Protein AF-A0A9N8H232-F1 (afdb_monomer)

Organism: NCBI:txid568900

Foldseek 3Di:
DDDDDDPPPVPPPPPPVVVVVVVVVPDPDPPVVVCVVPPDDDDDDDQPWDADPPPRDTDNDDVVNVVVVVVVVLVVVVCVVVVVVDPDDPDPQDFFDDDFPRSVPRLPDALLRVCSVCVVLLLCQLQDPDPPPPVSSVLLVVVCVQPHCVQFLVVQFQAFFDLVLLRVLRRLLRCLLVDVPRDAQEEEEEFDWPLAPDPDPPDDPLPPGPCLTLQNSLQRSVQSVSDDDDPCVPRRNHDYHYFYQNPFGEALQVVLLCLQFPPDPDQHQEYEYEHLQRLLLPDFPPDDPVVLVVSLQVLLQSVLSSLVSQQCSPLDPVDHRHAYEYELAAHAADPPPDVPDDPPSVSVSVSNLVSCSVSCNQQSHTYGYLRRSVCCQCVVDPDNCRVSLVVVLVVDDPVPVVGSTCPNSNRRSSSSSVSVVSNSSNSSSVSSNVVSVCVVVVVDDPDDPVVVLLVSFGQARPDPPDDPVCRVVRSVVRSVVSVVVVVVVVVVVVPDPPDSRLFLDKDFFAQPDAQCNLCVRQVVFWPDWAQWGAHHRGKIKRQAAFTKIKTKGFDDPVQFDFWWKKKKWWWKADQPDPPFKWWKKKKKKKFFFAQPDVDDDPDRPGDIDMDMDIDIRDNRGPRIHTDIDMDTPVVCVRTRGRMMMMMIGTNDTRMIMTRMMTIGIDGPPD

Radius of gyration: 30.36 Å; Cα contacts (8 Å, |Δi|>4): 968; chains: 1; bounding box: 106×72×85 Å

Sequence (670 aa):
MGKSDSKLDRYLNGLVLASTFVVVLLVPDHLAAMLLPYLAISEQRVTTIAVDKNTGHLLNVDVAGLSQNCTNAWKSHQQTTAEKATATTTKTTTTYPGDGVCSLVPADKSSSHLWNEHLTEILHAASSLEEEDIASHLVTSKLLQFLTPSRYLEIGHRAQPSRQAWGNLLEKVHARMTSKDAPVVRVVVFGAVPHSCSNNHHEPNEEQGQDCLWPVRLEHLINSMLRSGDADKKRKIVKITPKFHPLVPVTTEFDTAIVKNGLWKQQPDVIISSFTAEDMYLPKRGWDTATDINYYHHRRQVIQEFIRACLDLQPCPRQQSPLLINIDDYVVGNAHNNQLVQLGPVLAETTQARVLQLLSDYYGTALVSYAEVVRKLVYASKNLHSPLVQNLAKTLSSSDRQHGTVDSEYLGPIAMTLTLAYSFLKYTVTYCSDQAIHKSDEENPIIALSIRQLAETVPPQLNTDLCLTNVTKFWEEEHQHRNEHCSGAELVARATAATTSSCAFAFWGSTQATEQDLEGYLTKFVSDKRGWEARPGGQLVATQNGAAVSFTFPVPSASQQQKRWSIQLFSTVKDAAASSVASKLKWEVSARGKRRSRRLEQQQNATSTSTSGIVEGTHDSPHTVALPSTIWLDNLQGMVPSHVDLKLELVEGDEFEIVAMMFCSSDSKN

pLDDT: mean 71.85, std 20.17, range [27.61, 97.44]

Structure (mmCIF, N/CA/C/O backbone):
data_AF-A0A9N8H232-F1
#
_entry.id   AF-A0A9N8H232-F1
#
loop_
_atom_site.group_PDB
_atom_site.id
_atom_site.type_symbol
_atom_site.label_atom_id
_atom_site.label_alt_id
_atom_site.label_comp_id
_atom_site.label_asym_id
_atom_site.label_entity_id
_atom_site.label_seq_id
_atom_site.pdbx_PDB_ins_code
_atom_site.Cartn_x
_atom_site.Cartn_y
_atom_site.Cartn_z
_atom_site.occupancy
_atom_site.B_iso_or_equiv
_atom_site.auth_seq_id
_atom_site.auth_comp_id
_atom_site.auth_asym_id
_atom_site.auth_atom_id
_atom_site.pdbx_PDB_model_num
ATOM 1 N N . MET A 1 1 ? -56.393 23.645 52.538 1.00 33.62 1 MET A N 1
ATOM 2 C CA . MET A 1 1 ? -56.749 22.215 52.665 1.00 33.62 1 MET A CA 1
ATOM 3 C C . MET A 1 1 ? -57.656 21.837 51.507 1.00 33.62 1 MET A C 1
ATOM 5 O O . MET A 1 1 ? -58.671 22.492 51.342 1.00 33.62 1 MET A O 1
ATOM 9 N N . GLY A 1 2 ? -57.254 20.825 50.733 1.00 39.19 2 GLY A N 1
ATOM 10 C CA . GLY A 1 2 ? -58.104 20.039 49.832 1.00 39.19 2 GLY A CA 1
ATOM 11 C C . GLY A 1 2 ? -58.711 20.742 48.614 1.00 39.19 2 GLY A C 1
ATOM 12 O O . GLY A 1 2 ? -59.715 21.429 48.742 1.00 39.19 2 GLY A O 1
ATOM 13 N N . LYS A 1 3 ? -58.195 20.425 47.421 1.00 27.86 3 LYS A N 1
ATOM 14 C CA . LYS A 1 3 ? -59.038 19.988 46.297 1.00 27.86 3 LYS A CA 1
ATOM 15 C C . LYS A 1 3 ? -58.212 19.211 45.271 1.00 27.86 3 LYS A C 1
ATOM 17 O O . LYS A 1 3 ? -57.247 19.711 44.704 1.00 27.8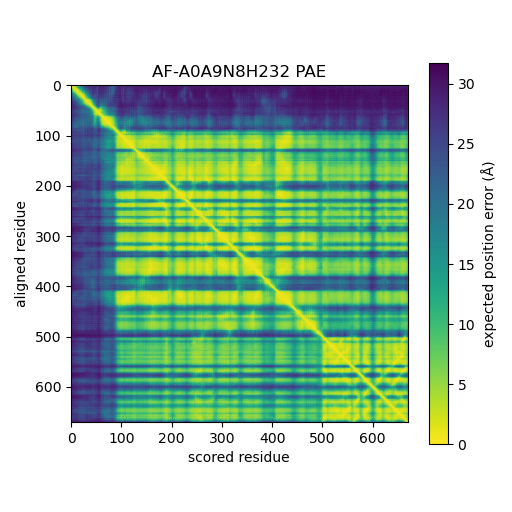6 3 LYS A O 1
ATOM 22 N N . SER A 1 4 ? -58.603 17.949 45.138 1.00 38.03 4 SER A N 1
ATOM 23 C CA . SER A 1 4 ? -58.348 17.064 44.010 1.00 38.03 4 SER A CA 1
ATOM 24 C C . SER A 1 4 ? -58.953 17.694 42.760 1.00 38.03 4 SER A C 1
ATOM 26 O O . SER A 1 4 ? -60.120 18.065 42.823 1.00 38.03 4 SER A O 1
ATOM 28 N N . ASP A 1 5 ? -58.207 17.735 41.657 1.00 27.61 5 ASP A N 1
ATOM 29 C CA . ASP A 1 5 ? -58.801 17.656 40.325 1.00 27.61 5 ASP A CA 1
ATOM 30 C C . ASP A 1 5 ? -57.894 16.874 39.370 1.00 27.61 5 ASP A C 1
ATOM 32 O O . ASP A 1 5 ? -56.666 17.004 39.333 1.00 27.61 5 ASP A O 1
ATOM 36 N N . SER A 1 6 ? -58.564 15.981 38.657 1.00 34.72 6 SER A N 1
ATOM 37 C CA . SER A 1 6 ? -58.080 14.891 37.831 1.00 34.72 6 SER A CA 1
ATOM 38 C C . SER A 1 6 ? -57.319 15.359 36.592 1.00 34.72 6 SER A C 1
ATOM 40 O O . SER A 1 6 ? -57.873 15.999 35.702 1.00 34.72 6 SER A O 1
ATOM 42 N N . LYS A 1 7 ? -56.070 14.908 36.438 1.00 29.62 7 LYS A N 1
ATOM 43 C CA . LYS A 1 7 ? -55.333 14.947 35.160 1.00 29.62 7 LYS A CA 1
ATOM 44 C C . LYS A 1 7 ? -55.678 13.743 34.269 1.00 29.62 7 LYS A C 1
ATOM 46 O O . LYS A 1 7 ? -54.789 13.108 33.712 1.00 29.62 7 LYS A O 1
ATOM 51 N N . LEU A 1 8 ? -56.972 13.449 34.138 1.00 31.02 8 LEU A N 1
ATOM 52 C CA . LEU A 1 8 ? -57.507 12.520 33.134 1.00 31.02 8 LEU A CA 1
ATOM 53 C C . LEU A 1 8 ? -58.118 13.261 31.925 1.00 31.02 8 LEU A C 1
ATOM 55 O O . LEU A 1 8 ? -58.484 12.620 30.954 1.00 31.02 8 LEU A O 1
ATOM 59 N N . ASP A 1 9 ? -58.100 14.603 31.917 1.00 30.78 9 ASP A N 1
ATOM 60 C CA . ASP A 1 9 ? -58.648 15.432 30.823 1.00 30.78 9 ASP A CA 1
ATOM 61 C C . ASP A 1 9 ? -57.594 16.113 29.929 1.00 30.78 9 ASP A C 1
ATOM 63 O O . ASP A 1 9 ? -57.892 17.029 29.166 1.00 30.78 9 ASP A O 1
ATOM 67 N N . ARG A 1 10 ? -56.336 15.653 29.952 1.00 35.19 10 ARG A N 1
ATOM 68 C CA . ARG A 1 10 ? -55.339 16.034 28.921 1.00 35.19 10 ARG A CA 1
ATOM 69 C C . ARG A 1 10 ? -55.034 14.932 27.911 1.00 35.19 10 ARG A C 1
ATOM 71 O O . ARG A 1 10 ? -54.268 15.165 26.983 1.00 35.19 10 ARG A O 1
ATOM 78 N N . TYR A 1 11 ? -55.665 13.768 28.048 1.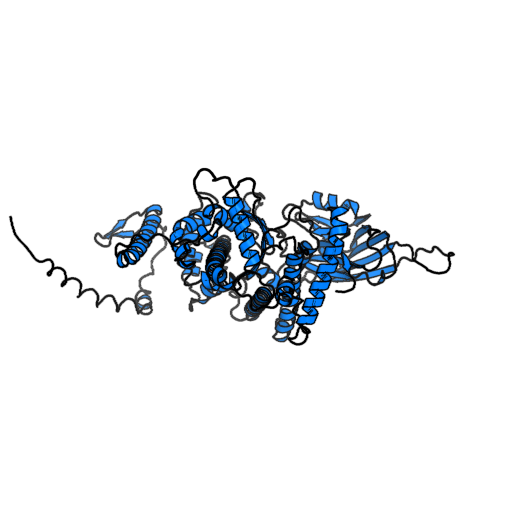00 33.78 11 TYR A N 1
ATOM 79 C CA . TYR A 1 11 ? -55.412 12.609 27.190 1.00 33.78 11 TYR A CA 1
ATOM 80 C C . TYR A 1 11 ? -56.284 12.531 25.926 1.00 33.78 11 TYR A C 1
ATOM 82 O O . TYR A 1 11 ? -56.121 11.600 25.146 1.00 33.78 11 TYR A O 1
ATOM 90 N N . LEU A 1 12 ? -57.150 13.516 25.658 1.00 32.12 12 LEU A N 1
ATOM 91 C CA . LEU A 1 12 ? -58.122 13.426 24.556 1.00 32.12 12 LEU A CA 1
ATOM 92 C C . LEU A 1 12 ? -58.047 14.518 23.477 1.00 32.12 12 LEU A C 1
ATOM 94 O O . LEU A 1 12 ? -58.801 14.447 22.517 1.00 32.12 12 LEU A O 1
ATOM 98 N N . ASN A 1 13 ? -57.069 15.431 23.534 1.00 32.66 13 ASN A N 1
ATOM 99 C CA . ASN A 1 13 ? -56.799 16.382 22.436 1.00 32.66 13 ASN A CA 1
ATOM 100 C C . ASN A 1 13 ? -55.497 16.107 21.657 1.00 32.66 13 ASN A C 1
ATOM 102 O O . ASN A 1 13 ? -55.146 16.860 20.755 1.00 32.66 13 ASN A O 1
ATOM 106 N N . GLY A 1 14 ? -54.792 15.010 21.956 1.00 34.91 14 GLY A N 1
ATOM 107 C CA . GLY A 1 14 ? -53.575 14.601 21.235 1.00 34.91 14 GLY A CA 1
ATOM 108 C C . GLY A 1 14 ? -53.779 13.502 20.186 1.00 34.91 14 GLY A C 1
ATOM 109 O O . GLY A 1 14 ? -52.866 13.223 19.416 1.00 34.91 14 GLY A O 1
ATOM 110 N N . LEU A 1 15 ? -54.958 12.874 20.132 1.00 31.38 15 LEU A N 1
ATOM 111 C CA . LEU A 1 15 ? -55.167 11.640 19.360 1.00 31.38 15 LEU A CA 1
ATOM 112 C C . LEU A 1 15 ? -55.885 11.830 18.010 1.00 31.38 15 LEU A C 1
ATOM 114 O O . LEU A 1 15 ? -56.121 10.854 17.308 1.00 31.38 15 LEU A O 1
ATOM 118 N N . VAL A 1 16 ? -56.196 13.071 17.618 1.00 31.69 16 VAL A N 1
ATOM 119 C CA . VAL A 1 16 ? -56.847 13.391 16.324 1.00 31.69 16 VAL A CA 1
ATOM 120 C C . VAL A 1 16 ? -55.896 14.100 15.339 1.00 31.69 16 VAL A C 1
ATOM 122 O O . VAL A 1 16 ? -56.226 14.278 14.174 1.00 31.69 16 VAL A O 1
ATOM 125 N N . LEU A 1 17 ? -54.659 14.414 15.746 1.00 31.50 17 LEU A N 1
ATOM 126 C CA . LEU A 1 17 ? -53.616 14.962 14.855 1.00 31.50 17 LEU A CA 1
ATOM 127 C C . LEU A 1 17 ? -52.534 13.945 14.451 1.00 31.50 17 LEU A C 1
ATOM 129 O O . LEU A 1 17 ? -51.717 14.231 13.579 1.00 31.50 17 LEU A O 1
ATOM 133 N N . ALA A 1 18 ? -52.548 12.739 15.024 1.00 29.64 18 ALA A N 1
ATOM 134 C CA . ALA A 1 18 ? -51.566 11.694 14.720 1.00 29.64 18 ALA A CA 1
ATOM 135 C C . ALA A 1 18 ? -51.967 10.770 13.551 1.00 29.64 18 ALA A C 1
ATOM 137 O O . ALA A 1 18 ? -51.137 10.001 13.074 1.00 29.64 18 ALA A O 1
ATOM 138 N N . SER A 1 19 ? -53.198 10.856 13.041 1.00 29.92 19 SER A N 1
ATOM 139 C CA . SER A 1 19 ? -53.681 10.009 11.936 1.00 29.92 19 SER A CA 1
ATOM 140 C C . SER A 1 19 ? -53.654 10.683 10.559 1.00 29.92 19 SER A C 1
ATOM 142 O O . SER A 1 19 ? -53.784 9.992 9.553 1.00 29.92 19 SER A O 1
ATOM 144 N N . THR A 1 20 ? -53.378 11.990 10.476 1.00 29.98 20 THR A N 1
ATOM 145 C CA . THR A 1 20 ? -53.225 12.706 9.190 1.00 29.98 20 THR A CA 1
ATOM 146 C C . THR A 1 20 ? -51.757 12.893 8.780 1.00 29.98 20 THR A C 1
ATOM 148 O O . THR A 1 20 ? -51.466 13.165 7.620 1.00 29.98 20 THR A O 1
ATOM 151 N N . PHE A 1 21 ? -50.802 12.682 9.695 1.00 30.11 21 PHE A N 1
ATOM 152 C CA . PHE A 1 21 ? -49.367 12.855 9.416 1.00 30.11 21 PHE A CA 1
ATOM 153 C C . PHE A 1 21 ? -48.658 11.582 8.921 1.00 30.11 21 PHE A C 1
ATOM 155 O O . PHE A 1 21 ? -47.560 11.656 8.374 1.00 30.11 21 PHE A O 1
ATOM 162 N N . VAL A 1 22 ? -49.293 10.412 9.048 1.00 29.30 22 VAL A N 1
ATOM 163 C CA . VAL A 1 22 ? -48.703 9.121 8.640 1.00 29.30 22 VAL A CA 1
ATOM 164 C C . VAL A 1 22 ? -48.959 8.798 7.157 1.00 29.30 22 VAL A C 1
ATOM 166 O O . VAL A 1 22 ? -48.273 7.960 6.585 1.00 29.30 22 VAL A O 1
ATOM 169 N N . VAL A 1 23 ? -49.850 9.531 6.480 1.00 29.81 23 VAL A N 1
ATOM 170 C CA . VAL A 1 23 ? -50.102 9.359 5.033 1.00 29.81 23 VAL A CA 1
ATOM 171 C C . VAL A 1 23 ? -49.272 10.325 4.163 1.00 29.81 23 VAL A C 1
ATOM 173 O O . VAL A 1 23 ? -49.108 10.089 2.972 1.00 29.81 23 VAL A O 1
ATOM 176 N N . VAL A 1 24 ? -48.644 11.359 4.741 1.00 32.62 24 VAL A N 1
ATOM 177 C CA . VAL A 1 24 ? -47.818 12.333 3.986 1.00 32.62 24 VAL A CA 1
ATOM 178 C C . VAL A 1 24 ? -46.329 11.947 3.928 1.00 32.62 24 VAL A C 1
ATOM 180 O O . VAL A 1 24 ? -45.596 12.441 3.078 1.00 32.62 24 VAL A O 1
ATOM 183 N N . LEU A 1 25 ? -45.869 11.000 4.752 1.00 32.56 25 LEU A N 1
ATOM 184 C CA . LEU A 1 25 ? -44.469 10.544 4.755 1.00 32.56 25 LEU A CA 1
ATOM 185 C C . LEU A 1 25 ? -44.201 9.293 3.896 1.00 32.56 25 LEU A C 1
ATOM 187 O O . LEU A 1 25 ? -43.102 8.748 3.950 1.00 32.56 25 LEU A O 1
ATOM 191 N N . LEU A 1 26 ? -45.164 8.859 3.072 1.00 33.59 26 LEU A N 1
ATOM 192 C CA . LEU A 1 26 ? -45.013 7.695 2.182 1.00 33.59 26 LEU A CA 1
ATOM 193 C C . LEU A 1 26 ? -45.322 7.961 0.699 1.00 33.59 26 LEU A C 1
ATOM 195 O O . LEU A 1 26 ? -45.520 7.012 -0.053 1.00 33.59 26 LEU A O 1
ATOM 199 N N . VAL A 1 27 ? -45.300 9.216 0.233 1.00 35.94 27 VAL A N 1
ATOM 200 C CA . VAL A 1 27 ? -45.355 9.506 -1.216 1.00 35.94 27 VAL A CA 1
ATOM 201 C C . VAL A 1 27 ? -44.404 10.654 -1.587 1.00 35.94 27 VAL A C 1
ATOM 203 O O . VAL A 1 27 ? -44.822 11.811 -1.596 1.00 35.94 27 VAL A O 1
ATOM 206 N N . PRO A 1 28 ? -43.124 10.383 -1.916 1.00 38.53 28 PRO A N 1
ATOM 207 C CA . PRO A 1 28 ? -42.206 11.428 -2.375 1.00 38.53 28 PRO A CA 1
ATOM 208 C C . PRO A 1 28 ? -42.416 11.818 -3.851 1.00 38.53 28 PRO A C 1
ATOM 210 O O . PRO A 1 28 ? -42.044 12.919 -4.251 1.00 38.53 28 PRO A O 1
ATOM 213 N N . ASP A 1 29 ? -43.049 10.967 -4.664 1.00 36.72 29 ASP A N 1
ATOM 214 C CA . ASP A 1 29 ? -42.900 11.048 -6.128 1.00 36.72 29 ASP A CA 1
ATOM 215 C C . ASP A 1 29 ? -43.974 11.871 -6.871 1.00 36.72 29 ASP A C 1
ATOM 217 O O . ASP A 1 29 ? -43.888 12.044 -8.087 1.00 36.72 29 ASP A O 1
ATOM 221 N N . HIS A 1 30 ? -44.974 12.440 -6.187 1.00 37.16 30 HIS A N 1
ATOM 222 C CA . HIS A 1 30 ? -46.030 13.231 -6.853 1.00 37.16 30 HIS A CA 1
ATOM 223 C C . HIS A 1 30 ? -46.082 14.717 -6.490 1.00 37.16 30 HIS A C 1
ATOM 225 O O . HIS A 1 30 ? -46.625 15.505 -7.263 1.00 37.16 30 HIS A O 1
ATOM 231 N N . LEU A 1 31 ? -45.443 15.145 -5.397 1.00 34.19 31 LEU A N 1
ATOM 232 C CA . LEU A 1 31 ? -45.421 16.566 -5.031 1.00 34.19 31 LEU A CA 1
ATOM 233 C C . LEU A 1 31 ? -44.346 17.356 -5.801 1.00 34.19 31 LEU A C 1
ATOM 235 O O . LEU A 1 31 ? -44.554 18.519 -6.140 1.00 34.19 31 LEU A O 1
ATOM 239 N N . ALA A 1 32 ? -43.221 16.713 -6.139 1.00 39.59 32 ALA A N 1
ATOM 240 C CA . ALA A 1 32 ? -42.136 17.335 -6.902 1.00 39.59 32 ALA A CA 1
ATOM 241 C C . ALA A 1 32 ? -42.513 17.598 -8.375 1.00 39.59 32 ALA A C 1
ATOM 243 O O . ALA A 1 32 ? -42.072 18.586 -8.957 1.00 39.59 32 ALA A O 1
ATOM 244 N N . ALA A 1 33 ? -43.382 16.767 -8.961 1.00 37.91 33 ALA A N 1
ATOM 245 C CA . ALA A 1 33 ? -43.853 16.937 -10.336 1.00 37.91 33 ALA A CA 1
ATOM 246 C C . ALA A 1 33 ? -44.875 18.082 -10.493 1.00 37.91 33 ALA A C 1
ATOM 248 O O . ALA A 1 33 ? -44.966 18.672 -11.567 1.00 37.91 33 ALA A O 1
ATOM 249 N N . MET A 1 34 ? -45.613 18.444 -9.433 1.00 33.88 34 MET A N 1
ATOM 250 C CA . MET A 1 34 ? -46.608 19.528 -9.491 1.00 33.88 34 MET A CA 1
ATOM 251 C C . MET A 1 34 ? -46.017 20.933 -9.317 1.00 33.88 34 MET A C 1
ATOM 253 O O . MET A 1 34 ? -46.643 21.905 -9.728 1.00 33.88 34 MET A O 1
ATOM 257 N N . LEU A 1 35 ? -44.825 21.065 -8.726 1.00 37.47 35 LEU A N 1
ATOM 258 C CA . LEU A 1 35 ? -44.241 22.372 -8.385 1.00 37.47 35 LEU A CA 1
ATOM 259 C C . LEU A 1 35 ? -43.158 22.853 -9.364 1.00 37.47 35 LEU A C 1
ATOM 261 O O . LEU A 1 35 ? -42.712 23.996 -9.273 1.00 37.47 35 LEU A O 1
ATOM 265 N N . LEU A 1 36 ? -42.778 22.025 -10.341 1.00 35.44 36 LEU A N 1
ATOM 266 C CA . LEU A 1 36 ? -41.788 22.373 -11.364 1.00 35.44 36 LEU A CA 1
ATOM 267 C C . LEU A 1 36 ? -42.151 23.570 -12.279 1.00 35.44 36 LEU A C 1
ATOM 269 O O . LEU A 1 36 ? -41.219 24.238 -12.723 1.00 35.44 36 LEU A O 1
ATOM 273 N N . PRO A 1 37 ? -43.429 23.923 -12.550 1.00 33.81 37 PRO A N 1
ATOM 274 C CA . PRO A 1 37 ? -43.731 25.073 -13.410 1.00 33.81 37 PRO A CA 1
ATOM 275 C C . PRO A 1 37 ? -43.509 26.446 -12.754 1.00 33.81 37 PRO A C 1
ATOM 277 O O . PRO A 1 37 ? -43.587 27.456 -13.446 1.00 33.81 37 PRO A O 1
ATOM 280 N N . TYR A 1 38 ? -43.251 26.514 -11.441 1.00 33.81 38 TYR A N 1
ATOM 281 C CA . TYR A 1 38 ? -43.247 27.780 -10.688 1.00 33.81 38 TYR A CA 1
ATOM 282 C C . TYR A 1 38 ? -41.853 28.329 -10.334 1.00 33.81 38 TYR A C 1
ATOM 284 O O . TYR A 1 38 ? -41.760 29.341 -9.646 1.00 33.81 38 TYR A O 1
ATOM 292 N N . LEU A 1 39 ? -40.766 27.709 -10.808 1.00 34.72 39 LEU A N 1
ATOM 293 C CA . LEU A 1 39 ? -39.386 28.107 -10.472 1.00 34.72 39 LEU A CA 1
ATOM 294 C C . LEU A 1 39 ? -38.554 28.566 -11.679 1.00 34.72 39 LEU A C 1
ATOM 296 O O . LEU A 1 39 ? -37.355 28.312 -11.756 1.00 34.72 39 LEU A O 1
ATOM 300 N N . ALA A 1 40 ? -39.172 29.295 -12.603 1.00 40.38 40 ALA A N 1
ATOM 301 C CA . ALA A 1 40 ? -38.437 30.157 -13.518 1.00 40.38 40 ALA A CA 1
ATOM 302 C C . ALA A 1 40 ? -38.663 31.608 -13.084 1.00 40.38 40 ALA A C 1
ATOM 304 O O . ALA A 1 40 ? -39.779 32.084 -13.242 1.00 40.38 40 ALA A O 1
ATOM 305 N N . ILE A 1 41 ? -37.644 32.267 -12.512 1.00 34.84 41 ILE A N 1
ATOM 306 C CA . ILE A 1 41 ? -37.310 33.698 -12.690 1.00 34.84 41 ILE A CA 1
ATOM 307 C C . ILE A 1 41 ? -36.001 34.047 -11.935 1.00 34.84 41 ILE A C 1
ATOM 309 O O . ILE A 1 41 ? -35.880 33.866 -10.729 1.00 34.84 41 ILE A O 1
ATOM 313 N N . SER A 1 42 ? -35.064 34.547 -12.747 1.00 33.41 42 SER A N 1
ATOM 314 C CA . SER A 1 42 ? -33.913 35.455 -12.576 1.00 33.41 42 SER A CA 1
ATOM 315 C C . SER A 1 42 ? -32.866 35.317 -11.458 1.00 33.41 42 SER A C 1
ATOM 317 O O . SER A 1 42 ? -33.133 35.388 -10.263 1.00 33.41 42 SER A O 1
ATOM 319 N N . GLU A 1 43 ? -31.624 35.326 -11.943 1.00 41.72 43 GLU A N 1
ATOM 320 C CA . GLU A 1 43 ? -30.344 35.596 -11.293 1.00 41.72 43 GLU A CA 1
ATOM 321 C C . GLU A 1 43 ? -30.327 36.875 -10.432 1.00 41.72 43 GLU A C 1
ATOM 323 O O . GLU A 1 43 ? -30.567 37.964 -10.944 1.00 41.72 43 GLU A O 1
ATOM 328 N N . GLN A 1 44 ? -29.939 36.758 -9.154 1.00 34.16 44 GLN A N 1
ATOM 329 C CA . GLN A 1 44 ? -29.069 37.711 -8.441 1.00 34.16 44 GLN A CA 1
ATOM 330 C C . GLN A 1 44 ? -28.720 37.192 -7.030 1.00 34.16 44 GLN A C 1
ATOM 332 O O . GLN A 1 44 ? -29.583 36.690 -6.322 1.00 34.16 44 GLN A O 1
ATOM 337 N N . ARG A 1 45 ? -27.429 37.311 -6.669 1.00 32.38 45 ARG A N 1
ATOM 338 C CA . ARG A 1 45 ? -26.776 37.164 -5.343 1.00 32.38 45 ARG A CA 1
ATOM 339 C C . ARG A 1 45 ? -27.478 36.266 -4.308 1.00 32.38 45 ARG A C 1
ATOM 341 O O . ARG A 1 45 ? -28.433 36.669 -3.657 1.00 32.38 45 ARG A O 1
ATOM 348 N N . VAL A 1 46 ? -26.894 35.092 -4.060 1.00 31.34 46 VAL A N 1
ATOM 349 C CA . VAL A 1 46 ? -27.313 34.185 -2.981 1.00 31.34 46 VAL A CA 1
ATOM 350 C C . VAL A 1 46 ? -26.887 34.751 -1.620 1.00 31.34 46 VAL A C 1
ATOM 352 O O . VAL A 1 46 ? -25.802 34.467 -1.124 1.00 31.34 46 VAL A O 1
ATOM 355 N N . THR A 1 47 ? -27.758 35.544 -1.002 1.00 35.41 47 THR A N 1
ATOM 356 C CA . THR A 1 47 ? -27.953 35.530 0.452 1.00 35.41 47 THR A CA 1
ATOM 357 C C . THR A 1 47 ? -29.102 34.566 0.734 1.00 35.41 47 THR A C 1
ATOM 359 O O . THR A 1 47 ? -30.172 34.671 0.138 1.00 35.41 47 THR A O 1
ATOM 362 N N . THR A 1 48 ? -28.891 33.568 1.592 1.00 37.97 48 THR A N 1
ATOM 363 C CA . THR A 1 48 ? -29.946 32.604 1.930 1.00 37.97 48 THR A CA 1
ATOM 364 C C . THR A 1 48 ? -30.967 33.295 2.826 1.00 37.97 48 THR A C 1
ATOM 366 O O . THR A 1 48 ? -30.743 33.462 4.022 1.00 37.97 48 THR A O 1
ATOM 369 N N . ILE A 1 49 ? -32.078 33.741 2.246 1.00 37.12 49 ILE A N 1
ATOM 370 C CA . ILE A 1 49 ? -33.144 34.407 2.989 1.00 37.12 49 ILE A CA 1
ATOM 371 C C . ILE A 1 49 ? -34.094 33.345 3.552 1.00 37.12 49 ILE A C 1
ATOM 373 O O . ILE A 1 49 ? -34.738 32.618 2.794 1.00 37.12 49 ILE A O 1
ATOM 377 N N . ALA A 1 50 ? -34.202 33.254 4.878 1.00 45.22 50 ALA A N 1
ATOM 378 C CA . ALA A 1 50 ? -35.264 32.484 5.521 1.00 45.22 50 ALA A CA 1
ATOM 379 C C . ALA A 1 50 ? -36.472 33.399 5.756 1.00 45.22 50 ALA A C 1
ATOM 381 O O . ALA A 1 50 ? -36.318 34.507 6.261 1.00 45.22 50 ALA A O 1
ATOM 382 N N . VAL A 1 51 ? -37.675 32.948 5.400 1.00 38.50 51 VAL A N 1
ATOM 383 C CA . VAL A 1 51 ? -38.921 33.686 5.660 1.00 38.50 51 VAL A CA 1
ATOM 384 C C . VAL A 1 51 ? -39.577 33.103 6.905 1.00 38.50 51 VAL A C 1
ATOM 386 O O . VAL A 1 51 ? -39.850 31.900 6.960 1.00 38.50 51 VAL A O 1
ATOM 389 N N . ASP A 1 52 ? -39.837 33.946 7.901 1.00 45.94 52 ASP A N 1
ATOM 390 C CA . ASP A 1 52 ? -40.640 33.564 9.060 1.00 45.94 52 ASP A CA 1
ATOM 391 C C . ASP A 1 52 ? -42.063 33.196 8.600 1.00 45.94 52 ASP A C 1
ATOM 393 O O . ASP A 1 52 ? -42.766 34.003 7.988 1.00 45.94 52 ASP A O 1
ATOM 397 N N . LYS A 1 53 ? -42.496 31.960 8.876 1.00 39.66 53 LYS A N 1
ATOM 398 C CA . LYS A 1 53 ? -43.766 31.419 8.358 1.00 39.66 53 LYS A CA 1
ATOM 399 C C . LYS A 1 53 ? -45.020 32.076 8.942 1.00 39.66 53 LYS A C 1
ATOM 401 O O . LYS A 1 53 ? -46.086 31.920 8.356 1.00 39.66 53 LYS A O 1
ATOM 406 N N . ASN A 1 54 ? -44.911 32.788 10.061 1.00 49.03 54 ASN A N 1
ATOM 407 C CA . ASN A 1 54 ? -46.052 33.423 10.718 1.00 49.03 54 ASN A CA 1
ATOM 408 C C . ASN A 1 54 ? -46.167 34.911 10.371 1.00 49.03 54 ASN A C 1
ATOM 410 O O . ASN A 1 54 ? -47.258 35.469 10.444 1.00 49.03 54 ASN A O 1
ATOM 414 N N . THR A 1 55 ? -45.058 35.555 10.002 1.00 66.25 55 THR A N 1
ATOM 415 C CA . THR A 1 55 ? -45.003 37.012 9.799 1.00 66.25 55 THR A CA 1
ATOM 416 C C . THR A 1 55 ? -44.587 37.434 8.392 1.00 66.25 55 THR A C 1
ATOM 418 O O . THR A 1 55 ? -44.775 38.593 8.031 1.00 66.25 55 THR A O 1
ATOM 421 N N . GLY A 1 56 ? -44.037 36.528 7.578 1.00 50.50 56 GLY A N 1
ATOM 422 C CA . GLY A 1 56 ? -43.600 36.822 6.210 1.00 50.50 56 GLY A CA 1
ATOM 423 C C . GLY A 1 56 ? -42.339 37.689 6.114 1.00 50.50 56 GLY A C 1
ATOM 424 O O . GLY A 1 56 ? -41.937 38.055 5.011 1.00 50.50 56 GLY A O 1
ATOM 425 N N . HIS A 1 57 ? -41.697 38.021 7.239 1.00 44.03 57 HIS A N 1
ATOM 426 C CA . HIS A 1 57 ? -40.479 38.826 7.246 1.00 44.03 57 HIS A CA 1
ATOM 427 C C . HIS A 1 57 ? -39.239 38.005 6.868 1.00 44.03 57 HIS A C 1
ATOM 429 O O . HIS A 1 57 ? -39.076 36.850 7.271 1.00 44.03 57 HIS A O 1
ATOM 435 N N . LEU A 1 58 ? -38.354 38.641 6.096 1.00 35.81 58 LEU A N 1
ATOM 436 C CA . LEU A 1 58 ? -37.065 38.101 5.669 1.00 35.81 58 LEU A CA 1
ATOM 437 C C . LEU A 1 58 ? -36.077 38.148 6.845 1.00 35.81 58 LEU A C 1
ATOM 439 O O . LEU A 1 58 ? -35.688 39.227 7.291 1.00 35.81 58 LEU A O 1
ATOM 443 N N . LEU A 1 59 ? -35.676 36.983 7.348 1.00 41.09 59 LEU A N 1
ATOM 444 C CA . LEU A 1 59 ? -34.634 36.837 8.357 1.00 41.09 59 LEU A CA 1
ATOM 445 C C . LEU A 1 59 ? -33.274 36.723 7.669 1.00 41.09 59 LEU A C 1
ATOM 447 O O . LEU A 1 59 ? -33.042 35.833 6.846 1.00 41.09 59 LEU A O 1
ATOM 451 N N . ASN A 1 60 ? -32.366 37.619 8.049 1.00 37.50 60 ASN A N 1
ATOM 452 C CA . ASN A 1 60 ? -30.955 37.525 7.706 1.00 37.50 60 ASN A CA 1
ATOM 453 C C . ASN A 1 60 ? -30.321 36.550 8.706 1.00 37.50 60 ASN A C 1
ATOM 455 O O . ASN A 1 60 ? -30.055 36.915 9.851 1.00 37.50 60 ASN A O 1
ATOM 459 N N . VAL A 1 61 ? -30.204 35.279 8.325 1.00 44.91 61 VAL A N 1
ATOM 460 C CA . VAL A 1 61 ? -29.694 34.240 9.225 1.00 44.91 61 VAL A CA 1
ATOM 461 C C . VAL A 1 61 ? -28.192 34.115 9.019 1.00 44.91 61 VAL A C 1
ATOM 463 O O . VAL A 1 61 ? -27.737 33.730 7.945 1.00 44.91 61 VAL A O 1
ATOM 466 N N . ASP A 1 62 ? -27.432 34.437 10.063 1.00 43.38 62 ASP A N 1
ATOM 467 C CA . ASP A 1 62 ? -26.003 34.145 10.141 1.00 43.38 62 ASP A CA 1
ATOM 468 C C . ASP A 1 62 ? -25.777 32.629 9.977 1.00 43.38 62 ASP A C 1
ATOM 470 O O . ASP A 1 62 ? -26.479 31.807 10.574 1.00 43.38 62 ASP A O 1
ATOM 474 N N . VAL A 1 63 ? -24.804 32.250 9.149 1.00 42.16 63 VAL A N 1
ATOM 475 C CA . VAL A 1 63 ? -24.445 30.857 8.842 1.00 42.16 63 VAL A CA 1
ATOM 476 C C . VAL A 1 63 ? -24.064 30.092 10.117 1.00 42.16 63 VAL A C 1
ATOM 478 O O . VAL A 1 63 ? -24.380 28.903 10.237 1.00 42.16 63 VAL A O 1
ATOM 481 N N . ALA A 1 64 ? -23.508 30.780 11.121 1.00 41.72 64 ALA A N 1
ATOM 482 C CA . ALA A 1 64 ? -23.287 30.219 12.454 1.00 41.72 64 ALA A CA 1
ATOM 483 C C . ALA A 1 64 ? -24.601 29.740 13.111 1.00 41.72 64 ALA A C 1
ATOM 485 O O . ALA A 1 64 ? -24.652 28.668 13.717 1.00 41.72 64 ALA A O 1
ATOM 486 N N . GLY A 1 65 ? -25.701 30.472 12.911 1.00 43.91 65 GLY A N 1
ATOM 487 C CA . GLY A 1 65 ? -27.035 30.108 13.393 1.00 43.91 65 GLY A CA 1
ATOM 488 C C . GLY A 1 65 ? -27.624 28.875 12.700 1.00 43.91 65 GLY A C 1
ATOM 489 O O . GLY A 1 65 ? -28.313 28.082 13.338 1.00 43.91 65 GLY A O 1
ATOM 490 N N . LEU A 1 66 ? -27.320 28.656 11.416 1.00 43.47 66 LEU A N 1
ATOM 491 C CA . LEU A 1 66 ? -27.750 27.463 10.670 1.00 43.47 66 LEU A CA 1
ATOM 492 C C . LEU A 1 66 ? -27.031 26.189 11.138 1.00 43.47 66 LEU A C 1
ATOM 494 O O . LEU A 1 66 ? -27.682 25.157 11.323 1.00 43.47 66 LEU A O 1
ATOM 498 N N . SER A 1 67 ? -25.721 26.274 11.388 1.00 40.94 67 SER A N 1
ATOM 499 C CA . SER A 1 67 ? -24.937 25.183 11.989 1.00 40.94 67 SER A CA 1
ATOM 500 C C . SER A 1 67 ? -25.453 24.835 13.392 1.00 40.94 67 SER A C 1
ATOM 502 O O . SER A 1 67 ? -25.727 23.668 13.703 1.00 40.94 67 SER A O 1
ATOM 504 N N . GLN A 1 68 ? -25.707 25.861 14.211 1.00 49.28 68 GLN A N 1
ATOM 505 C CA . GLN A 1 68 ? -26.265 25.696 15.551 1.00 49.28 68 GLN A CA 1
ATOM 506 C C . GLN A 1 68 ? -27.665 25.064 15.508 1.00 49.28 68 GLN A C 1
ATOM 508 O O . GLN A 1 68 ? -27.960 24.160 16.286 1.00 49.28 68 GLN A O 1
ATOM 513 N N . ASN A 1 69 ? -28.517 25.471 14.563 1.00 49.38 69 ASN A N 1
ATOM 514 C CA . ASN A 1 69 ? -29.866 24.924 14.411 1.00 49.38 69 ASN A CA 1
ATOM 515 C C . ASN A 1 69 ? -29.871 23.464 13.946 1.00 49.38 69 ASN A C 1
ATOM 517 O O . ASN A 1 69 ? -30.661 22.678 14.467 1.00 49.38 69 ASN A O 1
ATOM 521 N N . CYS A 1 70 ? -28.980 23.068 13.031 1.00 43.75 70 CYS A N 1
ATOM 522 C CA . CYS A 1 70 ? -28.839 21.660 12.639 1.00 43.75 70 CYS A CA 1
ATOM 523 C C . CYS A 1 70 ? -28.360 20.802 13.818 1.00 43.75 70 CYS A C 1
ATOM 525 O O . CYS A 1 70 ? -28.917 19.736 14.079 1.00 43.75 70 CYS A O 1
ATOM 527 N N . THR A 1 71 ? -27.389 21.311 14.580 1.00 47.31 71 THR A N 1
ATOM 528 C CA . THR A 1 71 ? -26.887 20.664 15.799 1.00 47.31 71 THR A CA 1
ATOM 529 C C . THR A 1 71 ? -27.992 20.521 16.849 1.00 47.31 71 THR A C 1
ATOM 531 O O . THR A 1 71 ? -28.147 19.460 17.451 1.00 47.31 71 THR A O 1
ATOM 534 N N . ASN A 1 72 ? -28.815 21.556 17.037 1.00 56.94 72 ASN A N 1
ATOM 535 C CA . ASN A 1 72 ? -29.932 21.547 17.981 1.00 56.94 72 ASN A CA 1
ATOM 536 C C . ASN A 1 72 ? -31.063 20.603 17.543 1.00 56.94 72 ASN A C 1
ATOM 538 O O . ASN A 1 72 ? -31.608 19.883 18.377 1.00 56.94 72 ASN A O 1
ATOM 542 N N . ALA A 1 73 ? -31.394 20.559 16.249 1.00 52.53 73 ALA A N 1
ATOM 543 C CA . ALA A 1 73 ? -32.398 19.644 15.706 1.00 52.53 73 ALA A CA 1
ATOM 544 C C . ALA A 1 73 ? -31.963 18.177 15.853 1.00 52.53 73 ALA A C 1
ATOM 546 O O . ALA A 1 73 ? -32.758 17.332 16.265 1.00 52.53 73 ALA A O 1
ATOM 547 N N . TRP A 1 74 ? -30.684 17.882 15.601 1.00 47.19 74 TRP A N 1
ATOM 548 C CA . TRP A 1 74 ? -30.113 16.556 15.832 1.00 47.19 74 TRP A CA 1
ATOM 549 C C . TRP A 1 74 ? -30.120 16.176 17.319 1.00 47.19 74 TRP A C 1
ATOM 551 O O . TRP A 1 74 ? -30.594 15.095 17.675 1.00 47.19 74 TRP A O 1
ATOM 561 N N . LYS A 1 75 ? -29.691 17.087 18.207 1.00 55.16 75 LYS A N 1
ATOM 562 C CA . LYS A 1 75 ? -29.753 16.897 19.668 1.00 55.16 75 LYS A CA 1
ATOM 563 C C . LYS A 1 75 ? -31.181 16.642 20.155 1.00 55.16 75 LYS A C 1
ATOM 565 O O . LYS A 1 75 ? -31.387 15.745 20.966 1.00 55.16 75 LYS A O 1
ATOM 570 N N . SER A 1 76 ? -32.169 17.363 19.625 1.00 58.19 76 SER A N 1
ATOM 571 C CA . SER A 1 76 ? -33.587 17.164 19.953 1.00 58.19 76 SER A CA 1
ATOM 572 C C . SER A 1 76 ? -34.110 15.797 19.483 1.00 58.19 76 SER A C 1
ATOM 574 O O . SER A 1 76 ? -34.856 15.133 20.208 1.00 58.19 76 SER A O 1
ATOM 576 N N . HIS A 1 77 ? -33.671 15.314 18.316 1.00 54.62 77 HIS A N 1
ATOM 577 C CA . HIS A 1 77 ? -34.009 13.971 17.834 1.00 54.62 77 HIS A CA 1
ATOM 578 C C . HIS A 1 77 ? -33.369 12.859 18.690 1.00 54.62 77 HIS A C 1
ATOM 580 O O . HIS A 1 77 ? -34.019 11.866 19.022 1.00 54.62 77 HIS A O 1
ATOM 586 N N . GLN A 1 78 ? -32.120 13.044 19.129 1.00 47.75 78 GLN A N 1
ATOM 587 C CA . GLN A 1 78 ? -31.475 12.116 20.063 1.00 47.75 78 GLN A CA 1
ATOM 588 C C . GLN A 1 78 ? -32.148 12.128 21.444 1.00 47.75 78 GLN A C 1
ATOM 590 O O . GLN A 1 78 ? -32.420 11.062 21.995 1.00 47.75 78 GLN A O 1
ATOM 595 N N . GLN A 1 79 ? -32.496 13.308 21.970 1.00 52.09 79 GLN A N 1
ATOM 596 C CA . GLN A 1 79 ? -33.201 13.451 23.250 1.00 52.09 79 GLN A CA 1
ATOM 597 C C . GLN A 1 79 ? -34.581 12.796 23.224 1.00 52.09 79 GLN A C 1
ATOM 599 O O . GLN A 1 79 ? -34.899 12.038 24.129 1.00 52.09 79 GLN A O 1
ATOM 604 N N . THR A 1 80 ? -35.370 12.977 22.164 1.00 53.34 80 THR A N 1
ATOM 605 C CA . THR A 1 80 ? -36.692 12.327 22.046 1.00 53.34 80 THR A CA 1
ATOM 606 C C . THR A 1 80 ? -36.613 10.800 21.936 1.00 53.34 80 THR A C 1
ATOM 608 O O . THR A 1 80 ? -37.549 10.101 22.331 1.00 53.34 80 THR A O 1
ATOM 611 N N . THR A 1 81 ? -35.488 10.263 21.459 1.00 49.41 81 THR A N 1
ATOM 612 C CA . THR A 1 81 ? -35.230 8.815 21.427 1.00 49.41 81 THR A CA 1
ATOM 613 C C . THR A 1 81 ? -34.732 8.299 22.786 1.00 49.41 81 THR A C 1
ATOM 615 O O . THR A 1 81 ? -35.108 7.204 23.203 1.00 49.41 81 THR A O 1
ATOM 618 N N . ALA A 1 82 ? -33.953 9.104 23.517 1.00 45.31 82 ALA A N 1
ATOM 619 C CA . ALA A 1 82 ? -33.446 8.788 24.854 1.00 45.31 82 ALA A CA 1
ATOM 620 C C . ALA A 1 82 ? -34.505 8.946 25.965 1.00 45.31 82 ALA A C 1
ATOM 622 O O . ALA A 1 82 ? -34.560 8.127 26.880 1.00 45.31 82 ALA A O 1
ATOM 623 N N . GLU A 1 83 ? -35.395 9.938 25.869 1.00 48.16 83 GLU A N 1
ATOM 624 C CA . GLU A 1 83 ? -36.455 10.217 26.852 1.00 48.16 83 GLU A CA 1
ATOM 625 C C . GLU A 1 83 ? -37.579 9.172 26.839 1.00 48.16 83 GLU A C 1
ATOM 627 O O . GLU A 1 83 ? -38.284 8.999 27.833 1.00 48.16 83 GLU A O 1
ATOM 632 N N . LYS A 1 84 ? -37.717 8.398 25.755 1.00 46.81 84 LYS A N 1
ATOM 633 C CA . LYS A 1 84 ? -38.578 7.203 25.738 1.00 46.81 84 LYS A CA 1
ATOM 634 C C . LYS A 1 84 ? -37.972 6.000 26.474 1.00 46.81 84 LYS A C 1
ATOM 636 O O . LYS A 1 84 ? -38.677 5.013 26.665 1.00 46.81 84 LYS A O 1
ATOM 641 N N . ALA A 1 85 ? -36.709 6.073 26.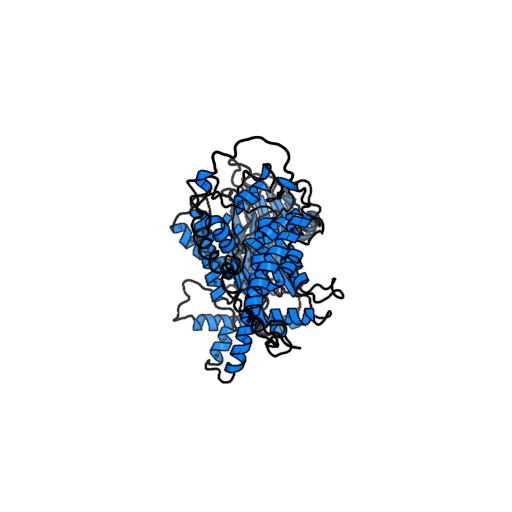899 1.00 46.22 85 ALA A N 1
ATOM 642 C CA . ALA A 1 85 ? -35.995 4.991 27.579 1.00 46.22 85 ALA A CA 1
ATOM 643 C C . ALA A 1 85 ? -35.702 5.266 29.069 1.00 46.22 85 ALA A C 1
ATOM 645 O O . ALA A 1 85 ? -35.123 4.413 29.745 1.00 46.22 85 ALA A O 1
ATOM 646 N N . THR A 1 86 ? -36.103 6.414 29.620 1.00 42.53 86 THR A N 1
ATOM 647 C CA . THR A 1 86 ? -35.843 6.787 31.020 1.00 42.53 86 THR A CA 1
ATOM 648 C C . THR A 1 86 ? -36.863 6.176 31.985 1.00 42.53 86 THR A C 1
ATOM 650 O O . THR A 1 86 ? -37.710 6.854 32.562 1.00 42.53 86 THR A O 1
ATOM 653 N N . ALA A 1 87 ? -36.732 4.870 32.220 1.00 45.91 87 ALA A N 1
ATOM 654 C CA . ALA A 1 87 ? -36.955 4.319 33.552 1.00 45.91 87 ALA A CA 1
ATOM 655 C C . ALA A 1 87 ? -35.636 4.444 34.327 1.00 45.91 87 ALA A C 1
ATOM 657 O O . ALA A 1 87 ? -34.593 3.973 33.869 1.00 45.91 87 ALA A O 1
ATOM 658 N N . THR A 1 88 ? -35.687 5.122 35.472 1.00 44.72 88 THR A N 1
ATOM 659 C CA . THR A 1 88 ? -34.573 5.436 36.374 1.00 44.72 88 THR A CA 1
ATOM 660 C C . THR A 1 88 ? -33.831 4.171 36.803 1.00 44.72 88 THR A C 1
ATOM 662 O O . THR A 1 88 ? -34.126 3.568 37.829 1.00 44.72 88 THR A O 1
ATOM 665 N N . THR A 1 89 ? -32.858 3.762 35.998 1.00 44.47 89 THR A N 1
ATOM 666 C CA . THR A 1 89 ? -31.881 2.733 36.338 1.00 44.47 89 THR A CA 1
ATOM 667 C C . THR A 1 89 ? -30.548 3.453 36.352 1.00 44.47 89 THR A C 1
ATOM 669 O O . THR A 1 89 ? -30.137 4.003 35.330 1.00 44.47 89 THR A O 1
ATOM 672 N N . THR A 1 90 ? -29.893 3.510 37.507 1.00 44.44 90 THR A N 1
ATOM 673 C CA . THR A 1 90 ? -28.478 3.865 37.638 1.00 44.44 90 THR A CA 1
ATOM 674 C C . THR A 1 90 ? -27.682 2.872 36.791 1.00 44.44 90 THR A C 1
ATOM 676 O O . THR A 1 90 ? -27.282 1.813 37.263 1.00 44.44 90 THR A O 1
ATOM 679 N N . LYS A 1 91 ? -27.537 3.160 35.493 1.00 52.50 91 LYS A N 1
ATOM 680 C CA . LYS A 1 91 ? -26.744 2.353 34.569 1.00 52.50 91 LYS A CA 1
ATOM 681 C C . LYS A 1 91 ? -25.281 2.564 34.929 1.00 52.50 91 LYS A C 1
ATOM 683 O O . LYS A 1 91 ? -24.650 3.509 34.471 1.00 52.50 91 LYS A O 1
ATOM 688 N N . THR A 1 92 ? -24.746 1.695 35.777 1.00 59.47 92 THR A N 1
ATOM 689 C CA . THR A 1 92 ? -23.319 1.382 35.751 1.00 59.47 92 THR A CA 1
ATOM 690 C C . THR A 1 92 ? -22.981 0.964 34.327 1.00 59.47 92 THR A C 1
ATOM 692 O O . THR A 1 92 ? -23.429 -0.094 33.888 1.00 59.47 92 THR A O 1
ATOM 695 N N . THR A 1 93 ? -22.264 1.815 33.592 1.00 65.19 93 THR A N 1
ATOM 696 C CA . THR A 1 93 ? -21.726 1.469 32.275 1.00 65.19 93 THR A CA 1
ATOM 697 C C . THR A 1 93 ? -20.846 0.243 32.460 1.00 65.19 93 THR A C 1
ATOM 699 O O . THR A 1 93 ? -19.815 0.307 33.128 1.00 65.19 93 THR A O 1
ATOM 702 N N . THR A 1 94 ? -21.288 -0.896 31.943 1.00 81.69 94 THR A N 1
ATOM 703 C CA . THR A 1 94 ? -20.517 -2.133 32.003 1.00 81.69 94 THR A CA 1
ATOM 704 C C . THR A 1 94 ? -19.345 -2.000 31.042 1.00 81.69 94 THR A C 1
ATOM 706 O O . THR A 1 94 ? -19.549 -1.940 29.833 1.00 81.69 94 THR A O 1
ATOM 709 N N . THR A 1 95 ? -18.124 -1.913 31.559 1.00 85.12 95 THR A N 1
ATOM 710 C CA . THR A 1 95 ? -16.893 -1.994 30.762 1.00 85.12 95 THR A CA 1
ATOM 711 C C . THR A 1 95 ? -16.355 -3.420 30.775 1.00 85.12 95 THR A C 1
ATOM 713 O O . THR A 1 95 ? -16.700 -4.221 31.650 1.00 85.12 95 THR A O 1
ATOM 716 N N . TYR A 1 96 ? -15.513 -3.762 29.799 1.00 84.12 96 TYR A N 1
ATOM 717 C CA . TYR A 1 96 ? -14.824 -5.048 29.830 1.00 84.12 96 TYR A CA 1
ATOM 718 C C . TYR A 1 96 ? -13.810 -5.080 30.992 1.00 84.12 96 TYR A C 1
ATOM 720 O O . TYR A 1 96 ? -13.076 -4.108 31.187 1.00 84.12 96 TYR A O 1
ATOM 728 N N . PRO A 1 97 ? -13.725 -6.178 31.765 1.00 78.56 97 PRO A N 1
ATOM 729 C CA . PRO A 1 97 ? -12.789 -6.277 32.882 1.00 78.56 97 PRO A CA 1
ATOM 730 C C . PRO A 1 97 ? -11.323 -6.362 32.405 1.00 78.56 97 PRO A C 1
ATOM 732 O O . PRO A 1 97 ? -10.989 -7.202 31.562 1.00 78.56 97 PRO A O 1
ATOM 735 N N . GLY A 1 98 ? -10.436 -5.540 32.986 1.00 80.06 98 GLY A N 1
ATOM 736 C CA . GLY A 1 98 ? -8.975 -5.584 32.795 1.00 80.06 98 GLY A CA 1
ATOM 737 C C . GLY A 1 98 ? -8.297 -4.210 32.647 1.00 80.06 98 GLY A C 1
ATOM 738 O O . GLY A 1 98 ? -8.967 -3.185 32.592 1.00 80.06 98 GLY A O 1
ATOM 739 N N . ASP A 1 99 ? -6.964 -4.204 32.526 1.00 76.44 99 ASP A N 1
ATOM 740 C CA . ASP A 1 99 ? -6.120 -2.991 32.461 1.00 76.44 99 ASP A CA 1
ATOM 741 C C . ASP A 1 99 ? -5.651 -2.642 31.025 1.00 76.44 99 ASP A C 1
ATOM 743 O O . ASP A 1 99 ? -4.521 -2.214 30.815 1.00 76.44 99 ASP A O 1
ATOM 747 N N . GLY A 1 100 ? -6.489 -2.861 30.003 1.00 83.88 100 GLY A N 1
ATOM 748 C CA . GLY A 1 100 ? -6.128 -2.637 28.588 1.00 83.88 100 GLY A CA 1
ATOM 749 C C . GLY A 1 100 ? -7.130 -1.776 27.812 1.00 83.88 100 GLY A C 1
ATOM 750 O O . GLY A 1 100 ? -8.098 -1.290 28.382 1.00 83.88 100 GLY A O 1
ATOM 751 N N . VAL A 1 101 ? -6.962 -1.628 26.486 1.00 85.31 101 VAL A N 1
ATOM 752 C CA . VAL A 1 101 ? -7.888 -0.820 25.646 1.00 85.31 101 VAL A CA 1
ATOM 753 C C . VAL A 1 101 ? -9.347 -1.220 25.834 1.00 85.31 101 VAL A C 1
ATOM 755 O O . VAL A 1 101 ? -10.219 -0.359 25.845 1.00 85.31 101 VAL A O 1
ATOM 758 N N . CYS A 1 102 ? -9.630 -2.509 26.018 1.00 90.44 102 CYS A N 1
ATOM 759 C CA . CYS A 1 102 ? -11.005 -2.970 26.157 1.00 90.44 102 CYS A CA 1
ATOM 760 C C . CYS A 1 102 ? -11.716 -2.425 27.399 1.00 90.44 102 CYS A C 1
ATOM 762 O O . CYS A 1 102 ? -12.931 -2.292 27.358 1.00 90.44 102 CYS A O 1
ATOM 764 N N . SER A 1 103 ? -11.015 -2.018 28.461 1.00 89.06 103 SER A N 1
ATOM 765 C CA . SER A 1 103 ? -11.682 -1.364 29.597 1.00 89.06 103 SER A CA 1
ATOM 766 C C . SER A 1 103 ? -12.140 0.063 29.289 1.00 89.06 103 SER A C 1
ATOM 768 O O . SER A 1 103 ? -13.014 0.586 29.979 1.00 89.06 103 SER A O 1
ATOM 770 N N . LEU A 1 104 ? -11.612 0.668 28.218 1.00 88.38 104 LEU A N 1
ATOM 771 C CA . LEU A 1 104 ? -12.060 1.956 27.683 1.00 88.38 104 LEU A CA 1
ATOM 772 C C . LEU A 1 104 ? -13.286 1.812 26.768 1.00 88.38 104 LEU A C 1
ATOM 774 O O . LEU A 1 104 ? -13.944 2.806 26.471 1.00 88.38 104 LEU A O 1
ATOM 778 N N . VAL A 1 105 ? -13.591 0.594 26.308 1.00 90.50 105 VAL A N 1
ATOM 779 C CA . VAL A 1 105 ? -14.715 0.316 25.410 1.00 90.50 105 VAL A CA 1
ATOM 780 C C . VAL A 1 105 ? -15.917 -0.148 26.240 1.00 90.50 105 VAL A C 1
ATOM 782 O O . VAL A 1 105 ? -15.824 -1.159 26.940 1.00 90.50 105 VAL A O 1
ATOM 785 N N . PRO A 1 106 ? -17.066 0.546 26.174 1.00 91.88 106 PRO A N 1
ATOM 786 C CA . PRO A 1 106 ? -18.283 0.089 26.838 1.00 91.88 106 PRO A CA 1
ATOM 787 C C . PRO A 1 106 ? -18.752 -1.246 26.247 1.00 91.88 106 PRO A C 1
ATOM 789 O O . PRO A 1 106 ? -18.921 -1.367 25.033 1.00 91.88 106 PRO A O 1
ATOM 792 N N . ALA A 1 107 ? -18.968 -2.248 27.097 1.00 90.12 107 ALA A N 1
ATOM 793 C CA . ALA A 1 107 ? -19.325 -3.601 26.674 1.00 90.12 107 ALA A CA 1
ATOM 794 C C . ALA A 1 107 ? -20.767 -3.710 26.155 1.00 90.12 107 ALA A C 1
ATOM 796 O O . ALA A 1 107 ? -21.096 -4.641 25.427 1.00 90.12 107 ALA A O 1
ATOM 797 N N . ASP A 1 108 ? -21.626 -2.752 26.504 1.00 90.44 108 ASP A N 1
ATOM 798 C CA . ASP A 1 108 ? -23.035 -2.698 26.112 1.00 90.44 108 ASP A CA 1
ATOM 799 C C . ASP A 1 108 ? -23.294 -1.866 24.844 1.00 90.44 108 ASP A C 1
ATOM 801 O O . ASP A 1 108 ? -24.445 -1.729 24.420 1.00 90.44 108 ASP A O 1
ATOM 805 N N . LYS A 1 109 ? -22.249 -1.303 24.222 1.00 92.69 109 LYS A N 1
ATOM 806 C CA . LYS A 1 109 ? -22.381 -0.401 23.070 1.00 92.69 109 LYS A CA 1
ATOM 807 C C . LYS A 1 109 ? -21.748 -0.991 21.812 1.00 92.69 109 LYS A C 1
ATOM 809 O O . LYS A 1 109 ? -20.615 -1.459 21.813 1.00 92.69 109 LYS A O 1
ATOM 814 N N . SER A 1 110 ? -22.482 -0.915 20.703 1.00 94.81 110 SER A N 1
ATOM 815 C CA . SER A 1 110 ? -21.963 -1.269 19.379 1.00 94.81 110 SER A CA 1
ATOM 816 C C . SER A 1 110 ? -21.064 -0.165 18.811 1.00 94.81 110 SER A C 1
ATOM 818 O O . SER A 1 110 ? -21.157 0.997 19.213 1.00 94.81 110 SER A O 1
ATOM 820 N N . SER A 1 111 ? -20.246 -0.494 17.806 1.00 94.56 111 SER A N 1
ATOM 821 C CA . SER A 1 111 ? -19.443 0.494 17.065 1.00 94.56 111 SER A CA 1
ATOM 822 C C . SER A 1 111 ? -20.305 1.616 16.481 1.00 94.56 111 SER A C 1
ATOM 824 O O . SER A 1 111 ? -19.948 2.786 16.567 1.00 94.56 111 SER A O 1
ATOM 826 N N . SER A 1 112 ? -21.478 1.275 15.946 1.00 94.44 112 SER A N 1
ATOM 827 C CA . SER A 1 112 ? -22.443 2.231 15.395 1.00 94.44 112 SER A CA 1
ATOM 828 C C . SER A 1 112 ? -23.031 3.152 16.468 1.00 94.44 112 SER A C 1
ATOM 830 O O . SER A 1 112 ? -23.276 4.325 16.193 1.00 94.44 112 SER A O 1
ATOM 832 N N . HIS A 1 113 ? -23.228 2.660 17.695 1.00 94.50 113 HIS A N 1
ATOM 833 C CA . HIS A 1 113 ? -23.647 3.499 18.817 1.00 94.50 113 HIS A CA 1
ATOM 834 C C . HIS A 1 113 ? -22.540 4.478 19.222 1.00 94.50 113 HIS A C 1
ATOM 836 O O . HIS A 1 113 ? -22.791 5.679 19.257 1.00 94.50 113 HIS A O 1
ATOM 842 N N . LEU A 1 114 ? -21.321 3.977 19.453 1.00 93.38 114 LEU A N 1
ATOM 843 C CA . LEU A 1 114 ? -20.168 4.798 19.844 1.00 93.38 114 LEU A CA 1
ATOM 844 C C . LEU A 1 114 ? -19.850 5.872 18.797 1.00 93.38 114 LEU A C 1
ATOM 846 O O . LEU A 1 114 ? -19.588 7.020 19.141 1.00 93.38 114 LEU A O 1
ATOM 850 N N . TRP A 1 115 ? -19.943 5.529 17.511 1.00 93.62 115 TRP A N 1
ATOM 851 C CA . TRP A 1 115 ? -19.772 6.488 16.420 1.00 93.62 115 TRP A CA 1
ATOM 852 C C . TRP A 1 115 ? -20.779 7.643 16.492 1.00 93.62 115 TRP A C 1
ATOM 854 O O . TRP A 1 115 ? -20.409 8.805 16.364 1.00 93.62 115 TRP A O 1
ATOM 864 N N . ASN A 1 116 ? -22.060 7.332 16.708 1.00 91.81 116 ASN A N 1
ATOM 865 C CA . ASN A 1 116 ? -23.117 8.344 16.766 1.00 91.81 116 ASN A CA 1
ATOM 866 C C . ASN A 1 116 ? -23.072 9.185 18.049 1.00 91.81 116 ASN A C 1
ATOM 868 O O . ASN A 1 116 ? -23.494 10.342 18.029 1.00 91.81 116 ASN A O 1
ATOM 872 N N . GLU A 1 117 ? -22.591 8.607 19.150 1.00 91.94 117 GLU A N 1
ATOM 873 C CA . GLU A 1 117 ? -22.363 9.305 20.417 1.00 91.94 117 GLU A CA 1
ATOM 874 C C . GLU A 1 117 ? -21.253 10.353 20.282 1.00 91.94 117 GLU A C 1
ATOM 876 O O . GLU A 1 117 ? -21.418 11.470 20.763 1.00 91.94 117 GLU A O 1
ATOM 881 N N . HIS A 1 118 ? -20.185 10.028 19.548 1.00 90.50 118 HIS A N 1
ATOM 882 C CA . HIS A 1 118 ? -19.023 10.899 19.348 1.00 90.50 118 HIS A CA 1
ATOM 883 C C . HIS A 1 118 ? -19.011 11.645 18.006 1.00 90.50 118 HIS A C 1
ATOM 885 O O . HIS A 1 118 ? -17.965 12.076 17.516 1.00 90.50 118 HIS A O 1
ATOM 891 N N . LEU A 1 119 ? -20.173 11.793 17.363 1.00 88.19 119 LEU A N 1
ATOM 892 C CA . LEU A 1 119 ? -20.258 12.376 16.022 1.00 88.19 119 LEU A CA 1
ATOM 893 C C . LEU A 1 119 ? -19.743 13.825 15.975 1.00 88.19 119 LEU A C 1
ATOM 895 O O . LEU A 1 119 ? -19.204 14.253 14.956 1.00 88.19 119 LEU A O 1
ATOM 899 N N . THR A 1 120 ? -19.898 14.574 17.070 1.00 87.25 120 THR A N 1
ATOM 900 C CA . THR A 1 120 ? -19.453 15.975 17.153 1.00 87.25 120 THR A CA 1
ATOM 901 C C . THR A 1 120 ? -17.930 16.057 17.191 1.00 87.25 120 THR A C 1
ATOM 903 O O . THR A 1 120 ? -17.336 16.847 16.462 1.00 87.25 120 THR A O 1
ATOM 906 N N . GLU A 1 121 ? -17.292 15.211 17.997 1.00 87.50 121 GLU A N 1
ATOM 907 C CA . GLU A 1 121 ? -15.841 15.102 18.100 1.00 87.50 121 GLU A CA 1
ATOM 908 C C . GLU A 1 121 ? -15.235 14.609 16.786 1.00 87.50 121 GLU A C 1
ATOM 910 O O . GLU A 1 121 ? -14.238 15.165 16.331 1.00 87.50 121 GLU A O 1
ATOM 915 N N . ILE A 1 122 ? -15.874 13.630 16.135 1.00 88.62 122 ILE A N 1
ATOM 916 C CA . ILE A 1 122 ? -15.466 13.131 14.816 1.00 88.62 122 ILE A CA 1
ATOM 917 C C . ILE A 1 122 ? -15.555 14.242 13.769 1.00 88.62 122 ILE A C 1
ATOM 919 O O . ILE A 1 122 ? -14.603 14.435 13.017 1.00 88.62 122 ILE A O 1
ATOM 923 N N . LEU A 1 123 ? -16.662 14.992 13.721 1.00 86.12 123 LEU A N 1
ATOM 924 C CA . LEU A 1 123 ? -16.821 16.114 12.792 1.00 86.12 123 LEU A CA 1
ATOM 925 C C . LEU A 1 123 ? -15.736 17.171 13.019 1.00 86.12 123 LEU A C 1
ATOM 927 O O . LEU A 1 123 ? -15.092 17.598 12.062 1.00 86.12 123 LEU A O 1
ATOM 931 N N . HIS A 1 124 ? -15.504 17.561 14.272 1.00 83.56 124 HIS A N 1
ATOM 932 C CA . HIS A 1 124 ? -14.482 18.543 14.621 1.00 83.56 124 HIS A CA 1
ATOM 933 C C . HIS A 1 124 ? -13.082 18.057 14.223 1.00 83.56 124 HIS A C 1
ATOM 935 O O . HIS A 1 124 ? -12.339 18.769 13.557 1.00 83.56 124 HIS A O 1
ATOM 941 N N . ALA A 1 125 ? -12.730 16.818 14.565 1.00 84.25 125 ALA A N 1
ATOM 942 C CA . ALA A 1 125 ? -11.416 16.257 14.275 1.00 84.25 125 ALA A CA 1
ATOM 943 C C . ALA A 1 125 ? -11.183 15.996 12.776 1.00 84.25 125 ALA A C 1
ATOM 945 O O . ALA A 1 125 ? -10.068 16.167 12.300 1.00 84.25 125 ALA A O 1
ATOM 946 N N . ALA A 1 126 ? -12.212 15.618 12.014 1.00 81.56 126 ALA A N 1
ATOM 947 C CA . ALA A 1 126 ? -12.094 15.388 10.571 1.00 81.56 126 ALA A CA 1
ATOM 948 C C . ALA A 1 126 ? -12.045 16.691 9.746 1.00 81.56 126 ALA A C 1
ATOM 950 O O . ALA A 1 126 ? -11.504 16.692 8.637 1.00 81.56 126 ALA A O 1
ATOM 951 N N . SER A 1 127 ? -12.594 17.790 10.278 1.00 73.50 127 SER A N 1
ATOM 952 C CA . SER A 1 127 ? -12.611 19.108 9.621 1.00 73.50 127 SER A CA 1
ATOM 953 C C . SER A 1 127 ? -11.418 20.003 9.980 1.00 73.50 127 SER A C 1
ATOM 955 O O . SER A 1 127 ? -11.056 20.863 9.181 1.00 73.50 127 SER A O 1
ATOM 957 N N . SER A 1 128 ? -10.800 19.784 11.144 1.00 60.53 128 SER A N 1
ATOM 958 C CA . SER A 1 128 ? -9.721 20.589 11.730 1.00 60.53 128 SER A CA 1
ATOM 959 C C . SER A 1 128 ? -8.345 20.239 11.154 1.00 60.53 128 SER A C 1
ATOM 961 O O . SER A 1 128 ? -7.663 19.369 11.677 1.00 60.53 128 SER A O 1
ATOM 963 N N . LEU A 1 129 ? -7.891 20.947 10.122 1.00 60.97 129 LEU A N 1
ATOM 964 C CA . LEU A 1 129 ? -6.447 21.065 9.844 1.00 60.97 129 LEU A CA 1
ATOM 965 C C . LEU A 1 129 ? -5.996 22.525 9.913 1.00 60.97 129 LEU A C 1
ATOM 967 O O . LEU A 1 129 ? -4.950 22.804 10.485 1.00 60.97 129 LEU A O 1
ATOM 971 N N . GLU A 1 130 ? -6.872 23.454 9.526 1.00 59.28 130 GLU A N 1
ATOM 972 C CA . GLU A 1 130 ? -6.773 24.878 9.845 1.00 59.28 130 GLU A CA 1
ATOM 973 C C . GLU A 1 130 ? -8.156 25.384 10.298 1.00 59.28 130 GLU A C 1
ATOM 975 O O . GLU A 1 130 ? -9.181 24.953 9.767 1.00 59.28 130 GLU A O 1
ATOM 980 N N . GLU A 1 131 ? -8.209 26.259 11.311 1.00 47.91 131 GLU A N 1
ATOM 981 C CA . GLU A 1 131 ? -9.457 26.748 11.939 1.00 47.91 131 GLU A CA 1
ATOM 982 C C . GLU A 1 131 ? -10.368 27.559 10.986 1.00 47.91 131 GLU A C 1
ATOM 984 O O . GLU A 1 131 ? -11.504 27.869 11.345 1.00 47.91 131 GLU A O 1
ATOM 989 N N . GLU A 1 132 ? -9.917 27.870 9.766 1.00 53.19 132 GLU A N 1
ATOM 990 C CA . GLU A 1 132 ? -10.609 28.776 8.837 1.00 53.19 132 GLU A CA 1
ATOM 991 C C . GLU A 1 132 ? -11.317 28.090 7.652 1.00 53.19 132 GLU A C 1
ATOM 993 O O . GLU A 1 132 ? -12.064 28.751 6.925 1.00 53.19 132 GLU A O 1
ATOM 998 N N . ASP A 1 133 ? -11.185 26.770 7.460 1.00 64.81 133 ASP A N 1
ATOM 999 C CA . ASP A 1 133 ? -11.810 26.097 6.310 1.00 64.81 133 ASP A CA 1
ATOM 1000 C C . ASP A 1 133 ? -13.284 25.708 6.567 1.00 64.81 133 ASP A C 1
ATOM 1002 O O . ASP A 1 133 ? -13.663 24.546 6.771 1.00 64.81 133 ASP A O 1
ATOM 1006 N N . ILE A 1 134 ? -14.156 26.722 6.523 1.00 65.94 134 ILE A N 1
ATOM 1007 C CA . ILE A 1 134 ? -15.622 26.584 6.587 1.00 65.94 134 ILE A CA 1
ATOM 1008 C C . ILE A 1 134 ? -16.137 25.582 5.536 1.00 65.94 134 ILE A C 1
ATOM 1010 O O . ILE A 1 134 ? -17.129 24.883 5.781 1.00 65.94 134 ILE A O 1
ATOM 1014 N N . ALA A 1 135 ? -15.480 25.484 4.373 1.00 66.94 135 ALA A N 1
ATOM 1015 C CA . ALA A 1 135 ? -15.886 24.574 3.309 1.00 66.94 135 ALA A CA 1
ATOM 1016 C C . ALA A 1 135 ? -15.622 23.114 3.700 1.00 66.94 135 ALA A C 1
ATOM 1018 O O . ALA A 1 135 ? -16.543 22.301 3.599 1.00 66.94 135 ALA A O 1
ATOM 1019 N N . SER A 1 136 ? -14.438 22.792 4.233 1.00 66.94 136 SER A N 1
ATOM 1020 C CA . SER A 1 136 ? -14.117 21.465 4.788 1.00 66.94 136 SER A CA 1
ATOM 1021 C C . SER A 1 136 ? -15.110 21.049 5.878 1.00 66.94 136 SER A C 1
ATOM 1023 O O . SER A 1 136 ? -15.641 19.933 5.844 1.00 66.94 136 SER A O 1
ATOM 1025 N N . HIS A 1 137 ? -15.461 21.952 6.801 1.00 72.19 137 HIS A N 1
ATOM 1026 C CA . HIS A 1 137 ? -16.451 21.659 7.843 1.00 72.19 137 HIS A CA 1
ATOM 1027 C C . HIS A 1 137 ? -17.854 21.395 7.266 1.00 72.19 137 HIS A C 1
ATOM 1029 O O . HIS A 1 137 ? -18.516 20.424 7.645 1.00 72.19 137 HIS A O 1
ATOM 1035 N N . LEU A 1 138 ? -18.321 22.218 6.320 1.00 71.81 138 LEU A N 1
ATOM 1036 C CA . LEU A 1 138 ? -19.622 22.029 5.667 1.00 71.81 138 LEU A CA 1
ATOM 1037 C C . LEU A 1 138 ? -19.669 20.727 4.856 1.00 71.81 138 LEU A C 1
ATOM 1039 O O . LEU A 1 138 ? -20.668 20.005 4.904 1.00 71.81 138 LEU A O 1
ATOM 1043 N N . VAL A 1 139 ? -18.599 20.424 4.120 1.00 71.44 139 VAL A N 1
ATOM 1044 C CA . VAL A 1 139 ? -18.450 19.195 3.336 1.00 71.44 139 VAL A CA 1
ATOM 1045 C C . VAL A 1 139 ? -18.456 17.977 4.252 1.00 71.44 139 VAL A C 1
ATOM 1047 O O . VAL A 1 139 ? -19.241 17.060 4.021 1.00 71.44 139 VAL A O 1
ATOM 1050 N N . THR A 1 140 ? -17.664 17.992 5.324 1.00 76.12 140 THR A N 1
ATOM 1051 C CA . THR A 1 140 ? -17.610 16.903 6.309 1.00 76.12 140 THR A CA 1
ATOM 1052 C C . THR A 1 140 ? -18.967 16.700 6.976 1.00 76.12 140 THR A C 1
ATOM 1054 O O . THR A 1 140 ? -19.449 15.573 7.069 1.00 76.12 140 THR A O 1
ATOM 1057 N N . SER A 1 141 ? -19.634 17.784 7.384 1.00 76.06 141 SER A N 1
ATOM 1058 C CA . SER A 1 141 ? -20.969 17.728 7.986 1.00 76.06 141 SER A CA 1
ATOM 1059 C C . SER A 1 141 ? -21.994 17.113 7.033 1.00 76.06 141 SER A C 1
ATOM 1061 O O . SER A 1 141 ? -22.735 16.211 7.425 1.00 76.06 141 SER A O 1
ATOM 1063 N N . LYS A 1 142 ? -22.001 17.536 5.762 1.00 77.12 142 LYS A N 1
ATOM 1064 C CA . LYS A 1 142 ? -22.851 16.926 4.732 1.00 77.12 142 LYS A CA 1
ATOM 1065 C C . LYS A 1 142 ? -22.503 15.454 4.547 1.00 77.12 142 LYS A C 1
ATOM 1067 O O . LYS A 1 142 ? -23.406 14.631 4.598 1.00 77.12 142 LYS A O 1
ATOM 1072 N N . LEU A 1 143 ? -21.226 15.106 4.379 1.00 74.81 143 LEU A N 1
ATOM 1073 C CA . LEU A 1 143 ? -20.788 13.719 4.221 1.00 74.81 143 LEU A CA 1
ATOM 1074 C C . LEU A 1 143 ? -21.253 12.844 5.384 1.00 74.81 143 LEU A C 1
ATOM 1076 O O . LEU A 1 143 ? -21.824 11.794 5.126 1.00 74.81 143 LEU A O 1
ATOM 1080 N N . LEU A 1 144 ? -21.107 13.284 6.634 1.00 80.50 144 LEU A N 1
ATOM 1081 C CA . LEU A 1 144 ? -21.542 12.532 7.817 1.00 80.50 144 LEU A CA 1
ATOM 1082 C C . LEU A 1 144 ? -23.063 12.320 7.892 1.00 80.50 144 LEU A C 1
ATOM 1084 O O . LEU A 1 144 ? -23.505 11.318 8.451 1.00 80.50 144 LEU A O 1
ATOM 1088 N N . GLN A 1 145 ? -23.877 13.199 7.295 1.00 77.81 145 GLN A N 1
ATOM 1089 C CA . GLN A 1 145 ? -25.324 12.955 7.168 1.00 77.81 145 GLN A CA 1
ATOM 1090 C C . GLN A 1 145 ? -25.629 11.762 6.254 1.00 77.81 145 GLN A C 1
ATOM 1092 O O . GLN A 1 145 ? -26.638 1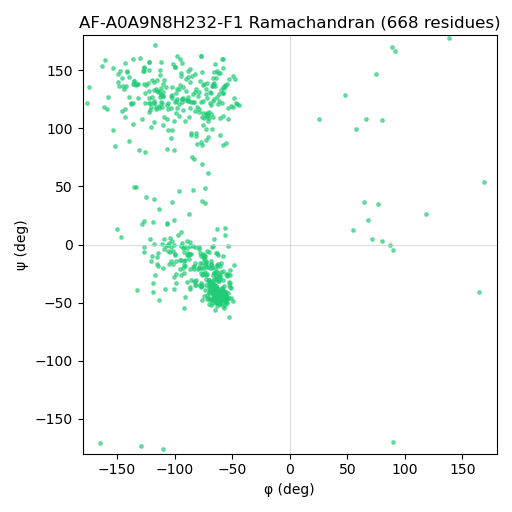1.077 6.439 1.00 77.81 145 GLN A O 1
ATOM 1097 N N . PHE A 1 146 ? -24.769 11.506 5.265 1.00 75.25 146 PHE A N 1
ATOM 1098 C CA . PHE A 1 146 ? -24.925 10.385 4.346 1.00 75.25 146 PHE A CA 1
ATOM 1099 C C . PHE A 1 146 ? -24.182 9.153 4.846 1.00 75.25 146 PHE A C 1
ATOM 1101 O O . PHE A 1 146 ? -24.822 8.120 5.028 1.00 75.25 146 PHE A O 1
ATOM 1108 N N . LEU A 1 147 ? -22.884 9.277 5.128 1.00 81.50 147 LEU A N 1
ATOM 1109 C CA . LEU A 1 147 ? -21.956 8.260 5.628 1.00 81.50 147 LEU A CA 1
ATOM 1110 C C . LEU A 1 147 ? -22.241 7.895 7.089 1.00 81.50 147 LEU A C 1
ATOM 1112 O O . LEU A 1 147 ? -21.420 8.063 7.985 1.00 81.50 147 LEU A O 1
ATOM 1116 N N . THR A 1 148 ? -23.435 7.374 7.330 1.00 84.62 148 THR A N 1
ATOM 1117 C CA . THR A 1 148 ? -23.826 6.820 8.623 1.00 84.62 148 THR A CA 1
ATOM 1118 C C . THR A 1 148 ? -23.450 5.338 8.694 1.00 84.62 148 THR A C 1
ATOM 1120 O O . THR A 1 148 ? -23.493 4.646 7.663 1.00 84.62 148 THR A O 1
ATOM 1123 N N . PRO A 1 149 ? -23.135 4.814 9.896 1.00 87.62 149 PRO A N 1
ATOM 1124 C CA . PRO A 1 149 ? -22.873 3.390 10.098 1.00 87.62 149 PRO A CA 1
ATOM 1125 C C . PRO A 1 149 ? -23.944 2.482 9.494 1.00 87.62 149 PRO A C 1
ATOM 1127 O O . PRO A 1 149 ? -23.632 1.604 8.696 1.00 87.62 149 PRO A O 1
ATOM 1130 N N . SER A 1 150 ? -25.216 2.780 9.770 1.00 80.75 150 SER A N 1
ATOM 1131 C CA . SER A 1 150 ? -26.364 1.964 9.361 1.00 80.75 150 SER A CA 1
ATOM 1132 C C . SER A 1 150 ? -26.641 1.945 7.857 1.00 80.75 150 SER A C 1
ATOM 1134 O O . SER A 1 150 ? -27.425 1.117 7.395 1.00 80.75 150 SER A O 1
ATOM 1136 N N . ARG A 1 151 ? -26.049 2.857 7.076 1.00 77.88 151 ARG A N 1
ATOM 1137 C CA . ARG A 1 151 ? -26.295 2.938 5.631 1.00 77.88 151 ARG A CA 1
ATOM 1138 C C . ARG A 1 151 ? -25.076 2.595 4.792 1.00 77.88 151 ARG A C 1
ATOM 1140 O O . ARG A 1 151 ? -25.224 1.822 3.841 1.00 77.88 151 ARG A O 1
ATOM 1147 N N . TYR A 1 152 ? -23.913 3.161 5.114 1.00 84.62 152 TYR A N 1
ATOM 1148 C CA . TYR A 1 152 ? -22.753 3.100 4.222 1.00 84.62 152 TYR A CA 1
ATOM 1149 C C . TYR A 1 152 ? -21.455 2.697 4.919 1.00 84.62 152 TYR A C 1
ATOM 1151 O O . TYR A 1 152 ? -20.720 1.913 4.345 1.00 84.62 152 TYR A O 1
ATOM 1159 N N . LEU A 1 153 ? -21.153 3.137 6.144 1.00 89.94 153 LEU A N 1
ATOM 1160 C CA . LEU A 1 153 ? -19.833 2.807 6.712 1.00 89.94 153 LEU A CA 1
ATOM 1161 C C . LEU A 1 153 ? -19.691 1.315 7.062 1.00 89.94 153 LEU A C 1
ATOM 1163 O O . LEU A 1 153 ? -18.605 0.757 6.929 1.00 89.94 153 LEU A O 1
ATOM 1167 N N . GLU A 1 154 ? -20.777 0.628 7.439 1.00 91.12 154 GLU A N 1
ATOM 1168 C CA . GLU A 1 154 ? -20.713 -0.808 7.745 1.00 91.12 154 GLU A CA 1
ATOM 1169 C C . GLU A 1 154 ? -20.367 -1.692 6.543 1.00 91.12 154 GLU A C 1
ATOM 1171 O O . GLU A 1 154 ? -19.745 -2.733 6.748 1.00 91.12 154 GLU A O 1
ATOM 1176 N N . ILE A 1 155 ? -20.732 -1.286 5.319 1.00 89.88 155 ILE A N 1
ATOM 1177 C CA . ILE A 1 155 ? -20.450 -2.071 4.104 1.00 89.88 155 ILE A CA 1
ATOM 1178 C C . ILE A 1 155 ? -18.993 -1.956 3.646 1.00 89.88 155 ILE A C 1
ATOM 1180 O O . ILE A 1 155 ? -18.524 -2.819 2.908 1.00 89.88 155 ILE A O 1
ATOM 1184 N N . GLY A 1 156 ? -18.286 -0.912 4.092 1.00 90.50 156 GLY A N 1
ATOM 1185 C CA . GLY A 1 156 ? -16.867 -0.743 3.804 1.00 90.50 156 GLY A CA 1
ATOM 1186 C C . GLY A 1 156 ? -15.989 -1.701 4.603 1.00 90.50 156 GLY A C 1
ATOM 1187 O O . GLY A 1 156 ? -14.859 -1.967 4.222 1.00 90.50 156 GLY A O 1
ATOM 1188 N N . HIS A 1 157 ? -16.497 -2.290 5.682 1.00 91.25 157 HIS A N 1
ATOM 1189 C CA . HIS A 1 157 ? -15.783 -3.343 6.390 1.00 91.25 157 HIS A CA 1
ATOM 1190 C C . HIS A 1 157 ? -15.966 -4.689 5.672 1.00 91.25 157 HIS A C 1
ATOM 1192 O O . HIS A 1 157 ? -17.089 -5.186 5.568 1.00 91.25 157 HIS A O 1
ATOM 1198 N N . ARG A 1 158 ? -14.863 -5.281 5.200 1.00 94.38 158 ARG A N 1
ATOM 1199 C CA . ARG A 1 158 ? -14.882 -6.466 4.331 1.00 94.38 158 ARG A CA 1
ATOM 1200 C C . ARG A 1 158 ? -14.178 -7.686 4.924 1.00 94.38 158 ARG A C 1
ATOM 1202 O O . ARG A 1 158 ? -14.718 -8.781 4.830 1.00 94.38 158 ARG A O 1
ATOM 1209 N N . ALA A 1 159 ? -13.030 -7.501 5.576 1.00 95.88 159 ALA A N 1
ATOM 1210 C CA . ALA A 1 159 ? -12.318 -8.570 6.283 1.00 95.88 159 ALA A CA 1
ATOM 1211 C C . ALA A 1 159 ? -11.757 -8.057 7.612 1.00 95.88 159 ALA A C 1
ATOM 1213 O O . ALA A 1 159 ? -11.347 -6.897 7.713 1.00 95.88 159 ALA A O 1
ATOM 1214 N N . GLN A 1 160 ? -11.766 -8.903 8.642 1.00 94.62 160 GLN A N 1
ATOM 1215 C CA . GLN A 1 160 ? -11.219 -8.565 9.956 1.00 94.62 160 GLN A CA 1
ATOM 1216 C C . GLN A 1 160 ? -9.742 -8.950 10.045 1.00 94.62 160 GLN A C 1
ATOM 1218 O O . GLN A 1 160 ? -9.356 -10.002 9.537 1.00 94.62 160 GLN A O 1
ATOM 1223 N N . PRO A 1 161 ? -8.913 -8.136 10.717 1.00 94.44 161 PRO A N 1
ATOM 1224 C CA . PRO A 1 161 ? -7.554 -8.546 11.026 1.00 94.44 161 PRO A CA 1
ATOM 1225 C C . PRO A 1 161 ? -7.554 -9.742 11.975 1.00 94.44 161 PRO A C 1
ATOM 1227 O O . PRO A 1 161 ? -8.475 -9.913 12.777 1.00 94.44 161 PRO A O 1
ATOM 1230 N N . SER A 1 162 ? -6.475 -10.524 11.956 1.00 91.06 162 SER A N 1
ATOM 1231 C CA . SER A 1 162 ? -6.280 -11.554 12.971 1.00 91.06 162 SER A CA 1
ATOM 1232 C C . SER A 1 162 ? -6.357 -10.947 14.378 1.00 91.06 162 SER A C 1
ATOM 1234 O O . SER A 1 162 ? -5.809 -9.873 14.662 1.00 91.06 162 SER A O 1
ATOM 1236 N N . ARG A 1 163 ? -7.036 -11.659 15.284 1.00 90.31 163 ARG A N 1
ATOM 1237 C CA . ARG A 1 163 ? -7.234 -11.223 16.674 1.00 90.31 163 ARG A CA 1
ATOM 1238 C C . ARG A 1 163 ? -5.907 -10.883 17.351 1.00 90.31 163 ARG A C 1
ATOM 1240 O O . ARG A 1 163 ? -5.817 -9.881 18.050 1.00 90.31 163 ARG A O 1
ATOM 1247 N N . GLN A 1 164 ? -4.876 -11.691 17.116 1.00 88.62 164 GLN A N 1
ATOM 1248 C CA . GLN A 1 164 ? -3.547 -11.471 17.680 1.00 88.62 164 GLN A CA 1
ATOM 1249 C C . GLN A 1 164 ? -2.910 -10.175 17.161 1.00 88.62 164 GLN A C 1
ATOM 1251 O O . GLN A 1 164 ? -2.451 -9.370 17.968 1.00 88.62 164 GLN A O 1
ATOM 1256 N N . ALA A 1 165 ? -2.902 -9.936 15.844 1.00 91.06 165 ALA A N 1
ATOM 1257 C CA . ALA A 1 165 ? -2.295 -8.730 15.278 1.00 91.06 165 ALA A CA 1
ATOM 1258 C C . ALA A 1 165 ? -3.011 -7.456 15.749 1.00 91.06 165 ALA A C 1
ATOM 1260 O O . ALA A 1 165 ? -2.356 -6.492 16.149 1.00 91.06 165 ALA A O 1
ATOM 1261 N N . TRP A 1 166 ? -4.349 -7.464 15.764 1.00 94.50 166 TRP A N 1
ATOM 1262 C CA . TRP A 1 166 ? -5.129 -6.325 16.252 1.00 94.50 166 TRP A CA 1
ATOM 1263 C C . TRP A 1 166 ? -4.950 -6.101 17.757 1.00 94.50 166 TRP A C 1
ATOM 1265 O O . TRP A 1 166 ? -4.730 -4.972 18.186 1.00 94.50 166 TRP A O 1
ATOM 1275 N N . GLY A 1 167 ? -4.962 -7.168 18.562 1.00 92.81 167 GLY A N 1
ATOM 1276 C CA . GLY A 1 167 ? -4.721 -7.095 20.004 1.00 92.81 167 GLY A CA 1
ATOM 1277 C C . GLY A 1 167 ? -3.362 -6.491 20.353 1.00 92.81 167 GLY A C 1
ATOM 1278 O O . GLY A 1 167 ? -3.296 -5.544 21.134 1.00 92.81 167 GLY A O 1
ATOM 1279 N N . ASN A 1 168 ? -2.297 -6.958 19.694 1.00 92.06 168 ASN A N 1
ATOM 1280 C CA . ASN A 1 168 ? -0.946 -6.417 19.857 1.00 92.06 168 ASN A CA 1
ATOM 1281 C C . ASN A 1 168 ? -0.878 -4.920 19.512 1.00 92.06 168 ASN A C 1
ATOM 1283 O O . ASN A 1 168 ? -0.215 -4.139 20.199 1.00 92.06 168 ASN A O 1
ATOM 1287 N N . LEU A 1 169 ? -1.567 -4.502 18.443 1.00 94.94 169 LEU A N 1
ATOM 1288 C CA . LEU A 1 169 ? -1.656 -3.092 18.073 1.00 94.94 169 LEU A CA 1
ATOM 1289 C C . LEU A 1 169 ? -2.360 -2.278 19.165 1.00 94.94 169 LEU A C 1
ATOM 1291 O O . LEU A 1 169 ? -1.851 -1.232 19.565 1.00 94.94 169 LEU A O 1
ATOM 1295 N N . LEU A 1 170 ? -3.500 -2.758 19.668 1.00 95.06 170 LEU A N 1
ATOM 1296 C CA . LEU A 1 170 ? -4.242 -2.093 20.738 1.00 95.06 170 LEU A CA 1
ATOM 1297 C C . LEU A 1 170 ? -3.406 -1.967 22.018 1.00 95.06 170 LEU A C 1
ATOM 1299 O O . LEU A 1 170 ? -3.417 -0.912 22.645 1.00 95.06 170 LEU A O 1
ATOM 1303 N N . GLU A 1 171 ? -2.629 -2.984 22.386 1.00 93.31 171 GLU A N 1
ATOM 1304 C CA . GLU A 1 171 ? -1.710 -2.916 23.529 1.00 93.31 171 GLU A CA 1
ATOM 1305 C C . GLU A 1 171 ? -0.635 -1.837 23.347 1.00 93.31 171 GLU A C 1
ATOM 1307 O O . GLU A 1 171 ? -0.400 -1.044 24.262 1.00 93.31 171 GLU A O 1
ATOM 1312 N N . LYS A 1 172 ? -0.031 -1.736 22.154 1.00 93.62 172 LYS A N 1
ATOM 1313 C CA . LYS A 1 172 ? 0.927 -0.662 21.832 1.00 93.62 172 LYS A CA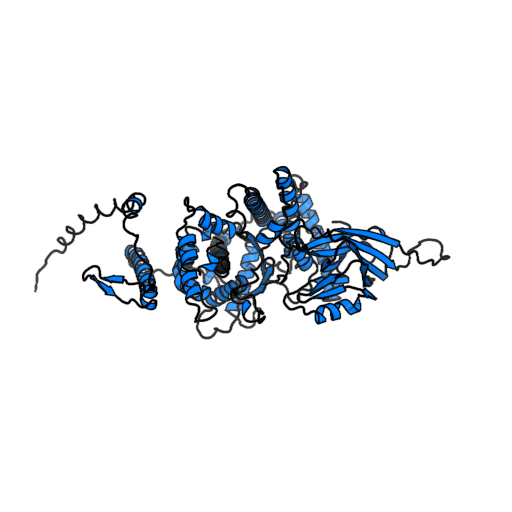 1
ATOM 1314 C C . LYS A 1 172 ? 0.274 0.717 21.899 1.00 93.62 172 LYS A C 1
ATOM 1316 O O . LYS A 1 172 ? 0.858 1.639 22.469 1.00 93.62 172 LYS A O 1
ATOM 1321 N N . VAL A 1 173 ? -0.940 0.856 21.360 1.00 93.75 173 VAL A N 1
ATOM 1322 C CA . VAL A 1 173 ? -1.730 2.093 21.450 1.00 93.75 173 VAL A CA 1
ATOM 1323 C C . VAL A 1 173 ? -1.989 2.447 22.914 1.00 93.75 173 VAL A C 1
ATOM 1325 O O . VAL A 1 173 ? -1.714 3.574 23.316 1.00 93.75 173 VAL A O 1
ATOM 1328 N N . HIS A 1 174 ? -2.434 1.492 23.734 1.00 92.94 174 HIS A N 1
ATOM 1329 C CA . HIS A 1 174 ? -2.694 1.709 25.156 1.00 92.94 174 HIS A CA 1
ATOM 1330 C C . HIS A 1 174 ? -1.439 2.130 25.914 1.00 92.94 174 HIS A C 1
ATOM 1332 O O . HIS A 1 174 ? -1.452 3.151 26.597 1.00 92.94 174 HIS A O 1
ATOM 1338 N N . ALA A 1 175 ? -0.335 1.397 25.746 1.00 92.94 175 ALA A N 1
ATOM 1339 C CA . ALA A 1 175 ? 0.948 1.728 26.355 1.00 92.94 175 ALA A CA 1
ATOM 1340 C C . ALA A 1 175 ? 1.400 3.138 25.956 1.00 92.94 175 ALA A C 1
ATOM 1342 O O . ALA A 1 175 ? 1.873 3.911 26.790 1.00 92.94 175 ALA A O 1
ATOM 1343 N N . ARG A 1 176 ? 1.194 3.513 24.686 1.00 92.62 176 ARG A N 1
ATOM 1344 C CA . ARG A 1 176 ? 1.495 4.854 24.187 1.00 92.62 176 ARG A CA 1
ATOM 1345 C C . ARG A 1 176 ? 0.516 5.922 24.655 1.00 92.62 176 ARG A C 1
ATOM 1347 O O . ARG A 1 176 ? 0.923 7.080 24.684 1.00 92.62 176 ARG A O 1
ATOM 1354 N N . MET A 1 177 ? -0.716 5.588 25.033 1.00 89.94 177 MET A N 1
ATOM 1355 C CA . MET A 1 177 ? -1.672 6.500 25.679 1.00 89.94 177 MET A CA 1
ATOM 1356 C C . MET A 1 177 ? -1.350 6.703 27.164 1.00 89.94 177 MET A C 1
ATOM 1358 O O . MET A 1 177 ? -1.470 7.816 27.672 1.00 89.94 177 MET A O 1
ATOM 1362 N N . THR A 1 178 ? -0.855 5.676 27.857 1.00 89.75 178 THR A N 1
ATOM 1363 C CA . THR A 1 178 ? -0.559 5.733 29.298 1.00 89.75 178 THR A CA 1
ATOM 1364 C C . THR A 1 178 ? 0.844 6.262 29.601 1.00 89.75 178 THR A C 1
ATOM 1366 O O . THR A 1 178 ? 0.991 7.101 30.483 1.00 89.75 178 THR A O 1
ATOM 1369 N N . SER A 1 179 ? 1.864 5.916 28.803 1.00 90.94 179 SER A N 1
ATOM 1370 C CA . SER A 1 179 ? 3.258 6.368 28.982 1.00 90.94 179 SER A CA 1
ATOM 1371 C C . SER A 1 179 ? 3.857 7.119 27.779 1.00 90.94 179 SER A C 1
ATOM 1373 O O . SER A 1 179 ? 3.737 6.694 26.625 1.00 90.94 179 SER A O 1
ATOM 1375 N N . LYS A 1 180 ? 4.499 8.271 28.036 1.00 89.06 180 LYS A N 1
ATOM 1376 C CA . LYS A 1 180 ? 5.211 9.067 27.011 1.00 89.06 180 LYS A CA 1
ATOM 1377 C C . LYS A 1 180 ? 6.523 8.415 26.569 1.00 89.06 180 LYS A C 1
ATOM 1379 O O . LYS A 1 180 ? 7.038 8.790 25.516 1.00 89.06 180 LYS A O 1
ATOM 1384 N N . ASP A 1 181 ? 7.011 7.441 27.330 1.00 92.75 181 ASP A N 1
ATOM 1385 C CA . ASP A 1 181 ? 8.233 6.695 27.028 1.00 92.75 181 ASP A CA 1
ATOM 1386 C C . ASP A 1 181 ? 7.957 5.492 26.117 1.00 92.75 181 ASP A C 1
ATOM 1388 O O . ASP A 1 181 ? 8.855 5.015 25.424 1.00 92.75 181 ASP A O 1
ATOM 1392 N N . ALA A 1 182 ? 6.706 5.018 26.064 1.00 93.12 182 ALA A N 1
ATOM 1393 C CA . ALA A 1 182 ? 6.303 3.992 25.110 1.00 93.12 182 ALA A CA 1
ATOM 1394 C C . ALA A 1 182 ? 6.435 4.522 23.667 1.00 93.12 182 ALA A C 1
ATOM 1396 O O . ALA A 1 182 ? 6.166 5.702 23.425 1.00 93.12 182 ALA A O 1
ATOM 1397 N N . PRO A 1 183 ? 6.840 3.693 22.690 1.00 92.62 183 PRO A N 1
ATOM 1398 C CA . PRO A 1 183 ? 7.053 4.138 21.315 1.00 92.62 183 PRO A CA 1
ATOM 1399 C C . PRO A 1 183 ? 5.748 4.575 20.639 1.00 92.62 183 PRO A C 1
ATOM 1401 O O . PRO A 1 183 ? 4.673 4.049 20.917 1.00 92.62 183 PRO A O 1
ATOM 1404 N N . VAL A 1 184 ? 5.848 5.549 19.731 1.00 94.88 184 VAL A N 1
ATOM 1405 C CA . VAL A 1 184 ? 4.735 5.948 18.853 1.00 94.88 184 VAL A CA 1
ATOM 1406 C C . VAL A 1 184 ? 4.402 4.786 17.922 1.00 94.88 184 VAL A C 1
ATOM 1408 O O . VA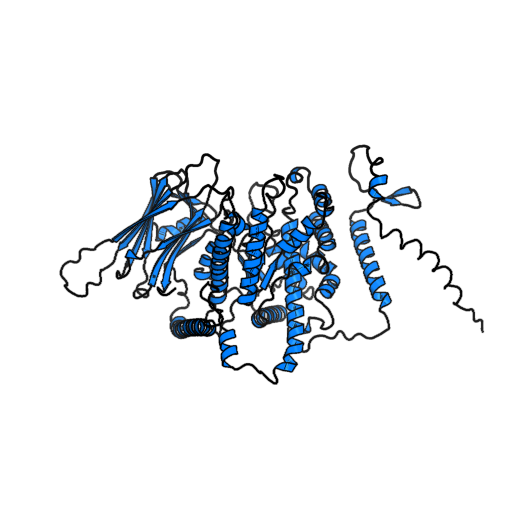L A 1 184 ? 5.317 4.197 17.349 1.00 94.88 184 VAL A O 1
ATOM 1411 N N . VAL A 1 185 ? 3.114 4.498 17.735 1.00 95.62 185 VAL A N 1
ATOM 1412 C CA . VAL A 1 185 ? 2.656 3.493 16.770 1.00 95.62 185 VAL A CA 1
ATOM 1413 C C . VAL A 1 185 ? 2.939 3.993 15.358 1.00 95.62 185 VAL A C 1
ATOM 1415 O O . VAL A 1 185 ? 2.459 5.057 14.958 1.00 95.62 185 VAL A O 1
ATOM 1418 N N . ARG A 1 186 ? 3.736 3.238 14.604 1.00 95.25 186 ARG A N 1
ATOM 1419 C CA . ARG A 1 186 ? 4.183 3.605 13.258 1.00 95.25 186 ARG A CA 1
ATOM 1420 C C . ARG A 1 186 ? 3.314 2.932 12.209 1.00 95.25 186 ARG A C 1
ATOM 1422 O O . ARG A 1 186 ? 3.313 1.709 12.089 1.00 95.25 186 ARG A O 1
ATOM 1429 N N . VAL A 1 187 ? 2.632 3.747 11.418 1.00 95.00 187 VAL A N 1
ATOM 1430 C CA . VAL A 1 187 ? 1.824 3.308 10.282 1.00 95.00 187 VAL A CA 1
ATOM 1431 C C . VAL A 1 187 ? 2.521 3.752 9.007 1.00 95.00 187 VAL A C 1
ATOM 1433 O O . VAL A 1 187 ? 2.868 4.925 8.859 1.00 95.00 187 VAL A O 1
ATOM 1436 N N . VAL A 1 188 ? 2.729 2.822 8.087 1.00 92.62 188 VAL A N 1
ATOM 1437 C CA . VAL A 1 188 ? 3.239 3.107 6.746 1.00 92.62 188 VAL A CA 1
ATOM 1438 C C . VAL A 1 188 ? 2.114 2.880 5.753 1.00 92.62 188 VAL A C 1
ATOM 1440 O O . VAL A 1 188 ? 1.450 1.852 5.823 1.00 92.62 188 VAL A O 1
ATOM 1443 N N . VAL A 1 189 ? 1.884 3.836 4.858 1.00 91.31 189 VAL A N 1
ATOM 1444 C CA . VAL A 1 189 ? 0.844 3.738 3.824 1.00 91.31 189 VAL A CA 1
ATOM 1445 C C . VAL A 1 189 ? 1.514 3.640 2.468 1.00 91.31 189 VAL A C 1
ATOM 1447 O O . VAL A 1 189 ? 2.328 4.498 2.152 1.00 91.31 189 VAL A O 1
ATOM 1450 N N . PHE A 1 190 ? 1.162 2.630 1.689 1.00 89.56 190 PHE A N 1
ATOM 1451 C CA . PHE A 1 190 ? 1.586 2.445 0.309 1.00 89.56 190 PHE A CA 1
ATOM 1452 C C . PHE A 1 190 ? 0.409 2.612 -0.660 1.00 89.56 190 PHE A C 1
ATOM 1454 O O . PHE A 1 190 ? -0.742 2.407 -0.261 1.00 89.56 190 PHE A O 1
ATOM 1461 N N . GLY A 1 191 ? 0.704 2.928 -1.921 1.00 82.56 191 GLY A N 1
ATOM 1462 C CA . GLY A 1 191 ? -0.291 3.233 -2.956 1.00 82.56 191 GLY A CA 1
ATOM 1463 C C . GLY A 1 191 ? -0.673 4.711 -3.031 1.00 82.56 191 GLY A C 1
ATOM 1464 O O . GLY A 1 191 ? -0.023 5.573 -2.428 1.00 82.56 191 GLY A O 1
ATOM 1465 N N . ALA A 1 192 ? -1.712 5.008 -3.804 1.00 70.19 192 ALA A N 1
ATOM 1466 C CA . ALA A 1 192 ? -2.007 6.358 -4.235 1.00 70.19 192 ALA A CA 1
ATOM 1467 C C . ALA A 1 192 ? -2.609 7.136 -3.093 1.00 70.19 192 ALA A C 1
ATOM 1469 O O . ALA A 1 192 ? -3.511 6.719 -2.362 1.00 70.19 192 ALA A O 1
ATOM 1470 N N . VAL A 1 193 ? -2.117 8.354 -3.005 1.00 65.69 193 VAL A N 1
ATOM 1471 C CA . VAL A 1 193 ? -2.776 9.413 -2.283 1.00 65.69 193 VAL A CA 1
ATOM 1472 C C . VAL A 1 193 ? -2.899 10.528 -3.311 1.00 65.69 193 VAL A C 1
ATOM 1474 O O . VAL A 1 193 ? -1.864 10.900 -3.870 1.00 65.69 193 VAL A O 1
ATOM 1477 N N . PRO A 1 194 ? -4.115 11.013 -3.626 1.00 61.53 194 PRO A N 1
ATOM 1478 C CA . PRO A 1 194 ? -4.298 12.073 -4.613 1.00 61.53 194 PRO A CA 1
ATOM 1479 C C . PRO A 1 194 ? -3.289 13.204 -4.375 1.00 61.53 194 PRO A C 1
ATOM 1481 O O . PRO A 1 194 ? -3.206 13.735 -3.269 1.00 61.53 194 PRO A O 1
ATOM 1484 N N . HIS A 1 195 ? -2.456 13.493 -5.380 1.00 51.44 195 HIS A N 1
ATOM 1485 C CA . HIS A 1 195 ? -1.243 14.306 -5.219 1.00 51.44 195 HIS A CA 1
ATOM 1486 C C . HIS A 1 195 ? -1.496 15.809 -5.059 1.00 51.44 195 HIS A C 1
ATOM 1488 O O . HIS A 1 195 ? -0.566 16.531 -4.701 1.00 51.44 195 HIS A O 1
ATOM 1494 N N . SER A 1 196 ? -2.710 16.301 -5.309 1.00 52.94 196 SER A N 1
ATOM 1495 C CA . SER A 1 196 ? -3.028 17.714 -5.134 1.00 52.94 196 SER A CA 1
ATOM 1496 C C . SER A 1 196 ? -4.225 17.906 -4.225 1.00 52.94 196 SER A C 1
ATOM 1498 O O . SER A 1 196 ? -5.294 17.331 -4.401 1.00 52.94 196 SER A O 1
ATOM 1500 N N . CYS A 1 197 ? -4.020 18.790 -3.265 1.00 57.34 197 CYS A N 1
ATOM 1501 C CA . CYS A 1 197 ? -5.093 19.517 -2.606 1.00 57.34 197 CYS A CA 1
ATOM 1502 C C . CYS A 1 197 ? -4.993 21.000 -2.933 1.00 57.34 197 CYS A C 1
ATOM 1504 O O . CYS A 1 197 ? -5.258 21.863 -2.098 1.00 57.34 197 CYS A O 1
ATOM 1506 N N . SER A 1 198 ? -4.469 21.271 -4.124 1.00 50.41 198 SER A N 1
ATOM 1507 C CA . SER A 1 198 ? -4.232 22.602 -4.624 1.00 50.41 198 SER A CA 1
ATOM 1508 C C . SER A 1 198 ? -4.875 22.694 -5.992 1.00 50.41 198 SER A C 1
ATOM 1510 O O . SER A 1 198 ? -4.317 22.231 -6.985 1.00 50.41 198 SER A O 1
ATOM 1512 N N . ASN A 1 199 ? -5.971 23.444 -6.038 1.00 44.34 199 ASN A N 1
ATOM 1513 C CA . ASN A 1 199 ? -6.541 23.998 -7.263 1.00 44.34 199 ASN A CA 1
ATOM 1514 C C . ASN A 1 199 ? -5.551 24.898 -8.039 1.00 44.34 199 ASN A C 1
ATOM 1516 O O . ASN A 1 199 ? -5.835 25.303 -9.164 1.00 44.34 199 ASN A O 1
ATOM 1520 N N . ASN A 1 200 ? -4.397 25.241 -7.451 1.00 42.69 200 ASN A N 1
ATOM 1521 C CA . ASN A 1 200 ? -3.369 26.064 -8.071 1.00 42.69 200 ASN A CA 1
ATOM 1522 C C . ASN A 1 200 ? -2.138 25.209 -8.393 1.00 42.69 200 ASN A C 1
ATOM 1524 O O . ASN A 1 200 ? -1.304 24.933 -7.533 1.00 42.69 200 ASN A O 1
ATOM 1528 N N . HIS A 1 201 ? -1.989 24.850 -9.667 1.00 43.88 201 HIS A N 1
ATOM 1529 C CA . HIS A 1 201 ? -0.817 24.174 -10.242 1.00 43.88 201 HIS A CA 1
ATOM 1530 C C . HIS A 1 201 ? 0.495 24.992 -10.189 1.00 43.88 201 HIS A C 1
ATOM 1532 O O . HIS A 1 201 ? 1.463 24.653 -10.868 1.00 43.88 201 HIS A O 1
ATOM 1538 N N . HIS A 1 202 ? 0.550 26.080 -9.419 1.00 42.91 202 HIS A N 1
ATOM 1539 C CA . HIS A 1 202 ? 1.725 26.935 -9.319 1.00 42.91 202 HIS A CA 1
ATOM 1540 C C . HIS A 1 202 ? 2.435 26.703 -7.988 1.00 42.91 202 HIS A C 1
ATOM 1542 O O . HIS A 1 202 ? 2.034 27.233 -6.961 1.00 42.91 202 HIS A O 1
ATOM 1548 N N . GLU A 1 203 ? 3.483 25.883 -8.088 1.00 44.69 203 GLU A N 1
ATOM 1549 C CA . GLU A 1 203 ? 4.547 25.628 -7.114 1.00 44.69 203 GLU A CA 1
ATOM 1550 C C . GLU A 1 203 ? 4.078 25.131 -5.734 1.00 44.69 203 GLU A C 1
ATOM 1552 O O . GLU A 1 203 ? 3.689 25.917 -4.870 1.00 44.69 203 GLU A O 1
ATOM 1557 N N . PRO A 1 204 ? 4.141 23.809 -5.482 1.00 43.56 204 PRO A N 1
ATOM 1558 C CA . PRO A 1 204 ? 3.914 23.288 -4.147 1.00 43.56 204 PRO A CA 1
ATOM 1559 C C . PRO A 1 204 ? 5.049 23.768 -3.238 1.00 43.56 204 PRO A C 1
ATOM 1561 O O . PRO A 1 204 ? 6.175 23.286 -3.331 1.00 43.56 204 PRO A O 1
ATOM 1564 N N . ASN A 1 205 ? 4.759 24.678 -2.310 1.00 48.66 205 ASN A N 1
ATOM 1565 C CA . ASN A 1 205 ? 5.543 24.721 -1.081 1.00 48.66 205 ASN A CA 1
ATOM 1566 C C . ASN A 1 205 ? 5.351 23.356 -0.396 1.00 48.66 205 ASN A C 1
ATOM 1568 O O . ASN A 1 205 ? 4.255 23.052 0.080 1.00 48.66 205 ASN A O 1
ATOM 1572 N N . GLU A 1 206 ? 6.400 22.525 -0.400 1.00 54.50 206 GLU A N 1
ATOM 1573 C CA . GLU A 1 206 ? 6.388 21.087 -0.056 1.00 54.50 206 GLU A CA 1
ATOM 1574 C C . GLU A 1 206 ? 5.738 20.737 1.296 1.00 54.50 206 GLU A C 1
ATOM 1576 O O . GLU A 1 206 ? 5.293 19.601 1.486 1.00 54.50 206 GLU A O 1
ATOM 1581 N N . GLU A 1 207 ? 5.656 21.690 2.229 1.00 55.81 207 GLU A N 1
ATOM 1582 C CA . GLU A 1 207 ? 5.122 21.466 3.576 1.00 55.81 207 GLU A CA 1
ATOM 1583 C C . GLU A 1 207 ? 3.629 21.805 3.735 1.00 55.81 207 GLU A C 1
ATOM 1585 O O . GLU A 1 207 ? 2.975 21.196 4.575 1.00 55.81 207 GLU A O 1
ATOM 1590 N N . GLN A 1 208 ? 3.052 22.711 2.935 1.00 53.56 208 GLN A N 1
ATOM 1591 C CA . GLN A 1 208 ? 1.669 23.191 3.147 1.00 53.56 208 GLN A CA 1
ATOM 1592 C C . GLN A 1 208 ? 0.602 22.372 2.398 1.00 53.56 208 GLN A C 1
ATOM 1594 O O . GLN A 1 208 ? -0.570 22.401 2.755 1.00 53.56 208 GLN A O 1
ATOM 1599 N N . GLY A 1 209 ? 0.989 21.598 1.380 1.00 58.94 209 GLY A N 1
ATOM 1600 C CA . GLY A 1 209 ? 0.049 20.819 0.561 1.00 58.94 209 GLY A CA 1
ATOM 1601 C C . GLY A 1 209 ? -0.312 19.428 1.097 1.00 58.94 209 GLY A C 1
ATOM 1602 O O . GLY A 1 209 ? -1.075 18.725 0.443 1.00 58.94 209 GLY A O 1
ATOM 1603 N N . GLN A 1 210 ? 0.246 18.985 2.231 1.00 69.69 210 GLN A N 1
ATOM 1604 C CA . GLN A 1 210 ? 0.096 17.595 2.698 1.00 69.69 210 GLN A CA 1
ATOM 1605 C C . GLN A 1 210 ? -1.083 17.374 3.653 1.00 69.69 210 GLN A C 1
ATOM 1607 O O . GLN A 1 210 ? -1.533 16.239 3.814 1.00 69.69 210 GLN A O 1
ATOM 1612 N N . ASP A 1 211 ? -1.596 18.425 4.289 1.00 76.12 211 ASP A N 1
ATOM 1613 C CA . ASP A 1 211 ? -2.552 18.279 5.393 1.00 76.12 211 ASP A CA 1
ATOM 1614 C C . ASP A 1 211 ? -3.875 17.652 4.951 1.00 76.12 211 ASP A C 1
ATOM 1616 O O . ASP A 1 211 ? -4.442 16.775 5.596 1.00 76.12 211 ASP A O 1
ATOM 1620 N N . CYS A 1 212 ? -4.336 18.039 3.779 1.00 76.06 212 CYS A N 1
ATOM 1621 C CA . CYS A 1 212 ? -5.532 17.533 3.128 1.00 76.06 212 CYS A CA 1
ATOM 1622 C C . CYS A 1 212 ? -5.519 16.033 2.761 1.00 76.06 212 CYS A C 1
ATOM 1624 O O . CYS A 1 212 ? -6.592 15.480 2.496 1.00 76.06 212 CYS A O 1
ATOM 1626 N N . LEU A 1 213 ? -4.349 15.385 2.724 1.00 83.19 213 LEU A N 1
ATOM 1627 C CA . LEU A 1 213 ? -4.200 13.996 2.310 1.00 83.19 213 LEU A CA 1
ATOM 1628 C C . LEU A 1 213 ? -4.903 13.085 3.322 1.00 83.19 213 LEU A C 1
ATOM 1630 O O . LEU A 1 213 ? -4.776 13.266 4.536 1.00 83.19 213 LEU A O 1
ATOM 1634 N N . TRP A 1 214 ? -5.610 12.054 2.850 1.00 87.94 214 TRP A N 1
ATOM 1635 C CA . TRP A 1 214 ? -6.355 11.164 3.750 1.00 87.94 214 TRP A CA 1
ATOM 1636 C C . TRP A 1 214 ? -5.485 10.504 4.839 1.00 87.94 214 TRP A C 1
ATOM 1638 O O . TRP A 1 214 ? -5.973 10.395 5.965 1.00 87.94 214 TRP A O 1
ATOM 1648 N N . PRO A 1 215 ? -4.203 10.124 4.613 1.00 90.50 215 PRO A N 1
ATOM 1649 C CA . PRO A 1 215 ? -3.369 9.572 5.679 1.00 90.50 215 PRO A CA 1
ATOM 1650 C C . PRO A 1 215 ? -3.076 10.595 6.779 1.00 90.50 215 PRO A C 1
ATOM 1652 O O . PRO A 1 215 ? -2.999 10.234 7.952 1.00 90.50 215 PRO A O 1
ATOM 1655 N N . VAL A 1 216 ? -2.930 11.873 6.416 1.00 89.25 216 VAL A N 1
ATOM 1656 C CA . VAL A 1 216 ? -2.669 12.958 7.371 1.00 89.25 216 VAL A CA 1
ATOM 1657 C C . VAL A 1 216 ? -3.938 13.288 8.154 1.00 89.25 216 VAL A C 1
ATOM 1659 O O . VAL A 1 216 ? -3.901 13.327 9.386 1.00 89.25 216 VAL A O 1
ATOM 1662 N N . ARG A 1 217 ? -5.088 13.385 7.473 1.00 88.38 217 ARG A N 1
ATOM 1663 C CA . ARG A 1 217 ? -6.409 13.511 8.113 1.00 88.38 217 ARG A CA 1
ATOM 1664 C C . ARG A 1 217 ? -6.695 12.361 9.075 1.00 88.38 217 ARG A C 1
ATOM 1666 O O . ARG A 1 217 ? -7.178 12.592 10.181 1.00 88.38 217 ARG A O 1
ATOM 1673 N N . LEU A 1 218 ? -6.361 11.130 8.691 1.00 92.88 218 LEU A N 1
ATOM 1674 C CA . LEU A 1 218 ? -6.511 9.954 9.541 1.00 92.88 218 LEU A CA 1
ATOM 1675 C C . LEU A 1 218 ? -5.566 9.994 10.752 1.00 92.88 218 LEU A C 1
ATOM 1677 O O . LEU A 1 218 ? -6.008 9.688 11.860 1.00 92.88 218 LEU A O 1
ATOM 1681 N N . GLU A 1 219 ? -4.300 10.408 10.581 1.00 93.06 219 GLU A N 1
ATOM 1682 C CA . GLU A 1 219 ? -3.362 10.624 11.699 1.00 93.06 219 GLU A CA 1
ATOM 1683 C C . GLU A 1 219 ? -3.954 11.619 12.699 1.00 93.06 219 GLU A C 1
ATOM 1685 O O . GLU A 1 219 ? -3.952 11.357 13.906 1.00 93.06 219 GLU A O 1
ATOM 1690 N N . HIS A 1 220 ? -4.460 12.752 12.209 1.00 90.56 220 HIS A N 1
ATOM 1691 C CA . HIS A 1 220 ? -5.031 13.796 13.050 1.00 90.56 220 HIS A CA 1
ATOM 1692 C C . HIS A 1 220 ? -6.298 13.329 13.761 1.00 90.56 220 HIS A C 1
ATOM 1694 O O . HIS A 1 220 ? -6.376 13.438 14.984 1.00 90.56 220 HIS A O 1
ATOM 1700 N N . LEU A 1 221 ? -7.235 12.717 13.031 1.00 90.81 221 LEU A N 1
ATOM 1701 C CA . LEU A 1 221 ? -8.473 12.176 13.586 1.00 90.81 221 LEU A CA 1
ATOM 1702 C C . LEU A 1 221 ? -8.186 11.166 14.703 1.00 90.81 221 LEU A C 1
ATOM 1704 O O . LEU A 1 221 ? -8.690 11.325 15.813 1.00 90.81 221 LEU A O 1
ATOM 1708 N N . ILE A 1 222 ? -7.332 10.167 14.458 1.00 92.81 222 ILE A N 1
ATOM 1709 C CA . ILE A 1 222 ? -7.001 9.145 15.462 1.00 92.81 222 ILE A CA 1
ATOM 1710 C C . ILE A 1 222 ? -6.337 9.783 16.684 1.00 92.81 222 ILE A C 1
ATOM 1712 O O . ILE A 1 222 ? -6.738 9.517 17.817 1.00 92.81 222 ILE A O 1
ATOM 1716 N N . ASN A 1 223 ? -5.338 10.645 16.479 1.00 91.88 223 ASN A N 1
ATOM 1717 C CA . ASN A 1 223 ? -4.662 11.303 17.594 1.00 91.88 223 ASN A CA 1
ATOM 1718 C C . ASN A 1 223 ? -5.605 12.227 18.376 1.00 91.88 223 ASN A C 1
ATOM 1720 O O . ASN A 1 223 ? -5.479 12.302 19.593 1.00 91.88 223 ASN A O 1
ATOM 1724 N N . SER A 1 224 ? -6.544 12.906 17.719 1.00 88.94 224 SER A N 1
ATOM 1725 C CA . SER A 1 224 ? -7.545 13.744 18.381 1.00 88.94 224 SER A CA 1
ATOM 1726 C C . SER A 1 224 ? -8.496 12.905 19.231 1.00 88.94 224 SER A C 1
ATOM 1728 O O . SER A 1 224 ? -8.738 13.244 20.385 1.00 88.94 224 SER A O 1
ATOM 1730 N N . MET A 1 225 ? -8.987 11.786 18.692 1.00 88.00 225 MET A N 1
ATOM 1731 C CA . MET A 1 225 ? -9.946 10.915 19.380 1.00 88.00 225 MET A CA 1
ATOM 1732 C C . MET A 1 225 ? -9.324 10.163 20.564 1.00 88.00 225 MET A C 1
ATOM 1734 O O . MET A 1 225 ? -10.003 9.903 21.552 1.00 88.00 225 MET A O 1
ATOM 1738 N N . LEU A 1 226 ? -8.035 9.815 20.489 1.00 88.38 226 LEU A N 1
ATOM 1739 C CA . LEU A 1 226 ? -7.342 9.072 21.550 1.00 88.38 226 LEU A CA 1
ATOM 1740 C C . LEU A 1 226 ? -6.757 9.964 22.659 1.00 88.38 226 LEU A C 1
ATOM 1742 O O . LEU A 1 226 ? -6.275 9.452 23.669 1.00 88.38 226 LEU A O 1
ATOM 1746 N N . ARG A 1 227 ? -6.760 11.292 22.504 1.00 84.00 227 ARG A N 1
ATOM 1747 C CA . ARG A 1 227 ? -6.272 12.215 23.539 1.00 84.00 227 ARG A CA 1
ATOM 1748 C C . ARG A 1 227 ? -7.362 12.464 24.577 1.00 84.00 227 ARG A C 1
ATOM 1750 O O . ARG A 1 227 ? -8.362 13.110 24.291 1.00 84.00 227 ARG A O 1
ATOM 1757 N N . SER A 1 228 ? -7.135 12.034 25.817 1.00 65.56 228 SER A N 1
ATOM 1758 C CA . SER A 1 228 ? -7.976 12.439 26.946 1.00 65.56 228 SER A CA 1
ATOM 1759 C C . SER A 1 228 ? -7.410 13.701 27.616 1.00 65.56 228 SER A C 1
ATOM 1761 O O . SER A 1 228 ? -6.417 13.628 28.341 1.00 65.56 228 SER A O 1
ATOM 1763 N N . GLY A 1 229 ? -8.052 14.853 27.412 1.00 64.38 229 GLY A N 1
ATOM 1764 C CA . GLY A 1 229 ? -7.800 16.083 28.181 1.00 64.38 229 GLY A CA 1
ATOM 1765 C C . GLY A 1 229 ? -6.750 17.057 27.617 1.00 64.38 229 GLY A C 1
ATOM 1766 O O . GLY A 1 229 ? -5.970 16.746 26.719 1.00 64.38 229 GLY A O 1
ATOM 1767 N N . ASP A 1 230 ? -6.738 18.277 28.169 1.00 60.12 230 ASP A N 1
ATOM 1768 C CA . ASP A 1 230 ? -5.969 19.425 27.655 1.00 60.12 230 ASP A CA 1
ATOM 1769 C C . ASP A 1 230 ? -4.445 19.336 27.864 1.00 60.12 230 ASP A C 1
ATOM 1771 O O . ASP A 1 230 ? -3.681 19.944 27.111 1.00 60.12 230 ASP A O 1
ATOM 1775 N N . ALA A 1 231 ? -3.979 18.584 28.865 1.00 57.59 231 ALA A N 1
ATOM 1776 C CA . ALA A 1 231 ? -2.566 18.562 29.263 1.00 57.59 231 ALA A CA 1
ATOM 1777 C C . ALA A 1 231 ? -1.639 17.829 28.268 1.00 57.59 231 ALA A C 1
ATOM 1779 O O . ALA A 1 231 ? -0.421 18.002 28.315 1.00 57.59 231 ALA A O 1
ATOM 1780 N N . ASP A 1 232 ? -2.202 17.050 27.338 1.00 64.88 232 ASP A N 1
ATOM 1781 C CA . ASP A 1 232 ? -1.460 16.157 26.439 1.00 64.88 232 ASP A CA 1
ATOM 1782 C C . ASP A 1 232 ? -1.632 16.495 24.943 1.00 64.88 232 ASP A C 1
ATOM 1784 O O . ASP A 1 232 ? -1.289 15.690 24.074 1.00 64.88 232 ASP A O 1
ATOM 1788 N N . LYS A 1 233 ? -2.063 17.725 24.610 1.00 67.81 233 LYS A N 1
ATOM 1789 C CA . LYS A 1 233 ? -2.314 18.186 23.222 1.00 67.81 233 LYS A CA 1
ATOM 1790 C C . LYS A 1 233 ? -1.159 17.958 22.236 1.00 67.81 233 LYS A C 1
ATOM 1792 O O . LYS A 1 233 ? -1.401 17.814 21.042 1.00 67.81 233 LYS A O 1
ATOM 1797 N N . LYS A 1 234 ? 0.093 17.894 22.705 1.00 76.62 234 LYS A N 1
ATOM 1798 C CA . LYS A 1 234 ? 1.278 17.674 21.848 1.00 76.62 234 LYS A CA 1
ATOM 1799 C C . LYS A 1 234 ? 1.685 16.204 21.694 1.00 76.62 234 LYS A C 1
ATOM 1801 O O . LYS A 1 234 ? 2.587 15.900 20.915 1.00 76.62 234 LYS A O 1
ATOM 1806 N N . ARG A 1 235 ? 1.064 15.270 22.419 1.00 86.25 235 ARG A N 1
ATOM 1807 C CA . ARG A 1 235 ? 1.448 13.855 22.376 1.00 86.25 235 ARG A CA 1
ATOM 1808 C C . ARG A 1 235 ? 0.922 13.201 21.099 1.00 86.25 235 ARG A C 1
ATOM 1810 O O . ARG A 1 235 ? -0.281 13.206 20.836 1.00 86.25 235 ARG A O 1
ATOM 1817 N N . LYS A 1 236 ? 1.826 12.630 20.302 1.00 91.19 236 LYS A N 1
ATOM 1818 C CA . LYS A 1 236 ? 1.476 11.751 19.176 1.00 91.19 236 LYS A CA 1
ATOM 1819 C C . LYS A 1 236 ? 1.393 10.307 19.663 1.00 91.19 236 LYS A C 1
ATOM 1821 O O . LYS A 1 236 ? 2.355 9.813 20.260 1.00 91.19 236 LYS A O 1
ATOM 1826 N N . ILE A 1 237 ? 0.249 9.672 19.435 1.00 92.75 237 ILE A N 1
ATOM 1827 C CA . ILE A 1 237 ? -0.008 8.251 19.695 1.00 92.75 237 ILE A CA 1
ATOM 1828 C C . ILE A 1 237 ? 0.329 7.432 18.454 1.00 92.75 237 ILE A C 1
ATOM 1830 O O . ILE A 1 237 ? 1.048 6.440 18.546 1.00 92.75 237 ILE A O 1
ATOM 1834 N N . VAL A 1 238 ? -0.120 7.915 17.297 1.00 95.12 238 VAL A N 1
ATOM 1835 C CA . VAL A 1 238 ? 0.110 7.305 15.988 1.00 95.12 238 VAL A CA 1
ATOM 1836 C C . VAL A 1 238 ? 0.864 8.286 15.094 1.00 95.12 238 VAL A C 1
ATOM 1838 O O . VAL A 1 238 ? 0.594 9.490 15.125 1.00 95.12 238 VAL A O 1
ATOM 1841 N N . LYS A 1 239 ? 1.802 7.773 14.295 1.00 95.00 239 LYS A N 1
ATOM 1842 C CA . LYS A 1 239 ? 2.427 8.489 13.181 1.00 95.00 239 LYS A CA 1
ATOM 1843 C C . LYS A 1 239 ? 2.160 7.717 11.897 1.00 95.00 239 LYS A C 1
ATOM 1845 O O . LYS A 1 239 ? 2.623 6.586 11.761 1.00 95.00 239 LYS A O 1
ATOM 1850 N N . ILE A 1 240 ? 1.462 8.349 10.963 1.00 92.81 240 ILE A N 1
ATOM 1851 C CA . ILE A 1 240 ? 1.208 7.822 9.629 1.00 92.81 240 ILE A CA 1
ATOM 1852 C C . ILE A 1 240 ? 2.226 8.442 8.673 1.00 92.81 240 ILE A C 1
ATOM 1854 O O . ILE A 1 240 ? 2.425 9.657 8.637 1.00 92.81 240 ILE A O 1
ATOM 1858 N N . THR A 1 241 ? 2.946 7.582 7.961 1.00 89.12 241 THR A N 1
ATOM 1859 C CA . THR A 1 241 ? 3.978 7.965 6.997 1.00 89.12 241 THR A CA 1
ATOM 1860 C C . THR A 1 241 ? 3.588 7.405 5.639 1.00 89.12 241 THR A C 1
ATOM 1862 O O . THR A 1 241 ? 3.779 6.206 5.408 1.00 89.12 241 THR A O 1
ATOM 1865 N N . PRO A 1 242 ? 3.033 8.231 4.745 1.00 85.44 242 PRO A N 1
ATOM 1866 C CA . PRO A 1 242 ? 2.795 7.784 3.392 1.00 85.44 242 PRO A CA 1
ATOM 1867 C C . PRO A 1 242 ? 4.119 7.536 2.655 1.00 85.44 242 PRO A C 1
ATOM 1869 O O . PRO A 1 242 ? 5.122 8.224 2.862 1.00 85.44 242 PRO A O 1
ATOM 1872 N N . LYS A 1 243 ? 4.117 6.505 1.819 1.00 81.25 243 LYS A N 1
ATOM 1873 C CA . LYS A 1 243 ? 5.186 6.058 0.934 1.00 81.25 243 LYS A CA 1
ATOM 1874 C C . LYS A 1 243 ? 4.589 5.989 -0.465 1.00 81.25 243 LYS A C 1
ATOM 1876 O O . LYS A 1 243 ? 4.193 4.928 -0.918 1.00 81.25 243 LYS A O 1
ATOM 1881 N N . PHE A 1 244 ? 4.487 7.144 -1.110 1.00 72.06 244 PHE A N 1
ATOM 1882 C CA . PHE A 1 244 ? 4.084 7.246 -2.508 1.00 72.06 244 PHE A CA 1
ATOM 1883 C C . PHE A 1 244 ? 5.169 7.956 -3.313 1.00 72.06 244 PHE A C 1
ATOM 1885 O O . PHE A 1 244 ? 5.975 8.717 -2.766 1.00 72.06 244 PHE A O 1
ATOM 1892 N N . HIS A 1 245 ? 5.182 7.707 -4.618 1.00 64.88 245 HIS A N 1
ATOM 1893 C CA . HIS A 1 245 ? 6.047 8.409 -5.553 1.00 64.88 245 HIS A CA 1
ATOM 1894 C C . HIS A 1 245 ? 5.331 9.685 -6.041 1.00 64.88 245 HIS A C 1
ATOM 1896 O O . HIS A 1 245 ? 4.195 9.590 -6.491 1.00 64.88 245 HIS A O 1
ATOM 1902 N N . PRO A 1 246 ? 5.947 10.879 -5.956 1.00 56.06 246 PRO A N 1
ATOM 1903 C CA . PRO A 1 246 ? 5.282 12.177 -6.186 1.00 56.06 246 PRO A CA 1
ATOM 1904 C C . PRO A 1 246 ? 4.733 12.385 -7.602 1.00 56.06 246 PRO A C 1
ATOM 1906 O O . PRO A 1 246 ? 3.832 13.191 -7.799 1.00 56.06 246 PRO A O 1
ATOM 1909 N N . LEU A 1 247 ? 5.346 11.737 -8.593 1.00 58.09 247 LEU A N 1
ATOM 1910 C CA . LEU A 1 247 ? 5.169 12.078 -10.009 1.00 58.09 247 LEU A CA 1
ATOM 1911 C C . LEU A 1 247 ? 4.603 10.932 -10.846 1.00 58.09 247 LEU A C 1
ATOM 1913 O O . LEU A 1 247 ? 4.320 11.118 -12.027 1.00 58.09 247 LEU A O 1
ATOM 1917 N N . VAL A 1 248 ? 4.525 9.730 -10.272 1.00 62.28 248 VAL A N 1
ATOM 1918 C CA . VAL A 1 248 ? 4.290 8.506 -11.039 1.00 62.28 248 VAL A CA 1
ATOM 1919 C C . VAL A 1 248 ? 3.443 7.560 -10.201 1.00 62.28 248 VAL A C 1
ATOM 1921 O O . VAL A 1 248 ? 3.931 7.097 -9.171 1.00 62.28 248 VAL A O 1
ATOM 1924 N N . PRO A 1 249 ? 2.210 7.252 -10.628 1.00 67.00 249 PRO A N 1
ATOM 1925 C CA . PRO A 1 249 ? 1.460 6.107 -10.138 1.00 67.00 249 PRO A CA 1
ATOM 1926 C C . PRO A 1 249 ? 2.336 4.850 -10.057 1.00 67.00 249 PRO A C 1
ATOM 1928 O O . PRO A 1 249 ? 2.904 4.391 -11.056 1.00 67.00 249 PRO A O 1
ATOM 1931 N N . VAL A 1 250 ? 2.471 4.306 -8.850 1.00 74.31 250 VAL A N 1
ATOM 1932 C CA . VAL A 1 250 ? 3.226 3.077 -8.591 1.00 74.31 250 VAL A CA 1
ATOM 1933 C C . VAL A 1 250 ? 2.277 1.896 -8.472 1.00 74.31 250 VAL A C 1
ATOM 1935 O O . VAL A 1 250 ? 1.114 2.041 -8.115 1.00 74.31 250 VAL A O 1
ATOM 1938 N N . THR A 1 251 ? 2.787 0.718 -8.801 1.00 81.06 251 THR A N 1
ATOM 1939 C CA . THR A 1 251 ? 2.037 -0.537 -8.753 1.00 81.06 251 THR A CA 1
ATOM 1940 C C . THR A 1 251 ? 2.323 -1.289 -7.462 1.00 81.06 251 THR A C 1
ATOM 1942 O O . THR A 1 251 ? 3.360 -1.081 -6.821 1.00 81.06 251 THR A O 1
ATOM 1945 N N . THR A 1 252 ? 1.451 -2.237 -7.118 1.00 87.25 252 THR A N 1
ATOM 1946 C CA . THR A 1 252 ? 1.711 -3.165 -6.007 1.00 87.25 252 THR A CA 1
ATOM 1947 C C . THR A 1 252 ? 3.079 -3.861 -6.142 1.00 87.25 252 THR A C 1
ATOM 1949 O O . THR A 1 252 ? 3.764 -4.096 -5.146 1.00 87.25 252 THR A O 1
ATOM 1952 N N . GLU A 1 253 ? 3.529 -4.172 -7.360 1.00 85.94 253 GLU A N 1
ATOM 1953 C CA . GLU A 1 253 ? 4.823 -4.797 -7.655 1.00 85.94 253 GLU A CA 1
ATOM 1954 C C . GLU A 1 253 ? 6.014 -3.924 -7.230 1.00 85.94 253 GLU A C 1
ATOM 1956 O O . GLU A 1 253 ? 6.978 -4.427 -6.643 1.00 85.94 253 GLU A O 1
ATOM 1961 N N . PHE A 1 254 ? 5.943 -2.619 -7.507 1.00 83.62 254 PHE A N 1
ATOM 1962 C CA . PHE A 1 254 ? 6.974 -1.648 -7.138 1.00 83.62 254 PHE A CA 1
ATOM 1963 C C . PHE A 1 254 ? 7.169 -1.598 -5.628 1.00 83.62 254 PHE A C 1
ATOM 1965 O O . PHE A 1 254 ? 8.275 -1.799 -5.117 1.00 83.62 254 PHE A O 1
ATOM 1972 N N . ASP A 1 255 ? 6.076 -1.433 -4.896 1.00 85.25 255 ASP A N 1
ATOM 1973 C CA . ASP A 1 255 ? 6.140 -1.346 -3.447 1.00 85.25 255 ASP A CA 1
ATOM 1974 C C . ASP A 1 255 ? 6.381 -2.707 -2.791 1.00 85.25 255 ASP A C 1
ATOM 1976 O O . ASP A 1 255 ? 7.005 -2.763 -1.736 1.00 85.25 255 ASP A O 1
ATOM 1980 N N . THR A 1 256 ? 6.020 -3.826 -3.430 1.00 88.31 256 THR A N 1
ATOM 1981 C CA . THR A 1 256 ? 6.476 -5.162 -3.000 1.00 88.31 256 THR A CA 1
ATOM 1982 C C . THR A 1 256 ? 8.000 -5.227 -2.988 1.00 88.31 256 THR A C 1
ATOM 1984 O O . THR A 1 256 ? 8.597 -5.734 -2.034 1.00 88.31 256 THR A O 1
ATOM 1987 N N . ALA A 1 257 ? 8.649 -4.696 -4.026 1.00 82.25 257 ALA A N 1
ATOM 1988 C CA . ALA A 1 257 ? 10.102 -4.645 -4.093 1.00 82.25 257 ALA A CA 1
ATOM 1989 C C . ALA A 1 257 ? 10.681 -3.715 -3.013 1.00 82.25 257 ALA A C 1
ATOM 1991 O O . ALA A 1 257 ? 11.668 -4.077 -2.370 1.00 82.25 257 ALA A O 1
ATOM 1992 N N . ILE A 1 258 ? 10.036 -2.577 -2.730 1.00 82.31 258 ILE A N 1
ATOM 1993 C CA . ILE A 1 258 ? 10.418 -1.699 -1.611 1.00 82.31 258 ILE A CA 1
ATOM 1994 C C . ILE A 1 258 ? 10.225 -2.394 -0.263 1.00 82.31 258 ILE A C 1
ATOM 1996 O O . ILE A 1 258 ? 11.077 -2.264 0.607 1.00 82.31 258 ILE A O 1
ATOM 2000 N N . VAL A 1 259 ? 9.160 -3.166 -0.058 1.00 86.00 259 VAL A N 1
ATOM 2001 C CA . VAL A 1 259 ? 8.945 -3.880 1.205 1.00 86.00 259 VAL A CA 1
ATOM 2002 C C . VAL A 1 259 ? 10.025 -4.937 1.419 1.00 86.00 259 VAL A C 1
ATOM 2004 O O . VAL A 1 259 ? 10.640 -4.962 2.487 1.00 86.00 259 VAL A O 1
ATOM 2007 N N . LYS A 1 260 ? 10.303 -5.756 0.396 1.00 82.81 260 LYS A N 1
ATOM 2008 C CA . LYS A 1 260 ? 11.311 -6.830 0.450 1.00 82.81 260 LYS A CA 1
ATOM 2009 C C . LYS A 1 260 ? 12.733 -6.298 0.627 1.00 82.81 260 LYS A C 1
ATOM 2011 O O . LYS A 1 260 ? 13.537 -6.909 1.327 1.00 82.81 260 LYS A O 1
ATOM 2016 N N . ASN A 1 261 ? 13.055 -5.184 -0.029 1.00 74.50 261 ASN A N 1
ATOM 2017 C CA . ASN A 1 261 ? 14.437 -4.720 -0.177 1.00 74.50 261 ASN A CA 1
ATOM 2018 C C . ASN A 1 261 ? 14.729 -3.396 0.536 1.00 74.50 261 ASN A C 1
ATOM 2020 O O . ASN A 1 261 ? 15.881 -2.963 0.596 1.00 74.50 261 ASN A O 1
ATOM 2024 N N . GLY A 1 262 ? 13.700 -2.745 1.069 1.00 66.00 262 GLY A N 1
ATOM 2025 C CA . GLY A 1 262 ? 13.791 -1.447 1.707 1.00 66.00 262 GLY A CA 1
ATOM 2026 C C . GLY A 1 262 ? 14.593 -1.501 2.997 1.00 66.00 262 GLY A C 1
ATOM 2027 O O . GLY A 1 262 ? 14.411 -2.366 3.854 1.00 66.00 262 GLY A O 1
ATOM 2028 N N . LEU A 1 263 ? 15.467 -0.510 3.166 1.00 60.06 263 LEU A N 1
ATOM 2029 C CA . LEU A 1 263 ? 16.126 -0.252 4.438 1.00 60.06 263 LEU A CA 1
ATOM 2030 C C . LEU A 1 263 ? 15.140 0.457 5.369 1.00 60.06 263 LEU A C 1
ATOM 2032 O O . LEU A 1 263 ? 15.060 1.687 5.436 1.00 60.06 263 LEU A O 1
ATOM 2036 N N . TRP A 1 264 ? 14.366 -0.341 6.096 1.00 71.12 264 TRP A N 1
ATOM 2037 C CA . TRP A 1 264 ? 13.476 0.139 7.142 1.00 71.12 264 TRP A CA 1
ATOM 2038 C C . TRP A 1 264 ? 14.301 0.700 8.304 1.00 71.12 264 TRP A C 1
ATOM 2040 O O . TRP A 1 264 ? 14.780 -0.050 9.151 1.00 71.12 264 TRP A O 1
ATOM 2050 N N . LYS A 1 265 ? 14.455 2.034 8.376 1.00 69.75 265 LYS A N 1
ATOM 2051 C CA . LYS A 1 265 ? 15.109 2.702 9.526 1.00 69.75 265 LYS A CA 1
ATOM 2052 C C . LYS A 1 265 ? 14.500 2.250 10.856 1.00 69.75 265 LYS A C 1
ATOM 2054 O O . LYS A 1 265 ? 15.200 2.126 11.855 1.00 69.75 265 LYS A O 1
ATOM 2059 N N . GLN A 1 266 ? 13.184 2.047 10.857 1.00 77.00 266 GLN A N 1
ATOM 2060 C CA . GLN A 1 266 ? 12.418 1.479 11.953 1.00 77.00 266 GLN A CA 1
ATOM 2061 C C . GLN A 1 266 ? 11.274 0.642 11.381 1.00 77.00 266 GLN A C 1
ATOM 2063 O O . GLN A 1 266 ? 10.675 1.012 10.372 1.00 77.00 266 GLN A O 1
ATOM 2068 N N . GLN A 1 267 ? 10.961 -0.465 12.046 1.00 84.94 267 GLN A N 1
ATOM 2069 C CA . GLN A 1 267 ? 9.916 -1.393 11.623 1.00 84.94 267 GLN A CA 1
ATOM 2070 C C . GLN A 1 267 ? 8.515 -0.774 11.744 1.00 84.94 267 GLN A C 1
ATOM 2072 O O . GLN A 1 267 ? 8.197 -0.247 12.817 1.00 84.94 267 GLN A O 1
ATOM 2077 N N . PRO A 1 268 ? 7.655 -0.837 10.716 1.00 91.38 268 PRO A N 1
ATOM 2078 C CA . PRO A 1 268 ? 6.256 -0.452 10.878 1.00 91.38 268 PRO A CA 1
ATOM 2079 C C . PRO A 1 268 ? 5.542 -1.361 11.890 1.00 91.38 268 PRO A C 1
ATOM 2081 O O . PRO A 1 268 ? 5.855 -2.545 11.993 1.00 91.38 268 PRO A O 1
ATOM 2084 N N . ASP A 1 269 ? 4.580 -0.803 12.626 1.00 94.00 269 ASP A N 1
ATOM 2085 C CA . ASP A 1 269 ? 3.614 -1.573 13.421 1.00 94.00 269 ASP A CA 1
ATOM 2086 C C . ASP A 1 269 ? 2.380 -1.925 12.581 1.00 94.00 269 ASP A C 1
ATOM 2088 O O . ASP A 1 269 ? 1.772 -2.978 12.769 1.00 94.00 269 ASP A O 1
ATOM 2092 N N . VAL A 1 270 ? 2.032 -1.040 11.642 1.00 96.31 270 VAL A N 1
ATOM 2093 C CA . VAL A 1 270 ? 0.939 -1.208 10.686 1.00 96.31 270 VAL A CA 1
ATOM 2094 C C . VAL A 1 270 ? 1.433 -0.839 9.292 1.00 96.31 270 VAL A C 1
ATOM 2096 O O . VAL A 1 270 ? 2.118 0.171 9.112 1.00 96.31 270 VAL A O 1
ATOM 2099 N N . ILE A 1 271 ? 1.052 -1.637 8.304 1.00 95.44 271 ILE A N 1
ATOM 2100 C CA . ILE A 1 271 ? 1.171 -1.324 6.886 1.00 95.44 271 ILE A CA 1
ATOM 2101 C C . ILE A 1 271 ? -0.243 -1.200 6.328 1.00 95.44 271 ILE A C 1
ATOM 2103 O O . ILE A 1 271 ? -1.089 -2.059 6.569 1.00 95.44 271 ILE A O 1
ATOM 2107 N N . ILE A 1 272 ? -0.503 -0.124 5.599 1.00 95.50 272 ILE A N 1
ATOM 2108 C CA . ILE A 1 272 ? -1.740 0.086 4.858 1.00 95.50 272 ILE A CA 1
ATOM 2109 C C . ILE A 1 272 ? -1.403 0.041 3.370 1.00 95.50 272 ILE A C 1
ATOM 2111 O O . ILE A 1 272 ? -0.478 0.722 2.937 1.00 95.50 272 ILE A O 1
ATOM 2115 N N . SER A 1 273 ? -2.136 -0.757 2.602 1.00 94.06 273 SER A N 1
ATOM 2116 C CA . SER A 1 273 ? -1.972 -0.909 1.155 1.00 94.06 273 SER A CA 1
ATOM 2117 C C . SER A 1 273 ? -3.178 -0.326 0.432 1.00 94.06 273 SER A C 1
ATOM 2119 O O . SER A 1 273 ? -4.293 -0.753 0.704 1.00 94.06 273 SER A O 1
ATOM 2121 N N . SER A 1 274 ? -2.968 0.638 -0.463 1.00 90.88 274 SER A N 1
ATOM 2122 C CA . SER A 1 274 ? -4.028 1.372 -1.167 1.00 90.88 274 SER A CA 1
ATOM 2123 C C . SER A 1 274 ? -3.751 1.479 -2.672 1.00 90.88 274 SER A C 1
ATOM 2125 O O . SER A 1 274 ? -3.803 2.567 -3.224 1.00 90.88 274 SER A O 1
ATOM 2127 N N . PHE A 1 275 ? -3.425 0.362 -3.333 1.00 83.06 275 PHE A N 1
ATOM 2128 C CA . PHE A 1 275 ? -3.072 0.325 -4.771 1.00 83.06 275 PHE A CA 1
ATOM 2129 C C . PHE A 1 275 ? -4.244 0.128 -5.722 1.00 83.06 275 PHE A C 1
ATOM 2131 O O . PHE A 1 275 ? -4.057 0.025 -6.936 1.00 83.06 275 PHE A O 1
ATOM 2138 N N . THR A 1 276 ? -5.449 -0.044 -5.181 1.00 77.12 276 THR A N 1
ATOM 2139 C CA . THR A 1 276 ? -6.583 -0.485 -5.992 1.00 77.12 276 THR A CA 1
ATOM 2140 C C . THR A 1 276 ? -6.888 0.488 -7.116 1.00 77.12 276 THR A C 1
ATOM 2142 O O . THR A 1 276 ? -7.301 0.054 -8.185 1.00 77.12 276 THR A O 1
ATOM 2145 N N . ALA A 1 277 ? -6.605 1.777 -6.930 1.00 74.81 277 ALA A N 1
ATOM 2146 C CA . ALA A 1 277 ? -6.812 2.737 -7.990 1.00 74.81 277 ALA A CA 1
ATOM 2147 C C . ALA A 1 277 ? -5.763 2.645 -9.110 1.00 74.81 277 ALA A C 1
ATOM 2149 O O . ALA A 1 277 ? -6.100 2.757 -10.287 1.00 74.81 277 ALA A O 1
ATOM 2150 N N . GLU A 1 278 ? -4.499 2.405 -8.770 1.00 74.81 278 GLU A N 1
ATOM 2151 C CA . GLU A 1 278 ? -3.389 2.468 -9.722 1.00 74.81 278 GLU A CA 1
ATOM 2152 C C . GLU A 1 278 ? -3.155 1.169 -10.462 1.00 74.81 278 GLU A C 1
ATOM 2154 O O . GLU A 1 278 ? -2.878 1.180 -11.663 1.00 74.81 278 GLU A O 1
ATOM 2159 N N . ASP A 1 279 ? -3.341 0.043 -9.779 1.00 77.12 279 ASP A N 1
ATOM 2160 C CA . ASP A 1 279 ? -3.317 -1.266 -10.420 1.00 77.12 279 ASP A CA 1
ATOM 2161 C C . ASP A 1 279 ? -4.409 -1.373 -11.497 1.00 77.12 279 ASP A C 1
ATOM 2163 O O . ASP A 1 279 ? -4.248 -2.067 -12.501 1.00 77.12 279 ASP A O 1
ATOM 2167 N N . MET A 1 280 ? -5.501 -0.626 -11.327 1.00 70.38 280 MET A N 1
ATOM 2168 C CA . MET A 1 280 ? -6.605 -0.535 -12.275 1.00 70.38 280 MET A CA 1
ATOM 2169 C C . MET A 1 280 ? -6.300 0.315 -13.517 1.00 70.38 280 MET A C 1
ATOM 2171 O O . MET A 1 280 ? -7.071 0.253 -14.477 1.00 70.38 280 MET A O 1
ATOM 2175 N N . TYR A 1 281 ? -5.180 1.051 -13.559 1.00 64.38 281 TYR A N 1
ATOM 2176 C CA . TYR A 1 281 ? -4.687 1.730 -14.770 1.00 64.38 281 TYR A CA 1
ATOM 2177 C C . TYR A 1 281 ? -3.786 0.848 -15.654 1.00 64.38 281 TYR A C 1
ATOM 2179 O O . TYR A 1 281 ? -3.464 1.227 -16.782 1.00 64.38 281 TYR A O 1
ATOM 2187 N N . LEU A 1 282 ? -3.400 -0.340 -15.177 1.00 59.59 282 LEU A N 1
ATOM 2188 C CA . LEU A 1 282 ? -2.643 -1.355 -15.927 1.00 59.59 282 LEU A CA 1
ATOM 2189 C C . LEU A 1 282 ? -3.367 -2.070 -17.086 1.00 59.59 282 LEU A C 1
ATOM 2191 O O . LEU A 1 282 ? -2.698 -2.485 -18.040 1.00 59.59 282 LEU A O 1
ATOM 2195 N N . PRO A 1 283 ? -4.688 -2.303 -17.043 1.00 54.94 283 PRO A N 1
ATOM 2196 C CA . PRO A 1 283 ? -5.362 -3.062 -18.073 1.00 54.94 283 PRO A CA 1
ATOM 2197 C C . PRO A 1 283 ? -5.404 -2.294 -19.392 1.00 54.94 283 PRO A C 1
ATOM 2199 O O . PRO A 1 283 ? -5.928 -1.186 -19.497 1.00 54.94 283 PRO A O 1
ATOM 2202 N N . LYS A 1 284 ? -4.837 -2.926 -20.423 1.00 50.81 284 LYS A N 1
ATOM 2203 C CA . LYS A 1 284 ? -4.760 -2.398 -21.786 1.00 50.81 284 LYS A CA 1
ATOM 2204 C C . LYS A 1 284 ? -6.156 -2.101 -22.346 1.00 50.81 284 LYS A C 1
ATOM 2206 O O . LYS A 1 284 ? -7.127 -2.795 -22.038 1.00 50.81 284 LYS A O 1
ATOM 2211 N N . ARG A 1 285 ? -6.244 -1.125 -23.261 1.00 45.59 285 ARG A N 1
ATOM 2212 C CA . ARG A 1 285 ? -7.416 -0.953 -24.139 1.00 45.59 285 ARG A CA 1
ATOM 2213 C C . ARG A 1 285 ? -7.755 -2.310 -24.779 1.00 45.59 285 ARG A C 1
ATOM 2215 O O . ARG A 1 285 ? -6.926 -2.857 -25.498 1.00 45.59 285 ARG A O 1
ATOM 2222 N N . GLY A 1 286 ? -8.953 -2.843 -24.517 1.00 50.59 286 GLY A N 1
ATOM 2223 C CA . GLY A 1 286 ? -9.414 -4.116 -25.096 1.00 50.59 286 GLY A CA 1
ATOM 2224 C C . GLY A 1 286 ? -9.725 -5.254 -24.120 1.00 50.59 286 GLY A C 1
ATOM 2225 O O . GLY A 1 286 ? -9.639 -6.408 -24.524 1.00 50.59 286 GLY A O 1
ATOM 2226 N N . TRP A 1 287 ? -10.089 -4.965 -22.867 1.00 57.69 287 TRP A N 1
ATOM 2227 C CA . TRP A 1 287 ? -10.565 -5.992 -21.932 1.00 57.69 287 TRP A CA 1
ATOM 2228 C C . TRP A 1 287 ? -11.690 -6.867 -22.514 1.00 57.69 287 TRP A C 1
ATOM 2230 O O . TRP A 1 287 ? -12.780 -6.377 -22.814 1.00 57.69 287 TRP A O 1
ATOM 2240 N N . ASP A 1 288 ? -11.425 -8.170 -22.614 1.00 57.34 288 ASP A N 1
ATOM 2241 C CA . ASP A 1 288 ? -12.391 -9.231 -22.898 1.00 57.34 288 ASP A CA 1
ATOM 2242 C C . ASP A 1 288 ? -12.506 -10.219 -21.714 1.00 57.34 288 ASP A C 1
ATOM 2244 O O . ASP A 1 288 ? -11.739 -10.188 -20.750 1.00 57.34 288 ASP A O 1
ATOM 2248 N N . THR A 1 289 ? -13.466 -11.140 -21.759 1.00 50.44 289 THR A N 1
ATOM 2249 C CA . THR A 1 289 ? -13.675 -12.123 -20.680 1.00 50.44 289 THR A CA 1
ATOM 2250 C C . THR A 1 289 ? -12.490 -13.071 -20.449 1.00 50.44 289 THR A C 1
ATOM 2252 O O . THR A 1 289 ? -12.348 -13.599 -19.350 1.00 50.44 289 THR A O 1
ATOM 2255 N N . ALA A 1 290 ? -11.635 -13.312 -21.449 1.00 53.25 290 ALA A N 1
ATOM 2256 C CA . ALA A 1 290 ? -10.437 -14.138 -21.279 1.00 53.25 290 ALA A CA 1
ATOM 2257 C C . ALA A 1 290 ? -9.321 -13.361 -20.560 1.00 53.25 290 ALA A C 1
ATOM 2259 O O . ALA A 1 290 ? -8.581 -13.932 -19.755 1.00 53.25 290 ALA A O 1
ATOM 2260 N N . THR A 1 291 ? -9.239 -12.046 -20.783 1.00 61.59 291 THR A N 1
ATOM 2261 C CA . THR A 1 291 ? -8.350 -11.162 -20.027 1.00 61.59 291 THR A CA 1
ATOM 2262 C C . THR A 1 291 ? -8.737 -11.049 -18.551 1.00 61.59 291 THR A C 1
ATOM 2264 O O . THR A 1 291 ? -7.839 -10.846 -17.741 1.00 61.59 291 THR A O 1
ATOM 2267 N N . ASP A 1 292 ? -10.001 -11.282 -18.169 1.00 70.06 292 ASP A N 1
ATOM 2268 C CA . ASP A 1 292 ? -10.440 -11.260 -16.760 1.00 70.06 292 ASP A CA 1
ATOM 2269 C C . ASP A 1 292 ? -9.824 -12.405 -15.931 1.00 70.06 292 ASP A C 1
ATOM 2271 O O . ASP A 1 292 ? -9.321 -12.173 -14.836 1.00 70.06 292 ASP A O 1
ATOM 2275 N N . ILE A 1 293 ? -9.747 -13.634 -16.467 1.00 77.50 293 ILE A N 1
ATOM 2276 C CA . ILE A 1 293 ? -9.134 -14.774 -15.749 1.00 77.50 293 ILE A CA 1
ATOM 2277 C C . ILE A 1 293 ? -7.626 -14.564 -15.566 1.00 77.50 293 ILE A C 1
ATOM 2279 O O . ILE A 1 293 ? -7.092 -14.751 -14.471 1.00 77.50 293 ILE A O 1
ATOM 2283 N N . ASN A 1 294 ? -6.931 -14.153 -16.629 1.00 79.69 294 ASN A N 1
ATOM 2284 C CA . ASN A 1 294 ? -5.495 -13.889 -16.558 1.00 79.69 294 ASN A CA 1
ATOM 2285 C C . ASN A 1 294 ? -5.191 -12.708 -15.629 1.00 79.69 294 ASN A C 1
ATOM 2287 O O . ASN A 1 294 ? -4.267 -12.796 -14.822 1.00 79.69 294 ASN A O 1
ATOM 2291 N N . TYR A 1 295 ? -5.992 -11.640 -15.696 1.00 79.44 295 TYR A N 1
ATOM 2292 C CA . TYR A 1 295 ? -5.888 -10.499 -14.790 1.00 79.44 295 TYR A CA 1
ATOM 2293 C C . TYR A 1 295 ? -6.123 -10.924 -13.341 1.00 79.44 295 TYR A C 1
ATOM 2295 O O . TYR A 1 295 ? -5.295 -10.629 -12.486 1.00 79.44 295 TYR A O 1
ATOM 2303 N N . TYR A 1 296 ? -7.183 -11.688 -13.066 1.00 85.62 296 TYR A N 1
ATOM 2304 C CA . TYR A 1 296 ? -7.464 -12.232 -11.740 1.00 85.62 296 TYR A CA 1
ATOM 2305 C C . TYR A 1 296 ? -6.274 -13.023 -11.184 1.00 85.62 296 TYR A C 1
ATOM 2307 O O . TYR A 1 296 ? -5.833 -12.764 -10.064 1.00 85.62 296 TYR A O 1
ATOM 2315 N N . HIS A 1 297 ? -5.720 -13.964 -11.956 1.00 86.50 297 HIS A N 1
ATOM 2316 C CA . HIS A 1 297 ? -4.584 -14.771 -11.507 1.00 86.50 297 HIS A CA 1
ATOM 2317 C C . HIS A 1 297 ? -3.325 -13.938 -11.283 1.00 86.50 297 HIS A C 1
ATOM 2319 O O . HIS A 1 297 ? -2.655 -14.123 -10.265 1.00 86.50 297 HIS A O 1
ATOM 2325 N N . HIS A 1 298 ? -3.031 -13.012 -12.196 1.00 84.94 298 HIS A N 1
ATOM 2326 C CA . HIS A 1 298 ? -1.890 -12.118 -12.079 1.00 84.94 298 HIS A CA 1
ATOM 2327 C C . HIS A 1 298 ? -2.018 -11.202 -10.854 1.00 84.94 298 HIS A C 1
ATOM 2329 O O . HIS A 1 298 ? -1.118 -11.183 -10.017 1.00 84.94 298 HIS A O 1
ATOM 2335 N N . ARG A 1 299 ? -3.162 -10.525 -10.670 1.00 87.88 299 ARG A N 1
ATOM 2336 C CA . ARG A 1 299 ? -3.400 -9.674 -9.493 1.00 87.88 299 ARG A CA 1
ATOM 2337 C C . ARG A 1 299 ? -3.389 -10.474 -8.199 1.00 87.88 299 ARG A C 1
ATOM 2339 O O . ARG A 1 299 ? -2.812 -10.015 -7.219 1.00 87.88 299 ARG A O 1
ATOM 2346 N N . ARG A 1 300 ? -3.958 -11.685 -8.187 1.00 91.94 300 ARG A N 1
ATOM 2347 C CA . ARG A 1 300 ? -3.868 -12.585 -7.029 1.00 91.94 300 ARG A CA 1
ATOM 2348 C C . ARG A 1 300 ? -2.418 -12.873 -6.673 1.00 91.94 300 ARG A C 1
ATOM 2350 O O . ARG A 1 300 ? -2.072 -12.775 -5.503 1.00 91.94 300 ARG A O 1
ATOM 2357 N N . GLN A 1 301 ? -1.583 -13.214 -7.652 1.00 91.06 301 GLN A N 1
ATOM 2358 C CA . GLN A 1 301 ? -0.168 -13.478 -7.410 1.00 91.06 301 GLN A CA 1
ATOM 2359 C C . GLN A 1 301 ? 0.541 -12.239 -6.850 1.00 91.06 301 GLN A C 1
ATOM 2361 O O . GLN A 1 301 ? 1.170 -12.325 -5.802 1.00 91.06 301 GLN A O 1
ATOM 2366 N N . VAL A 1 302 ? 0.396 -11.090 -7.506 1.00 90.00 302 VAL A N 1
ATOM 2367 C CA . VAL A 1 302 ? 1.075 -9.844 -7.130 1.00 90.00 302 VAL A CA 1
ATOM 2368 C C . VAL A 1 302 ? 0.679 -9.377 -5.728 1.00 90.00 302 VAL A C 1
ATOM 2370 O O . VAL A 1 302 ? 1.541 -9.125 -4.888 1.00 90.00 302 VAL A O 1
ATOM 2373 N N . ILE A 1 303 ? -0.623 -9.306 -5.440 1.00 93.44 303 ILE A N 1
ATOM 2374 C CA . ILE A 1 303 ? -1.127 -8.869 -4.132 1.00 93.44 303 ILE A CA 1
ATOM 2375 C C . ILE A 1 303 ? -0.716 -9.871 -3.046 1.00 93.44 303 ILE A C 1
ATOM 2377 O O . ILE A 1 303 ? -0.344 -9.478 -1.942 1.00 93.44 303 ILE A O 1
ATOM 2381 N N . GLN A 1 304 ? -0.720 -11.170 -3.350 1.00 94.50 304 GLN A N 1
ATOM 2382 C CA . GLN A 1 304 ? -0.230 -12.187 -2.425 1.00 94.50 304 GLN A CA 1
ATOM 2383 C C . GLN A 1 304 ? 1.265 -12.029 -2.133 1.00 94.50 304 GLN A C 1
ATOM 2385 O O . GLN A 1 304 ? 1.676 -12.153 -0.980 1.00 94.50 304 GLN A O 1
ATOM 2390 N N . GLU A 1 305 ? 2.085 -11.753 -3.148 1.00 92.31 305 GLU A N 1
ATOM 2391 C CA . GLU A 1 305 ? 3.512 -11.494 -2.965 1.00 92.31 305 GLU A CA 1
ATOM 2392 C C . GLU A 1 305 ? 3.762 -10.259 -2.095 1.00 92.31 305 GLU A C 1
ATOM 2394 O O . GLU A 1 305 ? 4.664 -10.295 -1.255 1.00 92.31 305 GLU A O 1
ATOM 2399 N N . PHE A 1 306 ? 2.946 -9.211 -2.245 1.00 93.88 306 PHE A N 1
ATOM 2400 C CA . PHE A 1 306 ? 2.972 -8.034 -1.377 1.00 93.88 306 PHE A CA 1
ATOM 2401 C C . PHE A 1 306 ? 2.611 -8.384 0.071 1.00 93.88 306 PHE A C 1
ATOM 2403 O O . PHE A 1 306 ? 3.385 -8.099 0.985 1.00 93.88 306 PHE A O 1
ATOM 2410 N N . ILE A 1 307 ? 1.472 -9.057 0.290 1.00 94.69 307 ILE A N 1
ATOM 2411 C CA . ILE A 1 307 ? 1.013 -9.463 1.629 1.00 94.69 307 ILE A CA 1
ATOM 2412 C C . ILE A 1 307 ? 2.097 -10.278 2.331 1.00 94.69 307 ILE A C 1
ATOM 2414 O O . ILE A 1 307 ? 2.468 -9.983 3.467 1.00 94.69 307 ILE A O 1
ATOM 2418 N N . ARG A 1 308 ? 2.645 -11.279 1.638 1.00 92.12 308 ARG A N 1
ATOM 2419 C CA . ARG A 1 308 ? 3.707 -12.123 2.182 1.00 92.12 308 ARG A CA 1
ATOM 2420 C C . ARG A 1 308 ? 4.972 -11.326 2.476 1.00 92.12 308 ARG A C 1
ATOM 2422 O O . ARG A 1 308 ? 5.509 -11.472 3.564 1.00 92.12 308 ARG A O 1
ATOM 2429 N N . ALA A 1 309 ? 5.386 -10.420 1.589 1.00 90.12 309 ALA A N 1
ATOM 2430 C CA . ALA A 1 309 ? 6.519 -9.534 1.852 1.00 90.12 309 ALA A CA 1
ATOM 2431 C C . ALA A 1 309 ? 6.330 -8.704 3.132 1.00 90.12 309 ALA A C 1
ATOM 2433 O O . ALA A 1 309 ? 7.274 -8.553 3.904 1.00 90.12 309 ALA A O 1
ATOM 2434 N N . CYS A 1 310 ? 5.120 -8.193 3.384 1.00 91.50 310 CYS A N 1
ATOM 2435 C CA . CYS A 1 310 ? 4.806 -7.460 4.610 1.00 91.50 310 CYS A CA 1
ATOM 2436 C C . CYS A 1 310 ? 4.869 -8.351 5.857 1.00 91.50 310 CYS A C 1
ATOM 2438 O O . CYS A 1 310 ? 5.429 -7.940 6.876 1.00 91.50 310 CYS A O 1
ATOM 2440 N N . LEU A 1 311 ? 4.309 -9.563 5.786 1.00 87.69 311 LEU A N 1
ATOM 2441 C CA . LEU A 1 311 ? 4.315 -10.519 6.898 1.00 87.69 311 LEU A CA 1
ATOM 2442 C C . LEU A 1 311 ? 5.732 -11.033 7.209 1.00 87.69 311 LEU A C 1
ATOM 2444 O O . LEU A 1 311 ? 6.071 -11.221 8.382 1.00 87.69 311 LEU A O 1
ATOM 2448 N N . ASP A 1 312 ? 6.567 -11.162 6.177 1.00 84.56 312 ASP A N 1
ATOM 2449 C CA . ASP A 1 312 ? 7.957 -11.620 6.242 1.00 84.56 312 ASP A CA 1
ATOM 2450 C C . ASP A 1 312 ? 8.940 -10.541 6.723 1.00 84.56 312 ASP A C 1
ATOM 2452 O O . ASP A 1 312 ? 10.110 -10.843 6.953 1.00 84.56 312 ASP A O 1
ATOM 2456 N N . LEU A 1 313 ? 8.498 -9.297 6.960 1.00 82.38 313 LEU A N 1
ATOM 2457 C CA . LEU A 1 313 ? 9.351 -8.264 7.570 1.00 82.38 313 LEU A CA 1
ATOM 2458 C C . LEU A 1 313 ? 9.856 -8.658 8.969 1.00 82.38 313 LEU A C 1
ATOM 2460 O O . LEU A 1 313 ? 10.874 -8.135 9.427 1.00 82.38 313 LEU A O 1
ATOM 2464 N N . GLN A 1 314 ? 9.142 -9.551 9.661 1.00 75.62 314 GLN A N 1
ATOM 2465 C CA . GLN A 1 314 ? 9.582 -10.194 10.900 1.00 75.62 314 GLN A CA 1
ATOM 2466 C C . GLN A 1 314 ? 9.371 -11.707 10.784 1.00 75.62 314 GLN A C 1
ATOM 2468 O O . GLN A 1 314 ? 8.387 -12.255 11.288 1.00 75.62 314 GLN A O 1
ATOM 2473 N N . PRO A 1 315 ? 10.296 -12.428 10.132 1.00 62.38 315 PRO A N 1
ATOM 2474 C CA . PRO A 1 315 ? 10.089 -13.835 9.843 1.00 62.38 315 PRO A CA 1
ATOM 2475 C C . PRO A 1 315 ? 10.190 -14.694 11.104 1.00 62.38 315 PRO A C 1
ATOM 2477 O O . PRO A 1 315 ? 9.904 -15.878 11.023 1.00 62.38 315 PRO A O 1
ATOM 2480 N N . CYS A 1 316 ? 10.552 -14.154 12.275 1.00 69.06 316 CYS A N 1
ATOM 2481 C CA . CYS A 1 316 ? 10.836 -14.967 13.455 1.00 69.06 316 CYS A CA 1
ATOM 2482 C C . CYS A 1 316 ? 9.803 -14.844 14.576 1.00 69.06 316 CYS A C 1
ATOM 2484 O O . CYS A 1 316 ? 9.417 -13.729 14.910 1.00 69.06 316 CYS A O 1
ATOM 2486 N N . PRO A 1 317 ? 9.416 -15.960 15.236 1.00 62.50 317 PRO A N 1
ATOM 2487 C CA . PRO A 1 317 ? 8.280 -16.004 16.171 1.00 62.50 317 PRO A CA 1
ATOM 2488 C C . PRO A 1 317 ? 8.355 -15.038 17.360 1.00 62.50 317 PRO A C 1
ATOM 2490 O O . PRO A 1 317 ? 7.338 -14.705 17.956 1.00 62.50 317 PRO A O 1
ATOM 2493 N N . ARG A 1 318 ? 9.561 -14.588 17.736 1.00 65.81 318 ARG A N 1
ATOM 2494 C CA . ARG A 1 318 ? 9.760 -13.627 18.837 1.00 65.81 318 ARG A CA 1
ATOM 2495 C C . ARG A 1 318 ? 9.447 -12.180 18.448 1.00 65.81 318 ARG A C 1
ATOM 2497 O O . ARG A 1 318 ? 9.480 -11.301 19.303 1.00 65.81 318 ARG A O 1
ATOM 2504 N N . GLN A 1 319 ? 9.196 -11.930 17.171 1.00 69.62 319 GLN A N 1
ATOM 2505 C CA . GLN A 1 319 ? 8.975 -10.620 16.592 1.00 69.62 319 GLN A CA 1
ATOM 2506 C C . GLN A 1 319 ? 7.580 -10.619 15.935 1.00 69.62 319 GLN A C 1
ATOM 2508 O O . GLN A 1 319 ? 7.257 -11.478 15.120 1.00 69.62 319 GLN A O 1
ATOM 2513 N N . GLN A 1 320 ? 6.717 -9.701 16.379 1.00 78.81 320 GLN A N 1
ATOM 2514 C CA . GLN A 1 320 ? 5.344 -9.549 15.891 1.00 78.81 320 GLN A CA 1
ATOM 2515 C C . GLN A 1 320 ? 5.291 -8.893 14.501 1.00 78.81 320 GLN A C 1
ATOM 2517 O O . GLN A 1 320 ? 5.480 -7.677 14.390 1.00 78.81 320 GLN A O 1
ATOM 2522 N N . SER A 1 321 ? 4.948 -9.668 13.466 1.00 84.88 321 SER A N 1
ATOM 2523 C CA . SER A 1 321 ? 4.686 -9.142 12.118 1.00 84.88 321 SER A CA 1
ATOM 2524 C C . SER A 1 321 ? 3.753 -7.920 12.158 1.00 84.88 321 SER A C 1
ATOM 2526 O O . SER A 1 321 ? 2.819 -7.887 12.970 1.00 84.88 321 SER A O 1
ATOM 2528 N N . PRO A 1 322 ? 3.989 -6.908 11.301 1.00 92.00 322 PRO A N 1
ATOM 2529 C CA . PRO A 1 322 ? 3.132 -5.732 11.253 1.00 92.00 322 PRO A CA 1
ATOM 2530 C C . PRO A 1 322 ? 1.702 -6.126 10.890 1.00 92.00 322 PRO A C 1
ATOM 2532 O O . PRO A 1 322 ? 1.471 -7.045 10.103 1.00 92.00 322 PRO A O 1
ATOM 2535 N N . LEU A 1 323 ? 0.733 -5.387 11.426 1.00 95.38 323 LEU A N 1
ATOM 2536 C CA . LEU A 1 323 ? -0.641 -5.499 10.964 1.00 95.38 323 LEU A CA 1
ATOM 2537 C C . LEU A 1 323 ? -0.719 -4.996 9.518 1.00 95.38 323 LEU A C 1
ATOM 2539 O O . LEU A 1 323 ? -0.363 -3.850 9.258 1.00 95.38 323 LEU A O 1
ATOM 2543 N N . LEU A 1 324 ? -1.242 -5.809 8.602 1.00 96.50 324 LEU A N 1
ATOM 2544 C CA . LEU A 1 324 ? -1.545 -5.373 7.242 1.00 96.50 324 LEU A CA 1
ATOM 2545 C C . LEU A 1 324 ? -3.036 -5.044 7.093 1.00 96.50 324 LEU A C 1
ATOM 2547 O O . LEU A 1 324 ? -3.901 -5.836 7.479 1.00 96.50 324 LEU A O 1
ATOM 2551 N N . ILE A 1 325 ? -3.319 -3.872 6.526 1.00 97.44 325 ILE A N 1
ATOM 2552 C CA . ILE A 1 325 ? -4.659 -3.397 6.180 1.00 97.44 325 ILE A CA 1
ATOM 2553 C C . ILE A 1 325 ? -4.687 -3.087 4.687 1.00 97.44 325 ILE A C 1
ATOM 2555 O O . ILE A 1 325 ? -4.030 -2.157 4.227 1.00 97.44 325 ILE A O 1
ATOM 2559 N N . ASN A 1 326 ? -5.468 -3.846 3.936 1.00 96.38 326 ASN A N 1
ATOM 2560 C CA . ASN A 1 326 ? -5.714 -3.584 2.529 1.00 96.38 326 ASN A CA 1
ATOM 2561 C C . ASN A 1 326 ? -6.878 -2.597 2.370 1.00 96.38 326 ASN A C 1
ATOM 2563 O O . ASN A 1 326 ? -7.881 -2.685 3.088 1.00 96.38 326 ASN A O 1
ATOM 2567 N N . ILE A 1 327 ? -6.746 -1.673 1.423 1.00 94.06 327 ILE A N 1
ATOM 2568 C CA . ILE A 1 327 ? -7.759 -0.696 1.039 1.00 94.06 327 ILE A CA 1
ATOM 2569 C C . ILE A 1 327 ? -8.182 -0.960 -0.407 1.00 94.06 327 ILE A C 1
ATOM 2571 O O . ILE A 1 327 ? -7.390 -0.873 -1.347 1.00 94.06 327 ILE A O 1
ATOM 2575 N N . ASP A 1 328 ? -9.465 -1.265 -0.571 1.00 91.75 328 ASP A N 1
ATOM 2576 C CA . ASP A 1 328 ? -10.152 -1.256 -1.862 1.00 91.75 328 ASP A CA 1
ATOM 2577 C C . ASP A 1 328 ? -10.650 0.176 -2.123 1.00 91.75 328 ASP A C 1
ATOM 2579 O O . ASP A 1 328 ? -11.668 0.615 -1.575 1.00 91.75 328 ASP A O 1
ATOM 2583 N N . ASP A 1 329 ? -9.825 0.931 -2.852 1.00 85.38 329 ASP A N 1
ATOM 2584 C CA . ASP A 1 329 ? -10.022 2.336 -3.219 1.00 85.38 329 ASP A CA 1
ATOM 2585 C C . ASP A 1 329 ? -10.848 2.473 -4.510 1.00 85.38 329 ASP A C 1
ATOM 2587 O O . ASP A 1 329 ? -10.845 1.590 -5.367 1.00 85.38 329 ASP A O 1
ATOM 2591 N N . TYR A 1 330 ? -11.579 3.578 -4.644 1.00 74.56 330 TYR A N 1
ATOM 2592 C CA . TYR A 1 330 ? -12.502 3.823 -5.747 1.00 74.56 330 TYR A CA 1
ATOM 2593 C C . TYR A 1 330 ? -11.829 4.595 -6.886 1.00 74.56 330 TYR A C 1
ATOM 2595 O O . TYR A 1 330 ? -11.419 5.739 -6.697 1.00 74.56 330 TYR A O 1
ATOM 2603 N N . VAL A 1 331 ? -11.823 4.040 -8.100 1.00 67.56 331 VAL A N 1
ATOM 2604 C CA . VAL A 1 331 ? -11.404 4.777 -9.305 1.00 67.56 331 VAL A CA 1
ATOM 2605 C C . VAL A 1 331 ? -12.592 5.550 -9.873 1.00 67.56 331 VAL A C 1
ATOM 2607 O O . VAL A 1 331 ? -13.398 5.020 -10.642 1.00 67.56 331 VAL A O 1
ATOM 2610 N N . VAL A 1 332 ? -12.716 6.829 -9.517 1.00 56.25 332 VAL A N 1
ATOM 2611 C CA . VAL A 1 332 ? -13.631 7.751 -10.208 1.00 56.25 332 VAL A CA 1
ATOM 2612 C C . VAL A 1 332 ? -12.930 8.239 -11.481 1.00 56.25 332 VAL A C 1
ATOM 2614 O O . VAL A 1 332 ? -11.791 8.674 -11.401 1.00 56.25 332 VAL A O 1
ATOM 2617 N N . GLY A 1 333 ? -13.584 8.261 -12.649 1.00 49.69 333 GLY A N 1
ATOM 2618 C CA . GLY A 1 333 ? -13.075 9.153 -13.705 1.00 49.69 333 GLY A CA 1
ATOM 2619 C C . GLY A 1 333 ? -13.550 8.950 -15.135 1.00 49.69 333 GLY A C 1
ATOM 2620 O O . GLY A 1 333 ? -13.848 9.935 -15.795 1.00 49.69 333 GLY A O 1
ATOM 2621 N N . ASN A 1 334 ? -13.683 7.721 -15.641 1.00 42.78 334 ASN A N 1
ATOM 2622 C CA . ASN A 1 334 ? -13.952 7.537 -17.080 1.00 42.78 334 ASN A CA 1
ATOM 2623 C C . ASN A 1 334 ? -15.306 6.903 -17.421 1.00 42.78 334 ASN A C 1
ATOM 2625 O O . ASN A 1 334 ? -15.731 6.971 -18.576 1.00 42.78 334 ASN A O 1
ATOM 2629 N N . ALA A 1 335 ? -16.040 6.367 -16.443 1.00 42.62 335 ALA A N 1
ATOM 2630 C CA . ALA A 1 335 ? -17.291 5.651 -16.702 1.00 42.62 335 ALA A CA 1
ATOM 2631 C C . ALA A 1 335 ? -18.485 6.558 -17.070 1.00 42.62 335 ALA A C 1
ATOM 2633 O O . ALA A 1 335 ? -19.545 6.050 -17.435 1.00 42.62 335 ALA A O 1
ATOM 2634 N N . HIS A 1 336 ? -18.370 7.887 -16.942 1.00 41.69 336 HIS A N 1
ATOM 2635 C CA . HIS A 1 336 ? -19.516 8.799 -17.095 1.00 41.69 336 HIS A CA 1
ATOM 2636 C C . HIS A 1 336 ? -19.499 9.673 -18.349 1.00 41.69 336 HIS A C 1
ATOM 2638 O O . HIS A 1 336 ? -20.571 10.086 -18.787 1.00 41.69 336 HIS A O 1
ATOM 2644 N N . ASN A 1 337 ? -18.345 9.888 -18.988 1.00 44.44 337 ASN A N 1
ATOM 2645 C CA . ASN A 1 337 ? -18.279 10.792 -20.141 1.00 44.44 337 ASN A CA 1
ATOM 2646 C C . ASN A 1 337 ? -18.561 10.126 -21.497 1.00 44.44 337 ASN A C 1
ATOM 2648 O O . ASN A 1 337 ? -18.783 10.841 -22.465 1.00 44.44 337 ASN A O 1
ATOM 2652 N N . ASN A 1 338 ? -18.659 8.792 -21.579 1.00 44.06 338 ASN A N 1
ATOM 2653 C CA . ASN A 1 338 ? -19.099 8.094 -22.793 1.00 44.06 338 ASN A CA 1
ATOM 2654 C C . ASN A 1 338 ? -20.088 6.967 -22.456 1.00 44.06 338 ASN A C 1
ATOM 2656 O O . ASN A 1 338 ? -19.699 5.883 -22.032 1.00 44.06 338 ASN A O 1
ATOM 2660 N N . GLN A 1 339 ? -21.376 7.217 -22.706 1.00 43.59 339 GLN A N 1
ATOM 2661 C CA . GLN A 1 339 ? -22.544 6.362 -22.419 1.00 43.59 339 GLN A CA 1
ATOM 2662 C C . GLN A 1 339 ? -22.515 4.912 -22.963 1.00 43.59 339 GLN A C 1
ATOM 2664 O O . GLN A 1 339 ? -23.466 4.169 -22.735 1.00 43.59 339 GLN A O 1
ATOM 2669 N N . LEU A 1 340 ? -21.475 4.491 -23.688 1.00 40.44 340 LEU A N 1
ATOM 2670 C CA . LEU A 1 340 ? -21.444 3.219 -24.424 1.00 40.44 340 LEU A CA 1
ATOM 2671 C C . LEU A 1 340 ? -20.245 2.311 -24.122 1.00 40.44 340 LEU A C 1
ATOM 2673 O O . LEU A 1 340 ? -20.229 1.172 -24.578 1.00 40.44 340 LEU A O 1
ATOM 2677 N N . VAL A 1 341 ? -19.260 2.749 -23.338 1.00 46.06 341 VAL A N 1
ATOM 2678 C CA . VAL A 1 341 ? -18.077 1.931 -23.038 1.00 46.06 341 VAL A CA 1
ATOM 2679 C C . VAL A 1 341 ? -17.678 2.187 -21.596 1.00 46.06 341 VAL A C 1
ATOM 2681 O O . VAL A 1 341 ? -17.205 3.284 -21.327 1.00 46.06 341 VAL A O 1
ATOM 2684 N N . GLN A 1 342 ? -17.872 1.204 -20.700 1.00 54.06 342 GLN A N 1
ATOM 2685 C CA . GLN A 1 342 ? -16.969 0.866 -19.574 1.00 54.06 342 GLN A CA 1
ATOM 2686 C C . GLN A 1 342 ? -17.589 -0.128 -18.568 1.00 54.06 342 GLN A C 1
ATOM 2688 O O . GLN A 1 342 ? -17.584 0.090 -17.361 1.00 54.06 342 GLN A O 1
ATOM 2693 N N . LEU A 1 343 ? -18.068 -1.287 -19.041 1.00 61.91 343 LEU A N 1
ATOM 2694 C CA . LEU A 1 343 ? -18.207 -2.451 -18.146 1.00 61.91 343 LEU A CA 1
ATOM 2695 C C . LEU A 1 343 ? -16.835 -2.908 -17.621 1.00 61.91 343 LEU A C 1
ATOM 2697 O O . LEU A 1 343 ? -16.740 -3.389 -16.502 1.00 61.91 343 LEU A O 1
ATOM 2701 N N . GLY A 1 344 ? -15.778 -2.712 -18.414 1.00 66.44 344 GLY A N 1
ATOM 2702 C CA . GLY A 1 344 ? -14.409 -3.121 -18.097 1.00 66.44 344 GLY A CA 1
ATOM 2703 C C . GLY A 1 344 ? -13.889 -2.625 -16.736 1.00 66.44 344 GLY A C 1
ATOM 2704 O O . GLY A 1 344 ? -13.628 -3.462 -15.879 1.00 66.44 344 GLY A O 1
ATOM 2705 N N . PRO A 1 345 ? -13.767 -1.302 -16.496 1.00 68.25 345 PRO A N 1
ATOM 2706 C CA . PRO A 1 345 ? -13.260 -0.761 -15.227 1.00 68.25 345 PRO A CA 1
ATOM 2707 C C . PRO A 1 345 ? -14.029 -1.247 -14.006 1.00 68.25 345 PRO A C 1
ATOM 2709 O O . PRO A 1 345 ? -13.417 -1.703 -13.051 1.00 68.25 345 PRO A O 1
ATOM 2712 N N . VAL A 1 346 ? -15.362 -1.262 -14.068 1.00 72.06 346 VAL A N 1
ATOM 2713 C CA . VAL A 1 346 ? -16.184 -1.792 -12.969 1.00 72.06 346 VAL A CA 1
ATOM 2714 C C . VAL A 1 346 ? -15.918 -3.280 -12.745 1.00 72.06 346 VAL A C 1
ATOM 2716 O O . VAL A 1 346 ? -15.872 -3.738 -11.602 1.00 72.06 346 VAL A O 1
ATOM 2719 N N . LEU A 1 347 ? -15.751 -4.052 -13.825 1.00 74.88 347 LEU A N 1
ATOM 2720 C CA . LEU A 1 347 ? -15.479 -5.480 -13.728 1.00 74.88 347 LEU A CA 1
ATOM 2721 C C . LEU A 1 347 ? -14.150 -5.737 -13.046 1.00 74.88 347 LEU A C 1
ATOM 2723 O O . LEU A 1 347 ? -14.143 -6.501 -12.089 1.00 74.88 347 LEU A O 1
ATOM 2727 N N . ALA A 1 348 ? -13.059 -5.091 -13.444 1.00 75.75 348 ALA A N 1
ATOM 2728 C CA . ALA A 1 348 ? -11.813 -5.401 -12.765 1.00 75.75 348 ALA A CA 1
ATOM 2729 C C . ALA A 1 348 ? -11.643 -4.717 -11.415 1.00 75.75 348 ALA A C 1
ATOM 2731 O O . ALA A 1 348 ? -10.933 -5.269 -10.585 1.00 75.75 348 ALA A O 1
ATOM 2732 N N . GLU A 1 349 ? -12.350 -3.619 -11.139 1.00 79.00 349 GLU A N 1
ATOM 2733 C CA . GLU A 1 349 ? -12.467 -3.093 -9.778 1.00 79.00 349 GLU A CA 1
ATOM 2734 C C . GLU A 1 349 ? -13.122 -4.165 -8.894 1.00 79.00 349 GLU A C 1
ATOM 2736 O O . GLU A 1 349 ? -12.621 -4.525 -7.832 1.00 79.00 349 GLU A O 1
ATOM 2741 N N . THR A 1 350 ? -14.191 -4.792 -9.402 1.00 82.19 350 THR A N 1
ATOM 2742 C CA . THR A 1 350 ? -14.848 -5.927 -8.744 1.00 82.19 350 THR A CA 1
ATOM 2743 C C . THR A 1 350 ? -13.919 -7.144 -8.637 1.00 82.19 350 THR A C 1
ATOM 2745 O O . THR A 1 350 ? -13.903 -7.815 -7.603 1.00 82.19 350 THR A O 1
ATOM 2748 N N . THR A 1 351 ? -13.143 -7.459 -9.679 1.00 84.44 351 THR A N 1
ATOM 2749 C CA . THR A 1 351 ? -12.177 -8.569 -9.683 1.00 84.44 351 THR A CA 1
ATOM 2750 C C . THR A 1 351 ? -11.073 -8.326 -8.654 1.00 84.44 351 THR A C 1
ATOM 2752 O O . THR A 1 351 ? -10.768 -9.226 -7.872 1.00 84.44 351 THR A O 1
ATOM 2755 N N . GLN A 1 352 ? -10.531 -7.112 -8.574 1.00 86.69 352 GLN A N 1
ATOM 2756 C CA . GLN A 1 352 ? -9.518 -6.728 -7.598 1.00 86.69 352 GLN A CA 1
ATOM 2757 C C . GLN A 1 352 ? -10.068 -6.754 -6.171 1.00 86.69 352 GLN A C 1
ATOM 2759 O O . GLN A 1 352 ? -9.452 -7.377 -5.307 1.00 86.69 352 GLN A O 1
ATOM 2764 N N . ALA A 1 353 ? -11.262 -6.208 -5.929 1.00 89.44 353 ALA A N 1
ATOM 2765 C CA . ALA A 1 353 ? -11.928 -6.289 -4.629 1.00 89.44 353 ALA A CA 1
ATOM 2766 C C . ALA A 1 353 ? -12.144 -7.747 -4.176 1.00 89.44 353 ALA A C 1
ATOM 2768 O O . ALA A 1 353 ? -11.940 -8.082 -3.007 1.00 89.44 353 ALA A O 1
ATOM 2769 N N . ARG A 1 354 ? -12.501 -8.654 -5.100 1.00 90.88 354 ARG A N 1
ATOM 2770 C CA . ARG A 1 354 ? -12.619 -10.098 -4.816 1.00 90.88 354 ARG A CA 1
ATOM 2771 C C . ARG A 1 354 ? -11.277 -10.742 -4.484 1.00 90.88 354 ARG A C 1
ATOM 2773 O O . ARG A 1 354 ? -11.224 -11.568 -3.576 1.00 90.88 354 ARG A O 1
ATOM 2780 N N . VAL A 1 355 ? -10.215 -10.395 -5.212 1.00 92.81 355 VAL A N 1
ATOM 2781 C CA . VAL A 1 355 ? -8.854 -10.873 -4.922 1.00 92.81 355 VAL A CA 1
ATOM 2782 C C . VAL A 1 355 ? -8.411 -10.403 -3.539 1.00 92.81 355 VAL A C 1
ATOM 2784 O O . VAL A 1 355 ? -7.951 -11.222 -2.747 1.00 92.81 355 VAL A O 1
ATOM 2787 N N . LEU A 1 356 ? -8.600 -9.120 -3.224 1.00 94.50 356 LEU A N 1
ATOM 2788 C CA . LEU A 1 356 ? -8.272 -8.555 -1.918 1.00 94.50 356 LEU A CA 1
ATOM 2789 C C . LEU A 1 356 ? -9.048 -9.248 -0.800 1.00 94.50 356 LEU A C 1
ATOM 2791 O O . LEU A 1 356 ? -8.440 -9.635 0.188 1.00 94.50 356 LEU A O 1
ATOM 2795 N N . GLN A 1 357 ? -10.355 -9.471 -0.970 1.00 95.62 357 GLN A N 1
ATOM 2796 C CA . GLN A 1 357 ? -11.169 -10.200 0.008 1.00 95.62 357 GLN A CA 1
ATOM 2797 C C . GLN A 1 357 ? -10.619 -11.607 0.247 1.00 95.62 357 GLN A C 1
ATOM 2799 O O . GLN A 1 357 ? -10.340 -11.969 1.386 1.00 95.62 357 GLN A O 1
ATOM 2804 N N . LEU A 1 358 ? -10.422 -12.376 -0.830 1.00 94.69 358 LEU A N 1
ATOM 2805 C CA . LEU A 1 358 ? -9.918 -13.746 -0.757 1.00 94.69 358 LEU A CA 1
ATOM 2806 C C . LEU A 1 358 ? -8.583 -13.814 -0.011 1.00 94.69 358 LEU A C 1
ATOM 2808 O O . LEU A 1 358 ? -8.409 -14.649 0.873 1.00 94.69 358 LEU A O 1
ATOM 2812 N N . LEU A 1 359 ? -7.638 -12.949 -0.376 1.00 95.75 359 LEU A N 1
ATOM 2813 C CA . LEU A 1 359 ? -6.312 -12.944 0.227 1.00 95.75 359 LEU A CA 1
ATOM 2814 C C . LEU A 1 359 ? -6.342 -12.401 1.658 1.00 95.75 359 LEU A C 1
ATOM 2816 O O . LEU A 1 359 ? -5.608 -12.903 2.504 1.00 95.75 359 LEU A O 1
ATOM 2820 N N . SER A 1 360 ? -7.200 -11.427 1.964 1.00 96.25 360 SER A N 1
ATOM 2821 C CA . SER A 1 360 ? -7.354 -10.927 3.327 1.00 96.25 360 SER A CA 1
ATOM 2822 C C . SER A 1 360 ? -7.925 -11.972 4.272 1.00 96.25 360 SER A C 1
ATOM 2824 O O . SER A 1 360 ? -7.362 -12.166 5.348 1.00 96.25 360 SER A O 1
ATOM 2826 N N . ASP A 1 361 ? -8.946 -12.710 3.841 1.00 93.62 361 ASP A N 1
ATOM 2827 C CA . ASP A 1 361 ? -9.509 -13.819 4.613 1.00 93.62 361 ASP A CA 1
ATOM 2828 C C . ASP A 1 361 ? -8.487 -14.955 4.781 1.00 93.62 361 ASP A C 1
ATOM 2830 O O . ASP A 1 361 ? -8.340 -15.508 5.869 1.00 93.62 361 ASP A O 1
ATOM 2834 N N . TYR A 1 362 ? -7.736 -15.275 3.722 1.00 93.00 362 TYR A N 1
ATOM 2835 C CA . TYR A 1 362 ? -6.749 -16.355 3.735 1.00 93.00 362 TYR A CA 1
ATOM 2836 C C . TYR A 1 362 ? -5.516 -16.046 4.604 1.00 93.00 362 TYR A C 1
ATOM 2838 O O . TYR A 1 362 ? -5.053 -16.916 5.338 1.00 93.00 362 TYR A O 1
ATOM 2846 N N . TYR A 1 363 ? -5.000 -14.813 4.561 1.00 93.00 363 TYR A N 1
ATOM 2847 C CA . TYR A 1 363 ? -3.827 -14.379 5.335 1.00 93.00 363 TYR A CA 1
ATOM 2848 C C . TYR A 1 363 ? -4.170 -13.757 6.700 1.00 93.00 363 TYR A C 1
ATOM 2850 O O . TYR A 1 363 ? -3.261 -13.381 7.441 1.00 93.00 363 TYR A O 1
ATOM 2858 N N . GLY A 1 364 ? -5.454 -13.616 7.046 1.00 92.62 364 GLY A N 1
ATOM 2859 C CA . GLY A 1 364 ? -5.888 -12.972 8.291 1.00 92.62 364 GLY A CA 1
ATOM 2860 C C . GLY A 1 364 ? -5.516 -11.485 8.368 1.00 92.62 364 GLY A C 1
ATOM 2861 O O . GLY A 1 364 ? -5.143 -10.989 9.436 1.00 92.62 364 GLY A O 1
ATOM 2862 N N . THR A 1 365 ? -5.572 -10.781 7.235 1.00 95.94 365 THR A N 1
ATOM 2863 C CA . THR A 1 365 ? -5.298 -9.336 7.140 1.00 95.94 365 THR A CA 1
ATOM 2864 C C . THR A 1 365 ? -6.607 -8.553 7.071 1.00 95.94 365 THR A C 1
ATOM 2866 O O . THR A 1 365 ? -7.638 -9.084 6.666 1.00 95.94 365 THR A O 1
ATOM 2869 N N . ALA A 1 366 ? -6.596 -7.284 7.479 1.00 97.25 366 ALA A N 1
ATOM 2870 C CA . ALA A 1 366 ? -7.804 -6.465 7.396 1.00 97.25 366 ALA A CA 1
ATOM 2871 C C . ALA A 1 366 ? -8.068 -6.022 5.951 1.00 97.25 366 ALA A C 1
ATOM 2873 O O . ALA A 1 366 ? -7.127 -5.741 5.210 1.00 97.25 366 ALA A O 1
ATOM 2874 N N . LEU A 1 367 ? -9.344 -5.867 5.590 1.00 97.44 367 LEU A N 1
ATOM 2875 C CA . LEU A 1 367 ? -9.762 -5.240 4.334 1.00 97.44 367 LEU A CA 1
ATOM 2876 C C . LEU A 1 367 ? -10.844 -4.198 4.600 1.00 97.44 367 LEU A C 1
ATOM 2878 O O . LEU A 1 367 ? -11.893 -4.502 5.182 1.00 97.44 367 LEU A O 1
ATOM 2882 N N . VAL A 1 368 ? -10.591 -2.982 4.124 1.00 96.44 368 VAL A N 1
ATOM 2883 C CA . VAL A 1 368 ? -11.547 -1.877 4.111 1.00 96.44 368 VAL A CA 1
ATOM 2884 C C . VAL A 1 368 ? -11.808 -1.469 2.663 1.00 96.44 368 VAL A C 1
ATOM 2886 O O . VAL A 1 368 ? -10.889 -1.103 1.948 1.00 96.44 368 VAL A O 1
ATOM 2889 N N . SER A 1 369 ? -13.060 -1.524 2.222 1.00 93.69 369 SER A N 1
ATOM 2890 C CA . SER A 1 369 ? -13.488 -1.093 0.894 1.00 93.69 369 SER A CA 1
ATOM 2891 C C . SER A 1 369 ? -14.159 0.268 0.963 1.00 93.69 369 SER A C 1
ATOM 2893 O O . SER A 1 369 ? -15.339 0.397 1.287 1.00 93.69 369 SER A O 1
ATOM 2895 N N . TYR A 1 370 ? -13.390 1.300 0.642 1.00 89.88 370 TYR A N 1
ATOM 2896 C CA . TYR A 1 370 ? -13.935 2.621 0.364 1.00 89.88 370 TYR A CA 1
ATOM 2897 C C . TYR A 1 370 ? -14.733 2.617 -0.945 1.00 89.88 370 TYR A C 1
ATOM 2899 O O . TYR A 1 370 ? -15.788 3.248 -1.030 1.00 89.88 370 TYR A O 1
ATOM 2907 N N . ALA A 1 371 ? -14.305 1.818 -1.919 1.00 86.38 371 ALA A N 1
ATOM 2908 C CA . ALA A 1 371 ? -14.994 1.631 -3.180 1.00 86.38 371 ALA A CA 1
ATOM 2909 C C . ALA A 1 371 ? -16.458 1.206 -3.024 1.00 86.38 371 ALA A C 1
ATOM 2911 O O . ALA A 1 371 ? -17.338 1.830 -3.608 1.00 86.38 371 ALA A O 1
ATOM 2912 N N . GLU A 1 372 ? -16.769 0.226 -2.175 1.00 87.31 372 GLU A N 1
ATOM 2913 C CA . GLU A 1 372 ? -18.157 -0.175 -1.905 1.00 87.31 372 GLU A CA 1
ATOM 2914 C C . GLU A 1 372 ? -18.982 0.958 -1.272 1.00 87.31 372 GLU A C 1
ATOM 2916 O O . GLU A 1 372 ? -20.142 1.176 -1.642 1.00 87.31 372 GLU A O 1
ATOM 2921 N N . VAL A 1 373 ? -18.382 1.721 -0.349 1.00 87.12 373 VAL A N 1
ATOM 2922 C CA . VAL A 1 373 ? -19.022 2.888 0.282 1.00 87.12 373 VAL A CA 1
ATOM 2923 C C . VAL A 1 373 ? -19.398 3.920 -0.782 1.00 87.12 373 VAL A C 1
ATOM 2925 O O . VAL A 1 373 ? -20.550 4.364 -0.825 1.00 87.12 373 VAL A O 1
ATOM 2928 N N . VAL A 1 374 ? -18.459 4.260 -1.670 1.00 79.81 374 VAL A N 1
ATOM 2929 C CA . VAL A 1 374 ? -18.673 5.237 -2.745 1.00 79.81 374 VAL A CA 1
ATOM 2930 C C . VAL A 1 374 ? -19.627 4.711 -3.801 1.00 79.81 374 VAL A C 1
ATOM 2932 O O . VAL A 1 374 ? -20.563 5.421 -4.154 1.00 79.81 374 VAL A O 1
ATOM 2935 N N . ARG A 1 375 ? -19.468 3.474 -4.280 1.00 78.00 375 ARG A N 1
ATOM 2936 C CA . ARG A 1 375 ? -20.376 2.867 -5.262 1.00 78.00 375 ARG A CA 1
ATOM 2937 C C . ARG A 1 375 ? -21.804 2.899 -4.754 1.00 78.00 375 ARG A C 1
ATOM 2939 O O . ARG A 1 375 ? -22.699 3.322 -5.480 1.00 78.00 375 ARG A O 1
ATOM 2946 N N . LYS A 1 376 ? -22.041 2.535 -3.494 1.00 77.88 376 LYS A N 1
ATOM 2947 C CA . LYS A 1 376 ? -23.386 2.630 -2.924 1.00 77.88 376 LYS A CA 1
ATOM 2948 C C . LYS A 1 376 ? -23.853 4.081 -2.830 1.00 77.88 376 LYS A C 1
ATOM 2950 O O . LYS A 1 376 ? -25.022 4.334 -3.082 1.00 77.88 376 LYS A O 1
ATOM 2955 N N . LEU A 1 377 ? -22.980 5.038 -2.519 1.00 73.69 377 LEU A N 1
ATOM 2956 C CA . LEU A 1 377 ? -23.326 6.464 -2.488 1.00 73.69 377 LEU A CA 1
ATOM 2957 C C . LEU A 1 377 ? -23.692 7.024 -3.877 1.00 73.69 377 LEU A C 1
ATOM 2959 O O . LEU A 1 377 ? -24.668 7.764 -4.012 1.00 73.69 377 LEU A O 1
ATOM 2963 N N . VAL A 1 378 ? -22.919 6.660 -4.902 1.00 68.50 378 VAL A N 1
ATOM 2964 C CA . VAL A 1 378 ? -23.044 7.123 -6.291 1.00 68.50 378 VAL A CA 1
ATOM 2965 C C . VAL A 1 378 ? -24.221 6.433 -6.986 1.00 68.50 378 VAL A C 1
ATOM 2967 O O . VAL A 1 378 ? -25.075 7.107 -7.560 1.00 68.50 378 VAL A O 1
ATOM 2970 N N . TYR A 1 379 ? -24.325 5.106 -6.873 1.00 65.56 379 TYR A N 1
ATOM 2971 C CA . TYR A 1 379 ? -25.341 4.295 -7.552 1.00 65.56 379 TYR A CA 1
ATOM 2972 C C . TYR A 1 379 ? -26.660 4.139 -6.777 1.00 65.56 379 TYR A C 1
ATOM 2974 O O . TYR A 1 379 ? -27.631 3.637 -7.341 1.00 65.56 379 TYR A O 1
ATOM 2982 N N . ALA A 1 380 ? -26.765 4.587 -5.516 1.00 59.06 380 ALA A N 1
ATOM 2983 C CA . ALA A 1 380 ? -28.047 4.579 -4.791 1.00 59.06 380 ALA A CA 1
ATOM 2984 C C . ALA A 1 380 ? -29.121 5.472 -5.436 1.00 59.06 380 ALA A C 1
ATOM 2986 O O . ALA A 1 380 ? -30.310 5.301 -5.158 1.00 59.06 380 ALA A O 1
ATOM 2987 N N . SER A 1 381 ? -28.737 6.417 -6.297 1.00 53.84 381 SER A N 1
ATOM 2988 C CA . SER A 1 381 ? -29.681 7.270 -7.012 1.00 53.84 381 SER A CA 1
ATOM 2989 C C . SER A 1 381 ? -29.960 6.712 -8.407 1.00 53.84 381 SER A C 1
ATOM 2991 O O . SER A 1 381 ? -29.121 6.802 -9.296 1.00 53.84 381 SER A O 1
ATOM 2993 N N . LYS A 1 382 ? -31.182 6.208 -8.638 1.00 46.56 382 LYS A N 1
ATOM 2994 C CA . LYS A 1 382 ? -31.670 5.847 -9.990 1.00 46.56 382 LYS A CA 1
ATOM 2995 C C . LYS A 1 382 ? -31.691 7.033 -10.963 1.00 46.56 382 LYS A C 1
ATOM 2997 O O . LYS A 1 382 ? -31.784 6.835 -12.168 1.00 46.56 382 LYS A O 1
ATOM 3002 N N . ASN A 1 383 ? -31.598 8.253 -10.444 1.00 45.88 383 ASN A N 1
ATOM 3003 C CA . ASN A 1 383 ? -31.406 9.448 -11.243 1.00 45.88 383 ASN A CA 1
ATOM 3004 C C . ASN A 1 383 ? -29.907 9.776 -11.268 1.00 45.88 383 ASN A C 1
ATOM 3006 O O . ASN A 1 383 ? -29.308 9.904 -10.199 1.00 45.88 383 ASN A O 1
ATOM 3010 N N . LEU A 1 384 ? -29.335 10.076 -12.440 1.00 46.12 384 LEU A N 1
ATOM 3011 C CA . LEU A 1 384 ? -28.035 10.771 -12.632 1.00 46.12 384 LEU A CA 1
ATOM 3012 C C . LEU A 1 384 ? -27.957 12.160 -11.935 1.00 46.12 384 LEU A C 1
ATOM 3014 O O . LEU A 1 384 ? -27.111 13.003 -12.212 1.00 46.12 384 LEU A O 1
ATOM 3018 N N . HIS A 1 385 ? -28.892 12.427 -11.032 1.00 45.50 385 HIS A N 1
ATOM 3019 C CA . HIS A 1 385 ? -29.143 13.634 -10.275 1.00 45.50 385 HIS A CA 1
ATOM 3020 C C . HIS A 1 385 ? -29.155 13.310 -8.783 1.00 45.50 385 HIS A C 1
ATOM 3022 O O . HIS A 1 385 ? -30.016 13.809 -8.059 1.00 45.50 385 HIS A O 1
ATOM 3028 N N . SER A 1 386 ? -28.239 12.447 -8.320 1.00 49.34 386 SER A N 1
ATOM 3029 C CA . SER A 1 386 ? -28.051 12.237 -6.884 1.00 49.34 386 SER A CA 1
ATOM 3030 C C . SER A 1 386 ? -27.985 13.614 -6.214 1.00 49.34 386 SER A C 1
ATOM 3032 O O . SER A 1 386 ? -27.137 14.427 -6.598 1.00 49.34 386 SER A O 1
ATOM 3034 N N . PRO A 1 387 ? -28.871 13.922 -5.248 1.00 48.25 387 PRO A N 1
ATOM 3035 C CA . PRO A 1 387 ? -28.850 15.201 -4.550 1.00 48.25 387 PRO A CA 1
ATOM 3036 C C . PRO A 1 387 ? -27.491 15.469 -3.910 1.00 48.25 387 PRO A C 1
ATOM 3038 O O . PRO A 1 387 ? -27.127 16.623 -3.732 1.00 48.25 387 PRO A O 1
ATOM 3041 N N . LEU A 1 388 ? -26.724 14.419 -3.601 1.00 52.09 388 LEU A N 1
ATOM 3042 C CA . LEU A 1 388 ? -25.350 14.522 -3.134 1.00 52.09 388 LEU A CA 1
ATOM 3043 C C . LEU A 1 388 ? -24.446 15.115 -4.218 1.00 52.09 388 LEU A C 1
ATOM 3045 O O . LEU A 1 388 ? -23.875 16.175 -3.998 1.00 52.09 388 LEU A O 1
ATOM 3049 N N . VAL A 1 389 ? -24.409 14.504 -5.406 1.00 54.03 389 VAL A N 1
ATOM 3050 C CA . VAL A 1 389 ? -23.607 14.963 -6.555 1.00 54.03 389 VAL A CA 1
ATOM 3051 C C . VAL A 1 389 ? -24.054 16.350 -7.022 1.00 54.03 389 VAL A C 1
ATOM 3053 O O . VAL A 1 389 ? -23.216 17.212 -7.249 1.00 54.03 389 VAL A O 1
ATOM 3056 N N . GLN A 1 390 ? -25.361 16.630 -7.084 1.00 54.50 390 GLN A N 1
ATOM 3057 C CA . GLN A 1 390 ? -25.860 17.951 -7.484 1.00 54.50 390 GLN A CA 1
ATOM 3058 C C . GLN A 1 390 ? -25.631 19.034 -6.430 1.00 54.50 390 GLN A C 1
ATOM 3060 O O . GLN A 1 390 ? -25.252 20.147 -6.785 1.00 54.50 390 GLN A O 1
ATOM 3065 N N . ASN A 1 391 ? -25.879 18.761 -5.145 1.00 50.50 391 ASN A N 1
ATOM 3066 C CA . ASN A 1 391 ? -25.654 19.765 -4.106 1.00 50.50 391 ASN A CA 1
ATOM 3067 C C . ASN A 1 391 ? -24.160 20.004 -3.890 1.00 50.50 391 ASN A C 1
ATOM 3069 O O . ASN A 1 391 ? -23.788 21.134 -3.588 1.00 50.50 391 ASN A O 1
ATOM 3073 N N . LEU A 1 392 ? -23.303 18.997 -4.084 1.00 53.72 392 LEU A N 1
ATOM 3074 C CA . LEU A 1 392 ? -21.852 19.179 -4.072 1.00 53.72 392 LEU A CA 1
ATOM 3075 C C . LEU A 1 392 ? -21.356 19.916 -5.313 1.00 53.72 392 LEU A C 1
ATOM 3077 O O . LEU A 1 392 ? -20.692 20.929 -5.146 1.00 53.72 392 LEU A O 1
ATOM 3081 N N . ALA A 1 393 ? -21.791 19.551 -6.521 1.00 52.28 393 ALA A 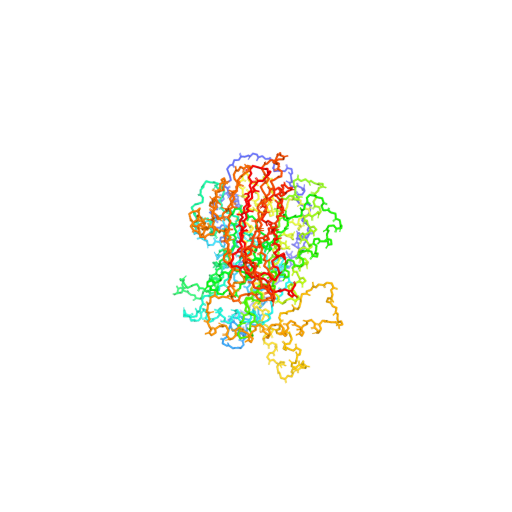N 1
ATOM 3082 C CA . ALA A 1 393 ? -21.460 20.278 -7.755 1.00 52.28 393 ALA A CA 1
ATOM 3083 C C . ALA A 1 393 ? -22.010 21.721 -7.797 1.00 52.28 393 ALA A C 1
ATOM 3085 O O . ALA A 1 393 ? -21.525 22.564 -8.550 1.00 52.28 393 ALA A O 1
ATOM 3086 N N . LYS A 1 394 ? -23.049 22.027 -7.008 1.00 52.19 394 LYS A N 1
ATOM 3087 C CA . LYS A 1 394 ? -23.542 23.400 -6.801 1.00 52.19 394 LYS A CA 1
ATOM 3088 C C . LYS A 1 394 ? -22.727 24.180 -5.769 1.00 52.19 394 LYS A C 1
ATOM 3090 O O . LYS A 1 394 ? -22.690 25.401 -5.872 1.00 52.19 394 LYS A O 1
ATOM 3095 N N . THR A 1 395 ? -22.148 23.496 -4.778 1.00 49.66 395 THR A N 1
ATOM 3096 C CA . THR A 1 395 ? -21.318 24.116 -3.726 1.00 49.66 395 THR A CA 1
ATOM 3097 C C . THR A 1 395 ? -19.878 24.323 -4.212 1.00 49.66 395 THR A C 1
ATOM 3099 O O . THR A 1 395 ? -19.236 25.287 -3.813 1.00 49.66 395 THR A O 1
ATOM 3102 N N . LEU A 1 396 ? -19.395 23.446 -5.092 1.00 50.41 396 LEU A N 1
ATOM 3103 C CA . LEU A 1 396 ? -18.109 23.552 -5.776 1.00 50.41 396 LEU A CA 1
ATOM 3104 C C . LEU A 1 396 ? -18.249 24.481 -6.996 1.00 50.41 396 LEU A C 1
ATOM 3106 O O . LEU A 1 396 ? -19.329 24.606 -7.584 1.00 50.41 396 LEU A O 1
ATOM 3110 N N . SER A 1 397 ? -17.183 25.211 -7.316 1.00 45.09 397 SER A N 1
ATOM 3111 C CA . SER A 1 397 ? -17.189 26.300 -8.298 1.00 45.09 397 SER A CA 1
ATOM 3112 C C . SER A 1 397 ? -17.629 25.844 -9.703 1.00 45.09 397 SER A C 1
ATOM 3114 O O . SER A 1 397 ? -17.602 24.663 -10.047 1.00 45.09 397 SER A O 1
ATOM 3116 N N . SER A 1 398 ? -18.061 26.779 -10.556 1.00 45.00 398 SER A N 1
ATOM 3117 C CA . SER A 1 398 ? -18.567 26.470 -11.903 1.00 45.00 398 SER A CA 1
ATOM 3118 C C . SER A 1 398 ? -17.547 25.812 -12.845 1.00 45.00 398 SER A C 1
ATOM 3120 O O . SER A 1 398 ? -17.982 25.224 -13.834 1.00 45.00 398 SER A O 1
ATOM 3122 N N . SER A 1 399 ? -16.241 25.873 -12.557 1.00 44.47 399 SER A N 1
ATOM 3123 C CA . SER A 1 399 ? -15.197 25.175 -13.326 1.00 44.47 399 SER A CA 1
ATOM 3124 C C . SER A 1 399 ? -15.128 23.670 -13.033 1.00 44.47 399 SER A C 1
ATOM 3126 O O . SER A 1 399 ? -14.794 22.908 -13.934 1.00 44.47 399 SER A O 1
ATOM 3128 N N . ASP A 1 400 ? -15.555 23.213 -11.850 1.00 43.41 400 ASP A N 1
ATOM 3129 C CA . ASP A 1 400 ? -15.530 21.786 -11.465 1.00 43.41 400 ASP A CA 1
ATOM 3130 C C . ASP A 1 400 ? -16.767 21.004 -11.924 1.00 43.41 400 ASP A C 1
ATOM 3132 O O . ASP A 1 400 ? -16.836 19.776 -11.834 1.00 43.41 400 ASP A O 1
ATOM 3136 N N . ARG A 1 401 ? -17.776 21.701 -12.457 1.00 43.84 401 ARG A N 1
ATOM 3137 C CA . ARG A 1 401 ? -19.050 21.089 -12.865 1.00 43.84 401 ARG A CA 1
ATOM 3138 C C . ARG A 1 401 ? -18.926 20.121 -14.039 1.00 43.84 401 ARG A C 1
ATOM 3140 O O . ARG A 1 401 ? -19.833 19.315 -14.225 1.00 43.84 401 ARG A O 1
ATOM 3147 N N . GLN A 1 402 ? -17.852 20.197 -14.825 1.00 40.69 402 GLN A N 1
ATOM 3148 C CA . GLN A 1 402 ? -17.684 19.350 -16.010 1.00 40.69 402 GLN A CA 1
ATOM 3149 C C . GLN A 1 402 ? -17.250 17.913 -15.695 1.00 40.69 402 GLN A C 1
ATOM 3151 O O . GLN A 1 402 ? -17.429 17.054 -16.554 1.00 40.69 402 GLN A O 1
ATOM 3156 N N . HIS A 1 403 ? -16.759 17.619 -14.486 1.00 39.72 403 HIS A N 1
ATOM 3157 C CA . HIS A 1 403 ? -16.208 16.291 -14.195 1.00 39.72 403 HIS A CA 1
ATOM 3158 C C . HIS A 1 403 ? -17.148 15.369 -13.414 1.00 39.72 403 HIS A C 1
ATOM 3160 O O . HIS A 1 403 ? -16.955 14.161 -13.456 1.00 39.72 403 HIS A O 1
ATOM 3166 N N . GLY A 1 404 ? -18.207 15.871 -12.763 1.00 38.97 404 GLY A N 1
ATOM 3167 C CA . GLY A 1 404 ? -19.217 15.021 -12.101 1.00 38.97 404 GLY A CA 1
ATOM 3168 C C . GLY A 1 404 ? -18.652 14.017 -11.081 1.00 38.97 404 GLY A C 1
ATOM 3169 O O . GLY A 1 404 ? -19.362 13.104 -10.654 1.00 38.97 404 GLY A O 1
ATOM 3170 N N . THR A 1 405 ? -17.386 14.165 -10.701 1.00 43.19 405 THR A N 1
ATOM 3171 C CA . THR A 1 405 ? -16.632 13.201 -9.923 1.00 43.19 405 THR A CA 1
ATOM 3172 C C . THR A 1 405 ? -16.763 13.540 -8.440 1.00 43.19 405 THR A C 1
ATOM 3174 O O . THR A 1 405 ? -16.648 14.686 -8.016 1.00 43.19 405 THR A O 1
ATOM 3177 N N . VAL A 1 406 ? -17.000 12.514 -7.618 1.00 46.66 406 VAL A N 1
ATOM 3178 C CA . VAL A 1 406 ? -16.818 12.582 -6.150 1.00 46.66 406 VAL A CA 1
ATOM 3179 C C . VAL A 1 406 ? -15.327 12.737 -5.790 1.00 46.66 406 VAL A C 1
ATOM 3181 O O . VAL A 1 406 ? -14.979 12.940 -4.632 1.00 46.66 406 VAL A O 1
ATOM 3184 N N . ASP A 1 407 ? -14.465 12.741 -6.804 1.00 46.75 407 ASP A N 1
ATOM 3185 C CA . ASP A 1 407 ? -13.038 13.055 -6.785 1.00 46.75 407 ASP A CA 1
ATOM 3186 C C . ASP A 1 407 ? -12.763 14.559 -6.618 1.00 46.75 407 ASP A C 1
ATOM 3188 O O . ASP A 1 407 ? -11.850 15.123 -7.213 1.00 46.75 407 ASP A O 1
ATOM 3192 N N . SER A 1 408 ? -13.596 15.253 -5.836 1.00 54.56 408 SER A N 1
ATOM 3193 C CA . SER A 1 408 ? -13.211 16.583 -5.382 1.00 54.56 408 SER A CA 1
ATOM 3194 C C . SER A 1 408 ? -12.026 16.400 -4.437 1.00 54.56 408 SER A C 1
ATOM 3196 O O . SER A 1 408 ? -12.077 15.523 -3.569 1.00 54.56 408 SER A O 1
ATOM 3198 N N . GLU A 1 409 ? -11.006 17.255 -4.565 1.00 60.62 409 GLU A N 1
ATOM 3199 C CA . GLU A 1 409 ? -9.749 17.227 -3.788 1.00 60.62 409 GLU A CA 1
ATOM 3200 C C . GLU A 1 409 ? -9.952 17.087 -2.260 1.00 60.62 409 GLU A C 1
ATOM 3202 O O . GLU A 1 409 ? -9.052 16.699 -1.522 1.00 60.62 409 GLU A O 1
ATOM 3207 N N . TYR A 1 410 ? -11.163 17.367 -1.772 1.00 67.94 410 TYR A N 1
ATOM 3208 C CA . TYR A 1 410 ? -11.550 17.299 -0.367 1.00 67.94 410 TYR A CA 1
ATOM 3209 C C . TYR A 1 410 ? -12.488 16.128 -0.037 1.00 67.94 410 TYR A C 1
ATOM 3211 O O . TYR A 1 410 ? -12.355 15.519 1.025 1.00 67.94 410 TYR A O 1
ATOM 3219 N N . LEU A 1 411 ? -13.446 15.792 -0.908 1.00 74.94 411 LEU A N 1
ATOM 3220 C CA . LEU A 1 411 ? -14.483 14.798 -0.606 1.00 74.94 411 LEU A CA 1
ATOM 3221 C C . LEU A 1 411 ? -13.920 13.393 -0.461 1.00 74.94 411 LEU A C 1
ATOM 3223 O O . LEU A 1 411 ? -14.222 12.722 0.528 1.00 74.94 411 LEU A O 1
ATOM 3227 N N . GLY A 1 412 ? -13.124 12.967 -1.443 1.00 78.44 412 GLY A N 1
ATOM 3228 C CA . GLY A 1 412 ? -12.533 11.635 -1.467 1.00 78.44 412 GLY A CA 1
ATOM 3229 C C . GLY A 1 412 ? -11.698 11.374 -0.214 1.00 78.44 412 GLY A C 1
ATOM 3230 O O . GLY A 1 412 ? -12.010 10.448 0.542 1.00 78.44 412 GLY A O 1
ATOM 3231 N N . PRO A 1 413 ? -10.719 12.246 0.098 1.00 82.75 413 PRO A N 1
ATOM 3232 C CA . PRO A 1 413 ? -9.893 12.082 1.285 1.00 82.75 413 PRO A CA 1
ATOM 3233 C C . PRO A 1 413 ? -10.665 12.064 2.610 1.00 82.75 413 PRO A C 1
ATOM 3235 O O . PRO A 1 413 ? -10.350 11.261 3.495 1.00 82.75 413 PRO A O 1
ATOM 3238 N N . ILE A 1 414 ? -11.694 12.907 2.765 1.00 84.44 414 ILE A N 1
ATOM 3239 C CA . ILE A 1 414 ? -12.531 12.922 3.976 1.00 84.44 414 ILE A CA 1
ATOM 3240 C C . ILE A 1 414 ? -13.341 11.624 4.079 1.00 84.44 414 ILE A C 1
ATOM 3242 O O . ILE A 1 414 ? -13.356 10.988 5.133 1.00 84.44 414 ILE A O 1
ATOM 3246 N N . ALA A 1 415 ? -13.994 11.196 2.999 1.00 86.00 415 ALA A N 1
ATOM 3247 C CA . ALA A 1 415 ? -14.814 9.989 3.001 1.00 86.00 415 ALA A CA 1
ATOM 3248 C C . ALA A 1 415 ? -13.977 8.715 3.239 1.00 86.00 415 ALA A C 1
ATOM 3250 O O . ALA A 1 415 ? -14.392 7.853 4.021 1.00 86.00 415 ALA A O 1
ATOM 3251 N N . MET A 1 416 ? -12.775 8.632 2.656 1.00 88.19 416 MET A N 1
ATOM 3252 C CA . MET A 1 416 ? -11.790 7.581 2.937 1.00 88.19 416 MET A CA 1
ATOM 3253 C C . MET A 1 416 ? -11.403 7.573 4.423 1.00 88.19 416 MET A C 1
ATOM 3255 O O . MET A 1 416 ? -11.496 6.542 5.091 1.00 88.19 416 MET A O 1
ATOM 3259 N N . THR A 1 417 ? -11.060 8.744 4.975 1.00 91.00 417 THR A N 1
ATOM 3260 C CA . THR A 1 417 ? -10.698 8.904 6.395 1.00 91.00 417 THR A CA 1
ATOM 3261 C C . THR A 1 417 ? -11.806 8.399 7.323 1.00 91.00 417 THR A C 1
ATOM 3263 O O . THR A 1 417 ? -11.541 7.623 8.241 1.00 91.00 417 THR A O 1
ATOM 3266 N N . LEU A 1 418 ? -13.058 8.796 7.071 1.00 91.81 418 LEU A N 1
ATOM 3267 C CA . LEU A 1 418 ? -14.212 8.374 7.870 1.00 91.81 418 LEU A CA 1
ATOM 3268 C C . LEU A 1 418 ? -14.479 6.866 7.751 1.00 91.81 418 LEU A C 1
ATOM 3270 O O . LEU A 1 418 ? -14.792 6.215 8.749 1.00 91.81 418 LEU A O 1
ATOM 3274 N N . THR A 1 419 ? -14.312 6.300 6.554 1.00 93.19 419 THR A N 1
ATOM 3275 C CA . THR A 1 419 ? -14.480 4.860 6.297 1.00 93.19 419 THR A CA 1
ATOM 3276 C C . THR A 1 419 ? -13.454 4.028 7.065 1.00 93.19 419 THR A C 1
ATOM 3278 O O . THR A 1 419 ? -13.813 3.050 7.732 1.00 93.19 419 THR A O 1
ATOM 3281 N N . LEU A 1 420 ? -12.185 4.441 7.038 1.00 94.56 420 LEU A N 1
ATOM 3282 C CA . LEU A 1 420 ? -11.111 3.786 7.784 1.00 94.56 420 LEU A CA 1
ATOM 3283 C C . LEU A 1 420 ? -11.306 3.926 9.294 1.00 94.56 420 LEU A C 1
ATOM 3285 O O . LEU A 1 420 ? -11.245 2.929 10.013 1.00 94.56 420 LEU A O 1
ATOM 3289 N N . ALA A 1 421 ? -11.618 5.131 9.776 1.00 95.25 421 ALA A N 1
ATOM 3290 C CA . ALA A 1 421 ? -11.834 5.383 11.198 1.00 95.25 421 ALA A CA 1
ATOM 3291 C C . ALA A 1 421 ? -12.986 4.542 11.770 1.00 95.25 421 ALA A C 1
ATOM 3293 O O . ALA A 1 421 ? -12.834 3.920 12.824 1.00 95.25 421 ALA A O 1
ATOM 3294 N N . TYR A 1 422 ? -14.118 4.460 11.061 1.00 95.94 422 TYR A N 1
ATOM 3295 C CA . TYR A 1 422 ? -15.229 3.607 11.480 1.00 95.94 422 TYR A CA 1
ATOM 3296 C C . TYR A 1 422 ? -14.843 2.123 11.469 1.00 95.94 422 TYR A C 1
ATOM 3298 O O . TYR A 1 422 ? -15.185 1.388 12.398 1.00 95.94 422 TYR A O 1
ATOM 3306 N N . SER A 1 423 ? -14.087 1.680 10.461 1.00 96.50 423 SER A N 1
ATOM 3307 C CA . SER A 1 423 ? -13.603 0.298 10.388 1.00 96.50 423 SER A CA 1
ATOM 3308 C C . SER A 1 423 ? -12.686 -0.045 11.566 1.00 96.50 423 SER A C 1
ATOM 3310 O O . SER A 1 423 ? -12.851 -1.099 12.173 1.00 96.50 423 SER A O 1
ATOM 3312 N N . PHE A 1 424 ? -11.789 0.861 11.972 1.00 96.50 424 PHE A N 1
ATOM 3313 C CA . PHE A 1 424 ? -10.920 0.668 13.141 1.00 96.50 424 PHE A CA 1
ATOM 3314 C C . PHE A 1 424 ? -11.708 0.614 14.453 1.00 96.50 424 PHE A C 1
ATOM 3316 O O . PHE A 1 424 ? -11.425 -0.223 15.317 1.00 96.50 424 PHE A O 1
ATOM 3323 N N . LEU A 1 425 ? -12.736 1.457 14.595 1.00 95.94 425 LEU A N 1
ATOM 3324 C CA . LEU A 1 425 ? -13.657 1.385 15.728 1.00 95.94 425 LEU A CA 1
ATOM 3325 C C . LEU A 1 425 ? -14.378 0.032 15.759 1.00 95.94 425 LEU A C 1
ATOM 3327 O O . LEU A 1 425 ? -14.450 -0.602 16.809 1.00 95.94 425 LEU A O 1
ATOM 3331 N N . LYS A 1 426 ? -14.864 -0.440 14.606 1.00 95.81 426 LYS A N 1
ATOM 3332 C CA . LYS A 1 426 ? -15.523 -1.744 14.477 1.00 95.81 426 LYS A CA 1
ATOM 3333 C C . LYS A 1 426 ? -14.584 -2.892 14.851 1.00 95.81 426 LYS A C 1
ATOM 3335 O O . LYS A 1 426 ? -14.965 -3.698 15.692 1.00 95.81 426 LYS A O 1
ATOM 3340 N N . TYR A 1 427 ? -13.353 -2.917 14.333 1.00 95.94 427 TYR A N 1
ATOM 3341 C CA . TYR A 1 427 ? -12.344 -3.915 14.715 1.00 95.94 427 TYR A CA 1
ATOM 3342 C C . TYR A 1 427 ? -12.089 -3.928 16.222 1.00 95.94 427 TYR A C 1
ATOM 3344 O O . TYR A 1 427 ? -12.019 -4.991 16.827 1.00 95.94 427 TYR A O 1
ATOM 3352 N N . THR A 1 428 ? -12.003 -2.752 16.845 1.00 96.19 428 THR A N 1
ATOM 3353 C CA . THR A 1 428 ? -11.774 -2.624 18.291 1.00 96.19 428 THR A CA 1
ATOM 3354 C C . THR A 1 428 ? -12.947 -3.156 19.108 1.00 96.19 428 THR A C 1
ATOM 3356 O O . THR A 1 428 ? -12.740 -3.944 20.028 1.00 96.19 428 THR A O 1
ATOM 3359 N N . VAL A 1 429 ? -14.178 -2.766 18.764 1.00 95.44 429 VAL A N 1
ATOM 3360 C CA . VAL A 1 429 ? -15.382 -3.231 19.467 1.00 95.44 429 VAL A CA 1
ATOM 3361 C C . VAL A 1 429 ? -15.550 -4.741 19.319 1.00 95.44 429 VAL A C 1
ATOM 3363 O O . VAL A 1 429 ? -15.781 -5.418 20.319 1.00 95.44 429 VAL A O 1
ATOM 3366 N N . THR A 1 430 ? -15.381 -5.276 18.106 1.00 94.69 430 THR A N 1
ATOM 3367 C CA . THR A 1 430 ? -15.451 -6.721 17.857 1.00 94.69 430 THR A CA 1
ATOM 3368 C C . THR A 1 430 ? -14.367 -7.467 18.629 1.00 94.69 430 THR A C 1
ATOM 3370 O O . THR A 1 430 ? -14.694 -8.370 19.388 1.00 94.69 430 THR A O 1
ATOM 3373 N N . TYR A 1 431 ? -13.107 -7.025 18.555 1.00 94.56 431 TYR A N 1
ATOM 3374 C CA . TYR A 1 431 ? -12.008 -7.632 19.310 1.00 94.56 431 TYR A CA 1
ATOM 3375 C C . TYR A 1 431 ? -12.290 -7.691 20.816 1.00 94.56 431 TYR A C 1
ATOM 3377 O O . TYR A 1 431 ? -12.060 -8.719 21.450 1.00 94.56 431 TYR A O 1
ATOM 3385 N N . CYS A 1 432 ? -12.791 -6.601 21.402 1.00 94.19 432 CYS A N 1
ATOM 3386 C CA . CYS A 1 432 ? -13.082 -6.559 22.832 1.00 94.19 432 CYS A CA 1
ATOM 3387 C C . CYS A 1 432 ? -14.274 -7.439 23.221 1.00 94.19 432 CYS A C 1
ATOM 3389 O O . CYS A 1 432 ? -14.232 -8.080 24.272 1.00 94.19 432 CYS A O 1
ATOM 3391 N N . SER A 1 433 ? -15.291 -7.522 22.360 1.00 92.19 433 SER A N 1
ATOM 3392 C CA . SER A 1 433 ? -16.416 -8.442 22.540 1.00 92.19 433 SER A CA 1
ATOM 3393 C C . SER A 1 433 ? -15.952 -9.901 22.499 1.00 92.19 433 SER A C 1
ATOM 3395 O O . SER A 1 433 ? -16.227 -10.661 23.427 1.00 92.19 433 SER A O 1
ATOM 3397 N N . ASP A 1 434 ? -15.140 -10.262 21.504 1.00 90.06 434 ASP A N 1
ATOM 3398 C CA . ASP A 1 434 ? -14.601 -11.614 21.342 1.00 90.06 434 ASP A CA 1
ATOM 3399 C C . ASP A 1 434 ? -13.660 -11.995 22.493 1.00 90.06 434 ASP A C 1
ATOM 3401 O O . ASP A 1 434 ? -13.691 -13.123 22.985 1.00 90.06 434 ASP A O 1
ATOM 3405 N N . GLN A 1 435 ? -12.832 -11.058 22.971 1.00 86.56 435 GLN A N 1
ATOM 3406 C CA . GLN A 1 435 ? -11.970 -11.263 24.140 1.00 86.56 435 GLN A CA 1
ATOM 3407 C C . GLN A 1 435 ? -12.768 -11.618 25.400 1.00 86.56 435 GLN A C 1
ATOM 3409 O O . GLN A 1 435 ? -12.317 -12.441 26.198 1.00 86.56 435 GLN A O 1
ATOM 3414 N N . ALA A 1 436 ? -13.944 -11.016 25.584 1.00 84.06 436 ALA A N 1
ATOM 3415 C CA . ALA A 1 436 ? -14.803 -11.306 26.725 1.00 84.06 436 ALA A CA 1
ATOM 3416 C C . ALA A 1 436 ? -15.412 -12.711 26.653 1.00 84.06 436 ALA A C 1
ATOM 3418 O O . ALA A 1 436 ? -15.514 -13.372 27.683 1.00 84.06 436 ALA A O 1
ATOM 3419 N N . ILE A 1 437 ? -15.766 -13.166 25.447 1.00 82.00 437 ILE A N 1
ATOM 3420 C CA . ILE A 1 437 ? -16.299 -14.511 25.206 1.00 82.00 437 ILE A CA 1
ATOM 3421 C C . ILE A 1 437 ? -15.188 -15.548 25.395 1.00 82.00 437 ILE A C 1
ATOM 3423 O O . ILE A 1 437 ? -15.318 -16.468 26.183 1.00 82.00 437 ILE A O 1
ATOM 3427 N N . HIS A 1 438 ? -14.035 -15.381 24.754 1.00 72.88 438 HIS A N 1
ATOM 3428 C CA . HIS A 1 438 ? -12.998 -16.414 24.761 1.00 72.88 438 HIS A CA 1
ATOM 3429 C C . HIS A 1 438 ? -12.296 -16.637 26.107 1.00 72.88 438 HIS A C 1
ATOM 3431 O O . HIS A 1 438 ? -11.745 -17.716 26.313 1.00 72.88 438 HIS A O 1
ATOM 3437 N N . LYS A 1 439 ? -12.335 -15.673 27.038 1.00 66.94 439 LYS A N 1
ATOM 3438 C CA . LYS A 1 439 ? -11.877 -15.909 28.419 1.00 66.94 439 LYS A CA 1
ATOM 3439 C C . LYS A 1 439 ? -12.673 -17.017 29.126 1.00 66.94 439 LYS A C 1
ATOM 3441 O O . LYS A 1 439 ? -12.165 -17.551 30.105 1.00 66.94 439 LYS A O 1
ATOM 3446 N N . SER A 1 440 ? -13.872 -17.381 28.650 1.00 59.25 440 SER A N 1
ATOM 3447 C CA . SER A 1 440 ? -14.611 -18.541 29.168 1.00 59.25 440 SER A CA 1
ATOM 3448 C C . SER A 1 440 ? -14.206 -19.876 28.537 1.00 59.25 440 SER A C 1
ATOM 3450 O O . SER A 1 440 ? -14.464 -20.915 29.134 1.00 59.25 440 SER A O 1
ATOM 3452 N N . ASP A 1 441 ? -13.571 -19.866 27.360 1.00 56.88 441 ASP A N 1
ATOM 3453 C CA . ASP A 1 441 ? -13.347 -21.070 26.540 1.00 56.88 441 ASP A CA 1
ATOM 3454 C C . ASP A 1 441 ? -11.908 -21.615 26.615 1.00 56.88 441 ASP A C 1
ATOM 3456 O O . ASP A 1 441 ? -11.654 -22.757 26.223 1.00 56.88 441 ASP A O 1
ATOM 3460 N N . GLU A 1 442 ? -10.948 -20.841 27.142 1.00 55.59 442 GLU A N 1
ATOM 3461 C CA . GLU A 1 442 ? -9.554 -21.289 27.335 1.00 55.59 442 GLU A CA 1
ATOM 3462 C C . GLU A 1 442 ? -9.409 -22.470 28.317 1.00 55.59 442 GLU A C 1
ATOM 3464 O O . GLU A 1 442 ? -8.338 -23.071 28.396 1.00 55.59 442 GLU A O 1
ATOM 3469 N N . GLU A 1 443 ? -10.482 -22.871 29.006 1.00 55.06 443 GLU A N 1
ATOM 3470 C CA . GLU A 1 443 ? -10.485 -24.032 29.900 1.00 55.06 443 GLU A CA 1
ATOM 3471 C C . GLU A 1 443 ? -10.497 -25.392 29.169 1.00 55.06 443 GLU A C 1
ATOM 3473 O O . GLU A 1 443 ? -10.217 -26.402 29.809 1.00 55.06 443 GLU A O 1
ATOM 3478 N N . ASN A 1 444 ? -10.747 -25.464 27.849 1.00 50.81 444 ASN A N 1
ATOM 3479 C CA . ASN A 1 444 ? -10.656 -26.723 27.081 1.00 50.81 444 ASN A CA 1
ATOM 3480 C C . ASN A 1 444 ? -10.306 -26.515 25.589 1.00 50.81 444 ASN A C 1
ATOM 3482 O O . ASN A 1 444 ? -11.195 -26.526 24.732 1.00 50.81 444 ASN A O 1
ATOM 3486 N N . PRO A 1 445 ? -9.022 -26.392 25.208 1.00 56.75 445 PRO A N 1
ATOM 3487 C CA . PRO A 1 445 ? -8.656 -26.368 23.796 1.00 56.75 445 PRO A CA 1
ATOM 3488 C C . PRO A 1 445 ? -8.851 -27.758 23.160 1.00 56.75 445 PRO A C 1
ATOM 3490 O O . PRO A 1 445 ? -8.083 -28.684 23.401 1.00 56.75 445 PRO A O 1
ATOM 3493 N N . ILE A 1 446 ? -9.866 -27.893 22.300 1.00 56.88 446 ILE A N 1
ATOM 3494 C CA . ILE A 1 446 ? -10.155 -29.114 21.511 1.00 56.88 446 ILE A CA 1
ATOM 3495 C C . ILE A 1 446 ? -9.148 -29.295 20.347 1.00 56.88 446 ILE A C 1
ATOM 3497 O O . ILE A 1 446 ? -9.088 -30.346 19.712 1.00 56.88 446 ILE A O 1
ATOM 3501 N N . ILE A 1 447 ? -8.317 -28.287 20.062 1.00 61.06 447 ILE A N 1
ATOM 3502 C CA . ILE A 1 447 ? -7.394 -28.285 18.919 1.00 61.06 447 ILE A CA 1
ATOM 3503 C C . ILE A 1 447 ? -6.020 -28.820 19.339 1.00 61.06 447 ILE A C 1
ATOM 3505 O O . ILE A 1 447 ? -5.392 -28.301 20.262 1.00 61.06 447 ILE A O 1
ATOM 3509 N N . ALA A 1 448 ? -5.531 -29.836 18.623 1.00 61.81 448 ALA A N 1
ATOM 3510 C CA . ALA A 1 448 ? -4.193 -30.389 18.814 1.00 61.81 448 ALA A CA 1
ATOM 3511 C C . ALA A 1 448 ? -3.106 -29.303 18.677 1.00 61.81 448 ALA A C 1
ATOM 3513 O O . ALA A 1 448 ? -3.129 -28.499 17.743 1.00 61.81 448 ALA A O 1
ATOM 3514 N N . LEU A 1 449 ? -2.125 -29.315 19.587 1.00 59.41 449 LEU A N 1
ATOM 3515 C CA . LEU A 1 449 ? -1.046 -28.319 19.693 1.00 59.41 449 LEU A CA 1
ATOM 3516 C C . LEU A 1 449 ? -0.296 -28.081 18.363 1.00 59.41 449 LEU A C 1
ATOM 3518 O O . LEU A 1 449 ? 0.118 -26.959 18.080 1.00 59.41 449 LEU A O 1
ATOM 3522 N N . SER A 1 450 ? -0.168 -29.118 17.529 1.00 65.19 450 SER A N 1
ATOM 3523 C CA . SER A 1 450 ? 0.501 -29.061 16.223 1.00 65.19 450 SER A CA 1
ATOM 3524 C C . SER A 1 450 ? -0.233 -28.192 15.197 1.00 65.19 450 SER A C 1
ATOM 3526 O O . SER A 1 450 ? 0.406 -27.466 14.443 1.00 65.19 450 SER A O 1
ATOM 3528 N N . ILE A 1 451 ? -1.570 -28.203 15.190 1.00 66.38 451 ILE A N 1
ATOM 3529 C CA . ILE A 1 451 ? -2.377 -27.392 14.262 1.00 66.38 451 ILE A CA 1
ATOM 3530 C C . ILE A 1 451 ? -2.275 -25.911 14.633 1.00 66.38 451 ILE A C 1
ATOM 3532 O O . ILE A 1 451 ? -2.188 -25.057 13.756 1.00 66.38 451 ILE A O 1
ATOM 3536 N N . ARG A 1 452 ? -2.223 -25.604 15.934 1.00 67.75 452 ARG A N 1
ATOM 3537 C CA . ARG A 1 452 ? -2.046 -24.233 16.424 1.00 67.75 452 ARG A CA 1
ATOM 3538 C C . ARG A 1 452 ? -0.689 -23.656 16.011 1.00 67.75 452 ARG A C 1
ATOM 3540 O O . ARG A 1 452 ? -0.638 -22.538 15.521 1.00 67.75 452 ARG A O 1
ATOM 3547 N N . GLN A 1 453 ? 0.382 -24.443 16.127 1.00 69.19 453 GLN A N 1
ATOM 3548 C CA . GLN A 1 453 ? 1.724 -24.032 15.694 1.00 69.19 453 GLN A CA 1
ATOM 3549 C C . GLN A 1 453 ? 1.806 -23.788 14.180 1.00 69.19 453 GLN A C 1
ATOM 3551 O O . GLN A 1 453 ? 2.457 -22.840 13.747 1.00 69.19 453 GLN A O 1
ATOM 3556 N N . LEU A 1 454 ? 1.114 -24.602 13.375 1.00 68.44 454 LEU A N 1
ATOM 3557 C CA . LEU A 1 454 ? 1.012 -24.387 11.928 1.00 68.44 454 LEU A CA 1
ATOM 3558 C C . LEU A 1 454 ? 0.183 -23.133 11.601 1.00 68.44 454 LEU A C 1
ATOM 3560 O O . LEU A 1 454 ? 0.557 -22.369 10.716 1.00 68.44 454 LEU A O 1
ATOM 3564 N N . ALA A 1 455 ? -0.892 -22.864 12.346 1.00 67.75 455 ALA A N 1
ATOM 3565 C CA . ALA A 1 455 ? -1.723 -21.669 12.170 1.00 67.75 455 ALA A CA 1
ATOM 3566 C C . ALA A 1 455 ? -1.007 -20.353 12.540 1.00 67.75 455 ALA A C 1
ATOM 3568 O O . ALA A 1 455 ? -1.404 -19.289 12.077 1.00 67.75 455 ALA A O 1
ATOM 3569 N N . GLU A 1 456 ? 0.059 -20.416 13.342 1.00 70.62 456 GLU A N 1
ATOM 3570 C CA . GLU A 1 456 ? 0.910 -19.267 13.690 1.00 70.62 456 GLU A CA 1
ATOM 3571 C C . GLU A 1 456 ? 1.969 -18.948 12.607 1.00 70.62 456 GLU A C 1
ATOM 3573 O O . GLU A 1 456 ? 2.740 -17.986 12.728 1.00 70.62 456 GLU A O 1
ATOM 3578 N N . THR A 1 457 ? 2.028 -19.741 11.529 1.00 76.12 457 THR A N 1
ATOM 3579 C CA . THR A 1 457 ? 2.881 -19.468 10.362 1.00 76.12 457 THR A CA 1
ATOM 3580 C C . THR A 1 457 ? 2.155 -18.713 9.263 1.00 76.12 457 THR A C 1
ATOM 3582 O O . THR A 1 457 ? 0.933 -18.765 9.161 1.00 76.12 457 THR A O 1
ATOM 3585 N N . VAL A 1 458 ? 2.926 -18.010 8.425 1.00 81.50 458 VAL A N 1
ATOM 3586 C CA . VAL A 1 458 ? 2.397 -17.394 7.206 1.00 81.50 458 VAL A CA 1
ATOM 3587 C C . VAL A 1 458 ? 1.850 -18.512 6.310 1.00 81.50 458 VAL A C 1
ATOM 3589 O O . VAL A 1 458 ? 2.608 -19.422 5.973 1.00 81.50 458 VAL A O 1
ATOM 3592 N N . PRO A 1 459 ? 0.567 -18.461 5.912 1.00 86.75 459 PRO A N 1
ATOM 3593 C CA . PRO A 1 459 ? -0.008 -19.434 4.994 1.00 86.75 459 PRO A CA 1
ATOM 3594 C C . PRO A 1 459 ? 0.818 -19.589 3.701 1.00 86.75 459 PRO A C 1
ATOM 3596 O O . PRO A 1 459 ? 1.293 -18.582 3.155 1.00 86.75 459 PRO A O 1
ATOM 3599 N N . PRO A 1 460 ? 0.958 -20.811 3.149 1.00 87.81 460 PRO A N 1
ATOM 3600 C CA . PRO A 1 460 ? 1.575 -21.038 1.851 1.00 87.81 460 PRO A CA 1
ATOM 3601 C C . PRO A 1 460 ? 0.852 -20.260 0.763 1.00 87.81 460 PRO A C 1
ATOM 3603 O O . PRO A 1 460 ? -0.302 -19.856 0.910 1.00 87.81 460 PRO A O 1
ATOM 3606 N N . GLN A 1 461 ? 1.543 -20.039 -0.345 1.00 89.38 461 GLN A N 1
ATOM 3607 C CA . GLN A 1 461 ? 0.983 -19.324 -1.482 1.00 89.38 461 GLN A CA 1
ATOM 3608 C C . GLN A 1 461 ? -0.288 -20.005 -2.012 1.00 89.38 461 GLN A C 1
ATOM 3610 O O . GLN A 1 461 ? -0.295 -21.199 -2.311 1.00 89.38 461 GLN A O 1
ATOM 3615 N N . LEU A 1 462 ? -1.356 -19.225 -2.190 1.00 87.31 462 LEU A N 1
ATOM 3616 C CA . LEU A 1 462 ? -2.586 -19.659 -2.840 1.00 87.31 462 LEU A CA 1
ATOM 3617 C C . LEU A 1 462 ? -2.374 -19.716 -4.361 1.00 87.31 462 LEU A C 1
ATOM 3619 O O . LEU A 1 462 ? -2.637 -18.760 -5.097 1.00 87.31 462 LEU A O 1
ATOM 3623 N N . ASN A 1 463 ? -1.858 -20.844 -4.835 1.00 85.44 463 ASN A N 1
ATOM 3624 C CA . ASN A 1 463 ? -1.671 -21.146 -6.253 1.00 85.44 463 ASN A CA 1
ATOM 3625 C C . ASN A 1 463 ? -2.654 -22.240 -6.719 1.00 85.44 463 ASN A C 1
ATOM 3627 O O . ASN A 1 463 ? -3.557 -22.635 -5.985 1.00 85.44 463 ASN A O 1
ATOM 3631 N N . THR A 1 464 ? -2.541 -22.676 -7.974 1.00 76.75 464 THR A N 1
ATOM 3632 C CA . THR A 1 464 ? -3.400 -23.737 -8.536 1.00 76.75 464 THR A CA 1
ATOM 3633 C C . THR A 1 464 ? -3.139 -25.115 -7.936 1.00 76.75 464 THR A C 1
ATOM 3635 O O . THR A 1 464 ? -3.981 -25.997 -8.073 1.00 76.75 464 THR A O 1
ATOM 3638 N N . ASP A 1 465 ? -1.999 -25.296 -7.271 1.00 78.50 465 ASP A N 1
ATOM 3639 C CA . ASP A 1 465 ? -1.560 -26.584 -6.746 1.00 78.50 465 ASP A CA 1
ATOM 3640 C C . ASP A 1 465 ? -2.013 -26.793 -5.297 1.00 78.50 465 ASP A C 1
ATOM 3642 O O . ASP A 1 465 ? -2.058 -27.932 -4.833 1.00 78.50 465 ASP A O 1
ATOM 3646 N N . LEU A 1 466 ? -2.391 -25.726 -4.582 1.00 76.31 466 LEU A N 1
ATOM 3647 C CA . LEU A 1 466 ? -2.893 -25.810 -3.214 1.00 76.31 466 LEU A CA 1
ATOM 3648 C C . LEU A 1 466 ? -4.303 -26.422 -3.189 1.00 76.31 466 LEU A C 1
ATOM 3650 O O . LEU A 1 466 ? -5.290 -25.804 -3.584 1.00 76.31 466 LEU A O 1
ATOM 3654 N N . CYS A 1 467 ? -4.396 -27.646 -2.681 1.00 78.94 467 CYS A N 1
ATOM 3655 C CA . CYS A 1 467 ? -5.614 -28.439 -2.565 1.00 78.94 467 CYS A CA 1
ATOM 3656 C C . CYS A 1 467 ? -5.758 -28.989 -1.139 1.00 78.94 467 CYS A C 1
ATOM 3658 O O . CYS A 1 467 ? -4.783 -29.144 -0.407 1.00 78.94 467 CYS A O 1
ATOM 3660 N N . LEU A 1 468 ? -6.971 -29.392 -0.745 1.00 73.25 468 LEU A N 1
ATOM 3661 C CA . LEU A 1 468 ? -7.216 -29.978 0.585 1.00 73.25 468 LEU A CA 1
ATOM 3662 C C . LEU A 1 468 ? -6.319 -31.190 0.898 1.00 73.25 468 LEU A C 1
ATOM 3664 O O . LEU A 1 468 ? -6.020 -31.452 2.057 1.00 73.25 468 LEU A O 1
ATOM 3668 N N . THR A 1 469 ? -5.869 -31.923 -0.122 1.00 81.50 469 THR A N 1
ATOM 3669 C CA . THR A 1 469 ? -5.027 -33.118 0.028 1.00 81.50 4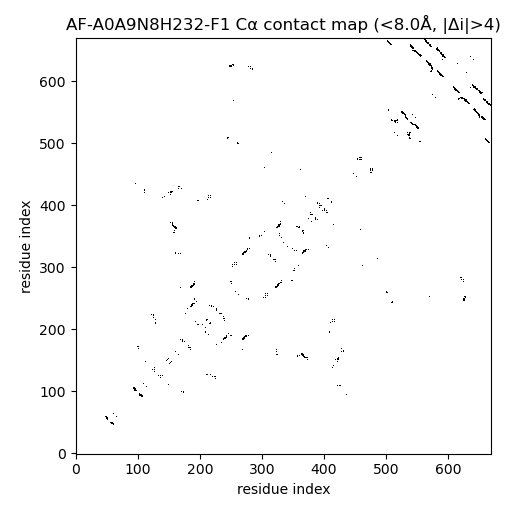69 THR A CA 1
ATOM 3670 C C . THR A 1 469 ? -3.552 -32.822 0.290 1.00 81.50 469 THR A C 1
ATOM 3672 O O . THR A 1 469 ? -2.842 -33.711 0.747 1.00 81.50 469 THR A O 1
ATOM 3675 N N . ASN A 1 470 ? -3.063 -31.619 -0.022 1.00 82.19 470 ASN A N 1
ATOM 3676 C CA . ASN A 1 470 ? -1.648 -31.251 0.123 1.00 82.19 470 ASN A CA 1
ATOM 3677 C C . ASN A 1 470 ? -1.424 -29.974 0.947 1.00 82.19 470 ASN A C 1
ATOM 3679 O O . ASN A 1 470 ? -0.277 -29.632 1.221 1.00 82.19 470 ASN A O 1
ATOM 3683 N N . VAL A 1 471 ? -2.499 -29.319 1.400 1.00 81.12 471 VAL A N 1
ATOM 3684 C CA . VAL A 1 471 ? -2.463 -28.111 2.233 1.00 81.12 471 VAL A CA 1
ATOM 3685 C C . VAL A 1 471 ? -1.549 -28.277 3.450 1.00 81.12 471 VAL A C 1
ATOM 3687 O O . VAL A 1 471 ? -0.678 -27.447 3.680 1.00 81.12 471 VAL A O 1
ATOM 3690 N N . THR A 1 472 ? -1.647 -29.400 4.167 1.00 83.12 472 THR A N 1
ATOM 3691 C CA . THR A 1 472 ? -0.811 -29.676 5.345 1.00 83.12 472 THR A CA 1
ATOM 3692 C C . THR A 1 472 ? 0.674 -29.727 4.993 1.00 83.12 472 THR A C 1
ATOM 3694 O O . THR A 1 472 ? 1.479 -29.121 5.690 1.00 83.12 472 THR A O 1
ATOM 3697 N N . LYS A 1 473 ? 1.031 -30.375 3.876 1.00 85.94 473 LYS A N 1
ATOM 3698 C CA . LYS A 1 473 ? 2.419 -30.492 3.408 1.00 85.94 473 LYS A CA 1
ATOM 3699 C C . LYS A 1 473 ? 3.015 -29.125 3.079 1.00 85.94 473 LYS A C 1
ATOM 3701 O O . LYS A 1 473 ? 4.124 -28.833 3.502 1.00 85.94 473 LYS A O 1
ATOM 3706 N N . PHE A 1 474 ? 2.273 -28.278 2.365 1.00 85.56 474 PHE A N 1
ATOM 3707 C CA . PHE A 1 474 ? 2.738 -26.926 2.048 1.00 85.56 474 PHE A CA 1
ATOM 3708 C C . PHE A 1 474 ? 2.916 -26.063 3.302 1.00 85.56 474 PHE A C 1
ATOM 3710 O O . PHE A 1 474 ? 3.876 -25.305 3.398 1.00 85.56 474 PHE A O 1
ATOM 3717 N N . TRP A 1 475 ? 2.028 -26.205 4.288 1.00 88.19 475 TRP A N 1
ATOM 3718 C CA . TRP A 1 475 ? 2.172 -25.532 5.581 1.00 88.19 475 TRP A CA 1
ATOM 3719 C C . TRP A 1 475 ? 3.406 -26.010 6.357 1.00 88.19 475 TRP A C 1
ATOM 3721 O O . TRP A 1 475 ? 4.122 -25.198 6.937 1.00 88.19 475 TRP A O 1
ATOM 3731 N N . GLU A 1 476 ? 3.676 -27.316 6.360 1.00 85.62 476 GLU A N 1
ATOM 3732 C CA . GLU A 1 476 ? 4.876 -27.888 6.979 1.00 85.62 476 GLU A CA 1
ATOM 3733 C C . GLU A 1 476 ? 6.159 -27.402 6.291 1.00 85.62 476 GLU A C 1
ATOM 3735 O O . GLU A 1 476 ? 7.117 -27.045 6.975 1.00 85.62 476 GLU A O 1
ATOM 3740 N N . GLU A 1 477 ? 6.167 -27.328 4.957 1.00 86.44 477 GLU A N 1
ATOM 3741 C CA . GLU A 1 477 ? 7.290 -26.813 4.165 1.00 86.44 477 GLU A CA 1
ATOM 3742 C C . GLU A 1 477 ? 7.564 -25.331 4.460 1.00 86.44 477 GLU A C 1
ATOM 3744 O O . GLU A 1 477 ? 8.714 -24.957 4.696 1.00 86.44 477 GLU A O 1
ATOM 3749 N N . GLU A 1 478 ? 6.525 -24.494 4.529 1.00 84.06 478 GLU A N 1
ATOM 3750 C CA . GLU A 1 478 ? 6.651 -23.080 4.914 1.00 84.06 478 GLU A CA 1
ATOM 3751 C C . GLU A 1 478 ? 7.135 -22.923 6.358 1.00 84.06 478 GLU A C 1
ATOM 3753 O O . GLU A 1 478 ? 8.037 -22.129 6.641 1.00 84.06 478 GLU A O 1
ATOM 3758 N N . HIS A 1 479 ? 6.582 -23.711 7.286 1.00 84.12 479 HIS A N 1
ATOM 3759 C CA . HIS A 1 479 ? 7.018 -23.713 8.680 1.00 84.12 479 HIS A CA 1
ATOM 3760 C C . HIS A 1 479 ? 8.494 -24.108 8.802 1.00 84.12 479 HIS A C 1
ATOM 3762 O O . HIS A 1 479 ? 9.260 -23.450 9.512 1.00 84.12 479 HIS A O 1
ATOM 3768 N N . GLN A 1 480 ? 8.915 -25.151 8.084 1.00 84.12 480 GLN A N 1
ATOM 3769 C CA . GLN A 1 480 ? 10.303 -25.591 8.046 1.00 84.12 480 GLN A CA 1
ATOM 3770 C C . GLN A 1 480 ? 11.210 -24.505 7.458 1.00 84.12 480 GLN A C 1
ATOM 3772 O O . GLN A 1 480 ? 12.208 -24.154 8.086 1.00 84.12 480 GLN A O 1
ATOM 3777 N N . HIS A 1 481 ? 10.844 -23.928 6.311 1.00 81.38 481 HIS A N 1
ATOM 3778 C CA . HIS A 1 481 ? 11.599 -22.852 5.672 1.00 81.38 481 HIS A CA 1
ATOM 3779 C C . HIS A 1 481 ? 11.779 -21.650 6.614 1.00 81.38 481 HIS A C 1
ATOM 3781 O O . HIS A 1 481 ? 12.883 -21.123 6.767 1.00 81.38 481 HIS A O 1
ATOM 3787 N N . ARG A 1 482 ? 10.719 -21.262 7.333 1.00 77.19 482 ARG A N 1
ATOM 3788 C CA . ARG A 1 482 ? 10.757 -20.185 8.332 1.00 77.19 482 ARG A CA 1
ATOM 3789 C C . ARG A 1 482 ? 11.669 -20.521 9.515 1.00 77.19 482 ARG A C 1
ATOM 3791 O O . ARG A 1 482 ? 12.454 -19.678 9.946 1.00 77.19 482 ARG A O 1
ATOM 3798 N N . ASN A 1 483 ? 11.609 -21.748 10.029 1.00 80.38 483 ASN A N 1
ATOM 3799 C CA . ASN A 1 483 ? 12.476 -22.194 11.123 1.00 80.38 483 ASN A CA 1
ATOM 3800 C C . ASN A 1 483 ? 13.954 -22.241 10.710 1.00 80.38 483 ASN A C 1
ATOM 3802 O O . ASN A 1 483 ? 14.824 -21.828 11.482 1.00 80.38 483 ASN A O 1
ATOM 3806 N N . GLU A 1 484 ? 14.251 -22.698 9.494 1.00 80.62 484 GLU A N 1
ATOM 3807 C CA . GLU A 1 484 ? 15.596 -22.663 8.910 1.00 80.62 484 GLU A CA 1
ATOM 3808 C C . GLU A 1 484 ? 16.093 -21.216 8.775 1.00 80.62 484 GLU A C 1
ATOM 3810 O O . GLU A 1 484 ? 17.205 -20.895 9.204 1.00 80.62 484 GLU A O 1
ATOM 3815 N N . HIS A 1 485 ? 15.237 -20.312 8.288 1.00 74.31 485 HIS A N 1
ATOM 3816 C CA . HIS A 1 485 ? 15.551 -18.889 8.189 1.00 74.31 485 HIS A CA 1
ATOM 3817 C C . HIS A 1 485 ? 15.854 -18.269 9.564 1.00 74.31 485 HIS A C 1
ATOM 3819 O O . HIS A 1 485 ? 16.844 -17.557 9.728 1.00 74.31 485 HIS A O 1
ATOM 3825 N N . CYS A 1 486 ? 15.054 -18.580 10.585 1.00 74.06 486 CYS A N 1
ATOM 3826 C CA . CYS A 1 486 ? 15.194 -17.994 11.918 1.00 74.06 486 CYS A CA 1
ATOM 3827 C C . CYS A 1 486 ? 16.336 -18.564 12.752 1.00 74.06 486 CYS A C 1
ATOM 3829 O O . CYS A 1 486 ? 17.000 -17.818 13.474 1.00 74.06 486 CYS A O 1
ATOM 3831 N N . SER A 1 487 ? 16.606 -19.861 12.630 1.00 74.69 487 SER A N 1
ATOM 3832 C CA . SER A 1 487 ? 17.772 -20.486 13.261 1.00 74.69 487 SER A CA 1
ATOM 3833 C C . SER A 1 487 ? 19.085 -19.987 12.642 1.00 74.69 487 SER A C 1
ATOM 3835 O O . SER A 1 487 ? 20.057 -19.762 13.365 1.00 74.69 487 SER A O 1
ATOM 3837 N N . GLY A 1 488 ? 19.102 -19.708 11.332 1.00 63.62 488 GLY A N 1
ATOM 3838 C CA . GLY A 1 488 ? 20.206 -19.010 10.668 1.00 63.62 488 GLY A CA 1
ATOM 3839 C C . GLY A 1 488 ? 20.321 -17.534 11.076 1.00 63.62 488 GLY A C 1
ATOM 3840 O O . GLY A 1 488 ? 21.426 -17.033 11.301 1.00 63.62 488 GLY A O 1
ATOM 3841 N N . ALA A 1 489 ? 19.191 -16.837 11.232 1.00 56.94 489 ALA A N 1
ATOM 3842 C CA . ALA A 1 489 ? 19.150 -15.423 11.595 1.00 56.94 489 ALA A CA 1
ATOM 3843 C C . ALA A 1 489 ? 19.622 -15.143 13.032 1.00 56.94 489 ALA A C 1
ATOM 3845 O O . ALA A 1 489 ? 20.255 -14.116 13.245 1.00 56.94 489 ALA A O 1
ATOM 3846 N N . GLU A 1 490 ? 19.415 -16.029 14.016 1.00 54.12 490 GLU A N 1
ATOM 3847 C CA . GLU A 1 490 ? 19.975 -15.841 15.373 1.00 54.12 490 GLU A CA 1
ATOM 3848 C C . GLU A 1 490 ? 21.518 -15.847 15.390 1.00 54.12 490 GLU A C 1
ATOM 3850 O O . GLU A 1 490 ? 22.137 -15.151 16.201 1.00 54.12 490 GLU A O 1
ATOM 3855 N N . LEU A 1 491 ? 22.150 -16.579 14.466 1.00 53.03 491 LEU A N 1
ATOM 3856 C CA . LEU A 1 491 ? 23.605 -16.576 14.278 1.00 53.03 491 LEU A CA 1
ATOM 3857 C C . LEU A 1 491 ? 24.093 -15.305 13.558 1.00 53.03 491 LEU A C 1
ATOM 3859 O O . LEU A 1 491 ? 25.154 -14.784 13.902 1.00 53.03 491 LEU A O 1
ATOM 3863 N N . VAL A 1 492 ? 23.313 -14.768 12.611 1.00 50.25 492 VAL A N 1
ATOM 3864 C CA . VAL A 1 492 ? 23.651 -13.553 11.837 1.00 50.25 492 VAL A CA 1
ATOM 3865 C C . VAL A 1 492 ? 23.311 -12.256 12.586 1.00 50.25 492 VAL A C 1
ATOM 3867 O O . VAL A 1 492 ? 24.076 -11.296 12.526 1.00 50.25 492 VAL A O 1
ATOM 3870 N N . ALA A 1 493 ? 22.230 -12.222 13.366 1.00 49.44 493 ALA A N 1
ATOM 3871 C CA . ALA A 1 493 ? 21.833 -11.080 14.193 1.00 49.44 493 ALA A CA 1
ATOM 3872 C C . ALA A 1 493 ? 22.830 -10.807 15.333 1.00 49.44 493 ALA A C 1
ATOM 3874 O O . ALA A 1 493 ? 22.978 -9.664 15.761 1.00 49.44 493 ALA A O 1
ATOM 3875 N N . ARG A 1 494 ? 23.573 -11.830 15.787 1.00 45.91 494 ARG A N 1
ATOM 3876 C CA . ARG A 1 494 ? 24.741 -11.656 16.672 1.00 45.91 494 ARG A CA 1
ATOM 3877 C C . ARG A 1 494 ? 25.988 -11.140 15.945 1.00 45.91 494 ARG A C 1
ATOM 3879 O O . ARG A 1 494 ? 26.907 -10.680 16.615 1.00 45.91 494 ARG A O 1
ATOM 3886 N N . ALA A 1 495 ? 26.031 -11.210 14.614 1.00 43.69 495 ALA A N 1
ATOM 3887 C CA . ALA A 1 495 ? 27.191 -10.833 13.813 1.00 43.69 495 ALA A CA 1
ATOM 3888 C C . ALA A 1 495 ? 27.068 -9.440 13.167 1.00 43.69 495 ALA A C 1
ATOM 3890 O O . ALA A 1 495 ? 28.060 -8.720 13.154 1.00 43.69 495 ALA A O 1
ATOM 3891 N N . THR A 1 496 ? 25.898 -9.012 12.674 1.00 39.53 496 THR A N 1
ATOM 3892 C CA . THR A 1 496 ? 25.758 -7.702 12.000 1.00 39.53 496 THR A CA 1
ATOM 3893 C C . THR A 1 496 ? 24.307 -7.218 11.914 1.00 39.53 496 THR A C 1
ATOM 3895 O O . THR A 1 496 ? 23.494 -7.795 11.197 1.00 39.53 496 THR A O 1
ATOM 3898 N N . ALA A 1 497 ? 24.003 -6.080 12.538 1.00 37.56 497 ALA A N 1
ATOM 3899 C CA . ALA A 1 497 ? 22.718 -5.377 12.449 1.00 37.56 497 ALA A CA 1
ATOM 3900 C C . ALA A 1 497 ? 22.510 -4.599 11.120 1.00 37.56 497 ALA A C 1
ATOM 3902 O O . ALA A 1 497 ? 21.982 -3.492 11.140 1.00 37.56 497 ALA A O 1
ATOM 3903 N N . ALA A 1 498 ? 22.954 -5.123 9.966 1.00 40.50 498 ALA A N 1
ATOM 3904 C CA . ALA A 1 498 ? 22.987 -4.341 8.716 1.00 40.50 498 ALA A CA 1
ATOM 3905 C C . ALA A 1 498 ? 22.737 -5.102 7.394 1.00 40.50 498 ALA A C 1
ATOM 3907 O O . ALA A 1 498 ? 22.901 -4.506 6.334 1.00 40.50 498 ALA A O 1
ATOM 3908 N N . THR A 1 499 ? 22.370 -6.387 7.390 1.00 42.22 499 THR A N 1
ATOM 3909 C CA . THR A 1 499 ? 22.433 -7.207 6.156 1.00 42.22 499 THR A CA 1
ATOM 3910 C C . THR A 1 499 ? 21.203 -8.081 5.903 1.00 42.22 499 THR A C 1
ATOM 3912 O O . THR A 1 499 ? 21.327 -9.267 5.609 1.00 42.22 499 THR A O 1
ATOM 3915 N N . THR A 1 500 ? 19.999 -7.510 5.972 1.00 45.56 500 THR A N 1
ATOM 3916 C CA . THR A 1 500 ? 18.784 -8.185 5.469 1.00 45.56 500 THR A CA 1
ATOM 3917 C C . THR A 1 500 ? 18.417 -7.795 4.040 1.00 45.56 500 THR A C 1
ATOM 3919 O O . THR A 1 500 ? 17.627 -8.504 3.422 1.00 45.56 500 THR A O 1
ATOM 3922 N N . SER A 1 501 ? 19.001 -6.737 3.457 1.00 53.62 501 SER A N 1
ATOM 3923 C CA . SER A 1 501 ? 18.737 -6.441 2.049 1.00 53.62 501 SER A CA 1
ATOM 3924 C C . SER A 1 501 ? 19.437 -7.479 1.174 1.00 53.62 501 SER A C 1
ATOM 3926 O O . SER A 1 501 ? 20.663 -7.533 1.076 1.00 53.62 501 SER A O 1
ATOM 3928 N N . SER A 1 502 ? 18.636 -8.296 0.497 1.00 69.75 502 SER A N 1
ATOM 3929 C CA . SER A 1 502 ? 19.097 -9.237 -0.526 1.00 69.75 502 SER A CA 1
ATOM 3930 C C . SER A 1 502 ? 19.759 -8.537 -1.729 1.00 69.75 502 SER A C 1
ATOM 3932 O O . SER A 1 502 ? 20.377 -9.196 -2.573 1.00 69.75 502 SER A O 1
ATOM 3934 N N . CYS A 1 503 ? 19.664 -7.203 -1.779 1.00 79.25 503 CYS A N 1
ATOM 3935 C CA . CYS A 1 503 ? 20.186 -6.337 -2.821 1.00 79.25 503 CYS A CA 1
ATOM 3936 C C . CYS A 1 503 ? 21.527 -5.704 -2.477 1.00 79.25 503 CYS A C 1
ATOM 3938 O O . CYS A 1 503 ? 21.717 -5.148 -1.397 1.00 79.25 503 CYS A O 1
ATOM 3940 N N . ALA A 1 504 ? 22.440 -5.760 -3.446 1.00 83.81 504 ALA A N 1
ATOM 3941 C CA . ALA A 1 504 ? 23.720 -5.060 -3.404 1.00 83.81 504 ALA A CA 1
ATOM 3942 C C . ALA A 1 504 ? 23.589 -3.594 -3.852 1.00 83.81 504 ALA A C 1
ATOM 3944 O O . ALA A 1 504 ? 24.450 -2.772 -3.546 1.00 83.81 504 ALA A O 1
ATOM 3945 N N . PHE A 1 505 ? 22.507 -3.267 -4.559 1.00 88.50 505 PHE A N 1
ATOM 3946 C CA . PHE A 1 505 ? 22.167 -1.917 -4.987 1.00 88.50 505 PHE A CA 1
ATOM 3947 C C . PHE A 1 505 ? 20.646 -1.776 -5.065 1.00 88.50 505 PHE A C 1
ATOM 3949 O O . PHE A 1 505 ? 19.967 -2.697 -5.522 1.00 88.50 505 PHE A O 1
ATOM 3956 N N . ALA A 1 506 ? 20.115 -0.637 -4.629 1.00 87.50 506 ALA A N 1
ATOM 3957 C CA . ALA A 1 506 ? 18.716 -0.282 -4.821 1.00 87.50 506 ALA A CA 1
ATOM 3958 C C . ALA A 1 506 ? 18.553 1.237 -4.731 1.00 87.50 506 ALA A C 1
ATOM 3960 O O . ALA A 1 506 ? 18.948 1.838 -3.732 1.00 87.50 506 ALA A O 1
ATOM 3961 N N . PHE A 1 507 ? 17.931 1.838 -5.741 1.00 87.06 507 PHE A N 1
ATOM 3962 C CA . PHE A 1 507 ? 17.377 3.183 -5.642 1.00 87.06 507 PHE A CA 1
ATOM 3963 C C . PHE A 1 507 ? 15.917 3.167 -6.070 1.00 87.06 507 PHE A C 1
ATOM 3965 O O . PHE A 1 507 ? 15.509 2.353 -6.900 1.00 87.06 507 PHE A O 1
ATOM 3972 N N . TRP A 1 508 ? 15.153 4.089 -5.510 1.00 84.56 508 TRP A N 1
ATOM 3973 C CA . TRP A 1 508 ? 13.809 4.415 -5.949 1.00 84.56 508 TRP A CA 1
ATOM 3974 C C . TRP A 1 508 ? 13.564 5.898 -5.695 1.00 84.56 508 TRP A C 1
ATOM 3976 O O . TRP A 1 508 ? 14.128 6.477 -4.759 1.00 84.56 508 TRP A O 1
ATOM 3986 N N . GLY A 1 509 ? 12.743 6.506 -6.539 1.00 71.25 509 GLY A N 1
ATOM 3987 C CA . GLY A 1 509 ? 12.341 7.891 -6.385 1.00 71.25 509 GLY A CA 1
ATOM 3988 C C . GLY A 1 509 ? 11.541 8.139 -5.105 1.00 71.25 509 GLY A C 1
ATOM 3989 O O . GLY A 1 509 ? 10.837 7.260 -4.604 1.00 71.25 509 GLY A O 1
ATOM 3990 N N . SER A 1 510 ? 11.656 9.341 -4.541 1.00 68.06 510 SER A N 1
ATOM 3991 C CA . SER A 1 510 ? 10.881 9.761 -3.369 1.00 68.06 510 SER A CA 1
ATOM 3992 C C . SER A 1 510 ? 10.491 11.229 -3.472 1.00 68.06 510 SER A C 1
ATOM 3994 O O . SER A 1 510 ? 11.193 12.003 -4.116 1.00 68.06 510 SER A O 1
ATOM 3996 N N . THR A 1 511 ? 9.417 11.622 -2.781 1.00 56.72 511 THR A N 1
ATOM 3997 C CA . THR A 1 511 ? 8.912 13.008 -2.739 1.00 56.72 511 THR A CA 1
ATOM 3998 C C . THR A 1 511 ? 9.960 14.033 -2.312 1.00 56.72 511 THR A C 1
ATOM 4000 O O . THR A 1 511 ? 9.865 15.178 -2.716 1.00 56.72 511 THR A O 1
ATOM 4003 N N . GLN A 1 512 ? 10.961 13.616 -1.535 1.00 65.38 512 GLN A N 1
ATOM 4004 C CA . GLN A 1 512 ? 12.012 14.482 -0.994 1.00 65.38 512 GLN A CA 1
ATOM 4005 C C . GLN A 1 512 ? 13.351 14.319 -1.723 1.00 65.38 512 GLN A C 1
ATOM 4007 O O . GLN A 1 512 ? 14.343 14.914 -1.316 1.00 65.38 512 GLN A O 1
ATOM 4012 N N . ALA A 1 513 ? 13.420 13.460 -2.747 1.00 74.88 513 ALA A N 1
ATOM 4013 C CA . ALA A 1 513 ? 14.665 13.219 -3.462 1.00 74.88 513 ALA A CA 1
ATOM 4014 C C . ALA A 1 513 ? 14.923 14.367 -4.439 1.00 74.88 513 ALA A C 1
ATOM 4016 O O . ALA A 1 513 ? 14.201 14.536 -5.428 1.00 74.88 513 ALA A O 1
ATOM 4017 N N . THR A 1 514 ? 15.980 15.129 -4.178 1.00 82.88 514 THR A N 1
ATOM 4018 C CA . THR A 1 514 ? 16.479 16.115 -5.132 1.00 82.88 514 THR A CA 1
ATOM 4019 C C . THR A 1 514 ? 17.272 15.429 -6.245 1.00 82.88 514 THR A C 1
ATOM 4021 O O . THR A 1 514 ? 17.728 14.289 -6.110 1.00 82.88 514 THR A O 1
ATOM 4024 N N . GLU A 1 515 ? 17.478 16.139 -7.355 1.00 86.50 515 GLU A N 1
ATOM 4025 C CA . GLU A 1 515 ? 18.397 15.707 -8.414 1.00 86.50 515 GLU A CA 1
ATOM 4026 C C . GLU A 1 515 ? 19.789 15.385 -7.842 1.00 86.50 515 GLU A C 1
ATOM 4028 O O . GLU A 1 515 ? 20.344 14.318 -8.105 1.00 86.50 515 GLU A O 1
ATOM 4033 N N . GLN A 1 516 ? 20.308 16.263 -6.974 1.00 88.44 516 GLN A N 1
ATOM 4034 C CA . GLN A 1 516 ? 21.622 16.113 -6.346 1.00 88.44 516 GLN A CA 1
ATOM 4035 C C . GLN A 1 516 ? 21.709 14.883 -5.437 1.00 88.44 516 GLN A C 1
ATOM 4037 O O . GLN A 1 516 ? 22.756 14.234 -5.401 1.00 88.44 516 GLN A O 1
ATOM 4042 N N . ASP A 1 517 ? 20.631 14.534 -4.728 1.00 85.75 517 ASP A N 1
ATOM 4043 C CA . ASP A 1 517 ? 20.600 13.336 -3.883 1.00 85.75 517 ASP A CA 1
ATOM 4044 C C . ASP A 1 517 ? 20.761 12.069 -4.723 1.00 85.75 517 ASP A C 1
ATOM 4046 O O . ASP A 1 517 ? 21.559 11.186 -4.382 1.00 85.75 517 ASP A O 1
ATOM 4050 N N . LEU A 1 518 ? 20.032 11.985 -5.843 1.00 88.56 518 LEU A N 1
ATOM 4051 C CA . LEU A 1 518 ? 20.119 10.837 -6.737 1.00 88.56 518 LEU A CA 1
ATOM 4052 C C . LEU A 1 518 ? 21.477 10.789 -7.439 1.00 88.56 518 LEU A C 1
ATOM 4054 O O . LEU A 1 518 ? 22.113 9.736 -7.441 1.00 88.56 518 LEU A O 1
ATOM 4058 N N . GLU A 1 519 ? 21.957 11.901 -8.000 1.00 90.88 519 GLU A N 1
ATOM 4059 C CA . GLU A 1 519 ? 23.276 11.934 -8.639 1.00 90.88 519 GLU A CA 1
ATOM 4060 C C . GLU A 1 519 ? 24.380 11.554 -7.652 1.00 90.88 519 GLU A C 1
ATOM 4062 O O . GLU A 1 519 ? 25.196 10.674 -7.937 1.00 90.88 519 GLU A O 1
ATOM 4067 N N . GLY A 1 520 ? 24.358 12.139 -6.452 1.00 91.62 520 GLY A N 1
ATOM 4068 C CA . GLY A 1 520 ? 25.291 11.827 -5.376 1.00 91.62 520 GLY A CA 1
ATOM 4069 C C . GLY A 1 520 ? 25.273 10.346 -4.997 1.00 91.62 520 GLY A C 1
ATOM 4070 O O . GLY A 1 520 ? 26.334 9.742 -4.820 1.00 91.62 520 GLY A O 1
ATOM 4071 N N . TYR A 1 521 ? 24.092 9.725 -4.937 1.00 90.38 521 TYR A N 1
ATOM 4072 C CA . TYR A 1 521 ? 23.959 8.287 -4.708 1.00 90.38 521 TYR A CA 1
ATOM 4073 C C . TYR A 1 521 ? 24.525 7.453 -5.873 1.00 90.38 521 TYR A C 1
ATOM 4075 O O . TYR A 1 521 ? 25.302 6.520 -5.643 1.00 90.38 521 TYR A O 1
ATOM 4083 N N . LEU A 1 522 ? 24.180 7.801 -7.118 1.00 92.75 522 LEU A N 1
ATOM 4084 C CA . LEU A 1 522 ? 24.538 7.048 -8.323 1.00 92.75 522 LEU A CA 1
ATOM 4085 C C . LEU A 1 522 ? 26.019 7.166 -8.709 1.00 92.75 522 LEU A C 1
ATOM 4087 O O . LEU A 1 522 ? 26.551 6.225 -9.297 1.00 92.75 522 LEU A O 1
ATOM 4091 N N . THR A 1 523 ? 26.713 8.252 -8.349 1.00 93.62 523 THR A N 1
ATOM 4092 C CA . THR A 1 523 ? 28.142 8.466 -8.681 1.00 93.62 523 THR A CA 1
ATOM 4093 C C . THR A 1 523 ? 29.067 7.322 -8.253 1.00 93.62 523 THR A C 1
ATOM 4095 O O . THR A 1 523 ? 30.119 7.119 -8.852 1.00 93.62 523 THR A O 1
ATOM 4098 N N . LYS A 1 524 ? 28.679 6.542 -7.237 1.00 93.19 524 LYS A N 1
ATOM 4099 C CA . LYS A 1 524 ? 29.443 5.381 -6.746 1.00 93.19 524 LYS A CA 1
ATOM 4100 C C . LYS A 1 524 ? 29.348 4.158 -7.657 1.00 93.19 524 LYS A C 1
ATOM 4102 O O . LYS A 1 524 ? 30.171 3.255 -7.541 1.00 93.19 524 LYS A O 1
ATOM 4107 N N . PHE A 1 525 ? 28.326 4.114 -8.502 1.00 93.88 525 PHE A N 1
ATOM 4108 C CA . PHE A 1 525 ? 27.984 2.964 -9.330 1.00 93.88 525 PHE A CA 1
ATOM 4109 C C . PHE A 1 525 ? 28.090 3.284 -10.819 1.00 93.88 525 PHE A C 1
ATOM 4111 O O . PHE A 1 525 ? 28.325 2.378 -11.605 1.00 93.88 525 PHE A O 1
ATOM 4118 N N . VAL A 1 526 ? 27.928 4.543 -11.223 1.00 95.12 526 VAL A N 1
ATOM 4119 C CA . VAL A 1 526 ? 27.949 4.948 -12.631 1.00 95.12 526 VAL A CA 1
ATOM 4120 C C . VAL A 1 526 ? 29.383 5.163 -13.117 1.00 95.12 526 VAL A C 1
ATOM 4122 O O . VAL A 1 526 ? 30.109 5.990 -12.572 1.00 95.12 526 VAL A O 1
ATOM 4125 N N . SER A 1 527 ? 29.784 4.442 -14.167 1.00 92.56 527 SER A N 1
ATOM 4126 C CA . SER A 1 527 ? 31.112 4.557 -14.788 1.00 92.56 527 SER A CA 1
ATOM 4127 C C . SER A 1 527 ? 31.125 5.394 -16.071 1.00 92.56 527 SER A C 1
ATOM 4129 O O . SER A 1 527 ? 32.157 5.958 -16.422 1.00 92.56 527 SER A O 1
ATOM 4131 N N . ASP A 1 528 ? 30.002 5.447 -16.790 1.00 94.94 528 ASP A N 1
ATOM 4132 C CA . ASP A 1 528 ? 29.800 6.262 -17.996 1.00 94.94 528 ASP A CA 1
ATOM 4133 C C . ASP A 1 528 ? 28.350 6.761 -18.014 1.00 94.94 528 ASP A C 1
ATOM 4135 O O . ASP A 1 528 ? 27.439 5.986 -17.717 1.00 94.94 528 ASP A O 1
ATOM 4139 N N . LYS A 1 529 ? 28.131 8.039 -18.341 1.00 96.12 529 LYS A N 1
ATOM 4140 C CA . LYS A 1 529 ? 26.803 8.669 -18.426 1.00 96.12 529 LYS A CA 1
ATOM 4141 C C . LYS A 1 529 ? 26.786 9.666 -19.581 1.00 96.12 529 LYS A C 1
ATOM 4143 O O . LYS A 1 529 ? 27.493 10.669 -19.547 1.00 96.12 529 LYS A O 1
ATOM 4148 N N . ARG A 1 530 ? 25.949 9.421 -20.589 1.00 97.06 530 ARG A N 1
ATOM 4149 C CA . ARG A 1 530 ? 25.770 10.292 -21.758 1.00 97.06 530 ARG A CA 1
ATOM 4150 C C . ARG A 1 530 ? 24.293 10.413 -22.104 1.00 97.06 530 ARG A C 1
ATOM 4152 O O . ARG A 1 530 ? 23.669 9.405 -22.407 1.00 97.06 530 ARG A O 1
ATOM 4159 N N . GLY A 1 531 ? 23.749 11.628 -22.104 1.00 94.56 531 GLY A N 1
ATOM 4160 C CA . GLY A 1 531 ? 22.329 11.855 -22.412 1.00 94.56 531 GLY A CA 1
ATOM 4161 C C . GLY A 1 531 ? 21.364 11.297 -21.359 1.00 94.56 531 GLY A C 1
ATOM 4162 O O . GLY A 1 531 ? 20.213 11.039 -21.683 1.00 94.56 531 GLY A O 1
ATOM 4163 N N . TRP A 1 532 ? 21.845 11.074 -20.130 1.00 95.19 532 TRP A N 1
ATOM 4164 C CA . TRP A 1 532 ? 21.026 10.693 -18.980 1.00 95.19 532 TRP A CA 1
ATOM 4165 C C . TRP A 1 532 ? 21.118 11.765 -17.897 1.00 95.19 532 TRP A C 1
ATOM 4167 O O . TRP A 1 532 ? 22.221 12.170 -17.522 1.00 95.19 532 TRP A O 1
ATOM 4177 N N . GLU A 1 533 ? 19.984 12.171 -17.349 1.00 94.44 533 GLU A N 1
ATOM 4178 C CA . GLU A 1 533 ? 19.875 13.171 -16.286 1.00 94.44 533 GLU A CA 1
ATOM 4179 C C . GLU A 1 533 ? 19.067 12.622 -15.110 1.00 94.44 533 GLU A C 1
ATOM 4181 O O . GLU A 1 533 ? 18.203 11.759 -15.283 1.00 94.44 533 GLU A O 1
ATOM 4186 N N . ALA A 1 534 ? 19.385 13.083 -13.903 1.00 91.81 534 ALA A N 1
ATOM 4187 C CA . ALA A 1 534 ? 18.502 12.879 -12.767 1.00 91.81 534 ALA A CA 1
ATOM 4188 C C . ALA A 1 534 ? 17.449 13.995 -12.778 1.00 91.81 534 ALA A C 1
ATOM 4190 O O . ALA A 1 534 ? 17.743 15.121 -13.166 1.00 91.81 534 ALA A O 1
ATOM 4191 N N . ARG A 1 535 ? 16.219 13.694 -12.367 1.00 88.19 535 ARG A N 1
ATOM 4192 C CA . ARG A 1 535 ? 15.153 14.692 -12.207 1.00 88.19 535 ARG A CA 1
ATOM 4193 C C . ARG A 1 535 ? 14.617 14.683 -10.770 1.00 88.19 535 ARG A C 1
ATOM 4195 O O . ARG A 1 535 ? 14.760 13.665 -10.077 1.00 88.19 535 ARG A O 1
ATOM 4202 N N . PRO A 1 536 ? 14.007 15.794 -10.306 1.00 81.31 536 PRO A N 1
ATOM 4203 C CA . PRO A 1 536 ? 13.328 15.845 -9.015 1.00 81.31 536 PRO A CA 1
ATOM 4204 C C . PRO A 1 536 ? 12.362 14.673 -8.828 1.00 81.31 536 PRO A C 1
ATOM 4206 O O . PRO A 1 536 ? 11.755 14.193 -9.783 1.00 81.31 536 PRO A O 1
ATOM 4209 N N . GLY A 1 537 ? 12.243 14.189 -7.594 1.00 75.88 537 GLY A N 1
ATOM 4210 C CA . GLY A 1 537 ? 11.494 12.970 -7.302 1.00 75.88 537 GLY A CA 1
ATOM 4211 C C . GLY A 1 537 ? 12.326 11.695 -7.442 1.00 75.88 537 GLY A C 1
ATOM 4212 O O . GLY A 1 537 ? 11.805 10.621 -7.174 1.00 75.88 537 GLY A O 1
ATOM 4213 N N . GLY A 1 538 ? 13.612 11.789 -7.804 1.00 83.12 538 GLY A N 1
ATOM 4214 C CA . GLY A 1 538 ? 14.532 10.651 -7.906 1.00 83.12 538 GLY A CA 1
ATOM 4215 C C . GLY A 1 538 ? 14.334 9.798 -9.164 1.00 83.12 538 GLY A C 1
ATOM 4216 O O . GLY A 1 538 ? 14.522 8.582 -9.126 1.00 83.12 538 GLY A O 1
ATOM 4217 N N . GLN A 1 539 ? 13.982 10.443 -10.275 1.00 87.88 539 GLN A N 1
ATOM 4218 C CA . GLN A 1 539 ? 13.875 9.828 -11.598 1.00 87.88 539 GLN A CA 1
ATOM 4219 C C . GLN A 1 539 ? 15.218 9.874 -12.330 1.00 87.88 539 GLN A C 1
ATOM 4221 O O . GLN A 1 539 ? 15.938 10.868 -12.252 1.00 87.88 539 GLN A O 1
ATOM 4226 N N . LEU A 1 540 ? 15.527 8.830 -13.096 1.00 91.19 540 LEU A N 1
ATOM 4227 C CA . LEU A 1 540 ? 16.665 8.784 -14.010 1.00 91.19 540 LEU A CA 1
ATOM 4228 C C . LEU A 1 540 ? 16.148 8.728 -15.452 1.00 91.19 540 LEU A C 1
ATOM 4230 O O . LEU A 1 540 ? 15.486 7.763 -15.831 1.00 91.19 540 LEU A O 1
ATOM 4234 N N . VAL A 1 541 ? 16.454 9.746 -16.256 1.00 91.06 541 VAL A N 1
ATOM 4235 C CA . VAL A 1 541 ? 15.835 9.955 -17.571 1.00 91.06 541 VAL A CA 1
ATOM 4236 C C . VAL A 1 541 ? 16.877 9.992 -18.681 1.00 91.06 541 VAL A C 1
ATOM 4238 O O . VAL A 1 541 ? 17.814 10.783 -18.625 1.00 91.06 541 VAL A O 1
ATOM 4241 N N . ALA A 1 542 ? 16.699 9.156 -19.701 1.00 91.62 542 ALA A N 1
ATOM 4242 C CA . ALA A 1 542 ? 17.377 9.275 -20.987 1.00 91.62 542 ALA A CA 1
ATOM 4243 C C . ALA A 1 542 ? 16.671 10.345 -21.822 1.00 91.62 542 ALA A C 1
ATOM 4245 O O . ALA A 1 542 ? 15.462 10.246 -21.991 1.00 91.62 542 ALA A O 1
ATOM 4246 N N . THR A 1 543 ? 17.393 11.334 -22.348 1.00 90.44 543 THR A N 1
ATOM 4247 C CA . THR A 1 543 ? 16.798 12.522 -22.998 1.00 90.44 543 THR A CA 1
ATOM 4248 C C . THR A 1 543 ? 16.926 12.559 -24.518 1.00 90.44 543 THR A C 1
ATOM 4250 O O . THR A 1 543 ? 16.499 13.525 -25.148 1.00 90.44 543 THR A O 1
ATOM 4253 N N . GLN A 1 544 ? 17.568 11.552 -25.113 1.00 89.75 544 GLN A N 1
ATOM 4254 C CA . GLN A 1 544 ? 17.754 11.462 -26.560 1.00 89.75 544 GLN A CA 1
ATOM 4255 C C . GLN A 1 544 ? 18.136 10.045 -26.995 1.00 89.75 544 GLN A C 1
ATOM 4257 O O . GLN A 1 544 ? 18.799 9.313 -26.255 1.00 89.75 544 GLN A O 1
ATOM 4262 N N . ASN A 1 545 ? 17.813 9.683 -28.238 1.00 89.75 545 ASN A N 1
ATOM 4263 C CA . ASN A 1 545 ? 18.290 8.440 -28.840 1.00 89.75 545 ASN A CA 1
ATOM 4264 C C . ASN A 1 545 ? 19.834 8.361 -28.809 1.00 89.75 545 ASN A C 1
ATOM 4266 O O . ASN A 1 545 ? 20.539 9.344 -29.055 1.00 89.75 545 ASN A O 1
ATOM 4270 N N . GLY A 1 546 ? 20.370 7.189 -28.470 1.00 92.56 546 GLY A N 1
ATOM 4271 C CA . GLY A 1 546 ? 21.794 6.954 -28.237 1.00 92.56 546 GLY A CA 1
ATOM 4272 C C . GLY A 1 546 ? 22.286 7.392 -26.854 1.00 92.56 546 GLY A C 1
ATOM 4273 O O . GLY A 1 546 ? 23.489 7.287 -26.576 1.00 92.56 546 GLY A O 1
ATOM 4274 N N . ALA A 1 547 ? 21.398 7.879 -25.977 1.00 95.56 547 ALA A N 1
ATOM 4275 C CA . ALA A 1 547 ? 21.711 8.070 -24.567 1.00 95.56 547 ALA A CA 1
ATOM 4276 C C . ALA A 1 547 ? 22.140 6.738 -23.947 1.00 95.56 547 ALA A C 1
ATOM 4278 O O . ALA A 1 547 ? 21.456 5.726 -24.083 1.00 95.56 547 ALA A O 1
ATOM 4279 N N . ALA A 1 548 ? 23.266 6.732 -23.240 1.00 97.06 548 ALA A N 1
ATOM 4280 C CA . ALA A 1 548 ? 23.843 5.534 -22.650 1.00 97.06 548 ALA A CA 1
ATOM 4281 C C . ALA A 1 548 ? 24.331 5.793 -21.223 1.00 97.06 548 ALA A C 1
ATOM 4283 O O . ALA A 1 548 ? 24.944 6.824 -20.946 1.00 97.06 548 ALA A O 1
ATOM 4284 N N . VAL A 1 549 ? 24.083 4.845 -20.325 1.00 96.94 549 VAL A N 1
ATOM 4285 C CA . VAL A 1 549 ? 24.589 4.858 -18.950 1.00 96.94 549 VAL A CA 1
ATOM 4286 C C . VAL A 1 549 ? 25.115 3.473 -18.590 1.00 96.94 549 VAL A C 1
ATOM 4288 O O . VAL A 1 549 ? 24.523 2.462 -18.960 1.00 96.94 549 VAL A O 1
ATOM 4291 N N . SER A 1 550 ? 26.253 3.417 -17.904 1.00 96.94 550 SER A N 1
ATOM 4292 C CA . SER A 1 550 ? 26.869 2.171 -17.444 1.00 96.94 550 SER A CA 1
ATOM 4293 C C . SER A 1 550 ? 26.982 2.170 -15.928 1.00 96.94 550 SER A C 1
ATOM 4295 O O . SER A 1 550 ? 27.542 3.100 -15.352 1.00 96.94 550 SER A O 1
ATOM 4297 N N . PHE A 1 551 ? 26.475 1.116 -15.299 1.00 96.31 551 PHE A N 1
ATOM 4298 C CA . PHE A 1 551 ? 26.553 0.854 -13.871 1.00 96.31 551 PHE A CA 1
ATOM 4299 C C . PHE A 1 551 ? 27.497 -0.311 -13.595 1.00 96.31 551 PHE A C 1
ATOM 4301 O O . PHE A 1 551 ? 27.459 -1.311 -14.304 1.00 96.31 551 PHE A O 1
ATOM 4308 N N . THR A 1 552 ? 28.273 -0.226 -12.523 1.00 95.25 552 THR A N 1
ATOM 4309 C CA . THR A 1 552 ? 29.102 -1.309 -11.999 1.00 95.25 552 THR A CA 1
ATOM 4310 C C . THR A 1 552 ? 28.680 -1.600 -10.565 1.00 95.25 552 THR A C 1
ATOM 4312 O O . THR A 1 552 ? 28.841 -0.773 -9.666 1.00 95.25 552 THR A O 1
ATOM 4315 N N . PHE A 1 553 ? 28.157 -2.801 -10.334 1.00 92.06 553 PHE A N 1
ATOM 4316 C CA . PHE A 1 553 ? 27.700 -3.252 -9.025 1.00 92.06 553 PHE A CA 1
ATOM 4317 C C . PHE A 1 553 ? 28.711 -4.213 -8.392 1.00 92.06 553 PHE A C 1
ATOM 4319 O O . PHE A 1 553 ? 29.076 -5.211 -9.024 1.00 92.06 553 PHE A O 1
ATOM 4326 N N . PRO A 1 554 ? 29.149 -3.978 -7.143 1.00 88.88 554 PRO A N 1
ATOM 4327 C CA . PRO A 1 554 ? 29.950 -4.952 -6.414 1.00 88.88 554 PRO A CA 1
ATOM 4328 C C . PRO A 1 554 ? 29.088 -6.149 -5.988 1.00 88.88 554 PRO A C 1
ATOM 4330 O O . PRO A 1 554 ? 27.962 -5.984 -5.520 1.00 88.88 554 PRO A O 1
ATOM 4333 N N . VAL A 1 555 ? 29.628 -7.365 -6.102 1.00 84.81 555 VAL A N 1
ATOM 4334 C CA . VAL A 1 555 ? 28.955 -8.596 -5.654 1.00 84.81 555 VAL A CA 1
ATOM 4335 C C . VAL A 1 555 ? 29.568 -9.063 -4.327 1.00 84.81 555 VAL A C 1
ATOM 4337 O O . VAL A 1 555 ? 30.756 -9.399 -4.289 1.00 84.81 555 VAL A O 1
ATOM 4340 N N . PRO A 1 556 ? 28.800 -9.119 -3.221 1.00 78.06 556 PRO A N 1
ATOM 4341 C CA . PRO A 1 556 ? 29.329 -9.490 -1.910 1.00 78.06 556 PRO A CA 1
ATOM 4342 C C . PRO A 1 556 ? 29.912 -10.910 -1.874 1.00 78.06 556 PRO A C 1
ATOM 4344 O O . PRO A 1 556 ? 29.231 -11.883 -2.204 1.00 78.06 556 PRO A O 1
ATOM 4347 N N . SER A 1 557 ? 31.139 -11.066 -1.367 1.00 68.25 557 SER A N 1
ATOM 4348 C CA . SER A 1 557 ? 31.845 -12.359 -1.333 1.00 68.25 557 SER A CA 1
ATOM 4349 C C . SER A 1 557 ? 31.140 -13.464 -0.531 1.00 68.25 557 SER A C 1
ATOM 4351 O O . SER A 1 557 ? 31.304 -14.644 -0.825 1.00 68.25 557 SER A O 1
ATOM 4353 N N . ALA A 1 558 ? 30.325 -13.102 0.463 1.00 56.34 558 ALA A N 1
ATOM 4354 C CA . ALA A 1 558 ? 29.624 -14.051 1.333 1.00 56.34 558 ALA A CA 1
ATOM 4355 C C . ALA A 1 558 ? 28.384 -14.711 0.686 1.00 56.34 558 ALA A C 1
ATOM 4357 O O . ALA A 1 558 ? 27.832 -15.658 1.233 1.00 56.34 558 ALA A O 1
ATOM 4358 N N . SER A 1 559 ? 27.947 -14.240 -0.485 1.00 55.56 559 SER A N 1
ATOM 4359 C CA . SER A 1 559 ? 26.691 -14.650 -1.144 1.00 55.56 559 SER A CA 1
ATOM 4360 C C . SER A 1 559 ? 26.862 -15.739 -2.224 1.00 55.56 559 SER A C 1
ATOM 4362 O O . SER A 1 559 ? 25.935 -16.059 -2.966 1.00 55.56 559 SER A O 1
ATOM 4364 N N . GLN A 1 560 ? 28.063 -16.313 -2.334 1.00 56.84 560 GLN A N 1
ATOM 4365 C CA . GLN A 1 560 ? 28.593 -16.840 -3.596 1.00 56.84 560 GLN A CA 1
ATOM 4366 C C . GLN A 1 560 ? 28.225 -18.282 -3.984 1.00 56.84 560 GLN A C 1
ATOM 4368 O O . GLN A 1 560 ? 28.732 -18.737 -5.008 1.00 56.84 560 GLN A O 1
ATOM 4373 N N . GLN A 1 561 ? 27.406 -19.035 -3.234 1.00 58.72 561 GLN A N 1
ATOM 4374 C CA . GLN A 1 561 ? 27.233 -20.467 -3.559 1.00 58.72 561 GLN A CA 1
ATOM 4375 C C . GLN A 1 561 ? 25.861 -20.952 -4.042 1.00 58.72 561 GLN A C 1
ATOM 4377 O O . GLN A 1 561 ? 25.865 -21.986 -4.702 1.00 58.72 561 GLN A O 1
ATOM 4382 N N . GLN A 1 562 ? 24.731 -20.253 -3.858 1.00 62.22 562 GLN A N 1
ATOM 4383 C CA . GLN A 1 562 ? 23.423 -20.762 -4.347 1.00 62.22 562 GLN A CA 1
ATOM 4384 C C . GLN A 1 562 ? 22.382 -19.693 -4.735 1.00 62.22 562 GLN A C 1
ATOM 4386 O O . GLN A 1 562 ? 21.206 -20.020 -4.922 1.00 62.22 562 GLN A O 1
ATOM 4391 N N . LYS A 1 563 ? 22.790 -18.426 -4.878 1.00 73.94 563 LYS A N 1
ATOM 4392 C CA . LYS A 1 563 ? 21.854 -17.329 -5.157 1.00 73.94 563 LYS A CA 1
ATOM 4393 C C . LYS A 1 563 ? 21.746 -17.002 -6.645 1.00 73.94 563 LYS A C 1
ATOM 4395 O O . LYS A 1 563 ? 22.754 -16.924 -7.347 1.00 73.94 563 LYS A O 1
ATOM 4400 N N . ARG A 1 564 ? 20.516 -16.772 -7.102 1.00 84.19 564 ARG A N 1
ATOM 4401 C CA . ARG A 1 564 ? 20.174 -16.255 -8.428 1.00 84.19 564 ARG A CA 1
ATOM 4402 C C . ARG A 1 564 ? 20.128 -14.732 -8.362 1.00 84.19 564 ARG A C 1
ATOM 4404 O O . ARG A 1 564 ? 19.414 -14.172 -7.535 1.00 84.19 564 ARG A O 1
ATOM 4411 N N . TRP A 1 565 ? 20.897 -14.064 -9.212 1.00 85.81 565 TRP A N 1
ATOM 4412 C CA . TRP A 1 565 ? 20.941 -12.603 -9.259 1.00 85.81 565 TRP A CA 1
ATOM 4413 C C . TRP A 1 565 ? 19.980 -12.055 -10.310 1.00 85.81 565 TRP A C 1
ATOM 4415 O O . TRP A 1 565 ? 19.801 -12.653 -11.373 1.00 85.81 565 TRP A O 1
ATOM 4425 N N . SER A 1 566 ? 19.384 -10.908 -10.011 1.00 90.25 566 SER A N 1
ATOM 4426 C CA . SER A 1 566 ? 18.463 -10.205 -10.896 1.00 90.25 566 SER A CA 1
ATOM 4427 C C . SER A 1 566 ? 18.673 -8.699 -10.815 1.00 90.25 566 SER A C 1
ATOM 4429 O O . SER A 1 566 ? 19.060 -8.174 -9.768 1.00 90.25 566 SER A O 1
ATOM 4431 N N . ILE A 1 567 ? 18.418 -8.016 -11.927 1.00 90.69 567 ILE A N 1
ATOM 4432 C CA . ILE A 1 567 ? 18.282 -6.562 -11.979 1.00 90.69 567 ILE A CA 1
ATOM 4433 C C . ILE A 1 567 ? 16.815 -6.264 -12.277 1.00 90.69 567 ILE A C 1
ATOM 4435 O O . ILE A 1 567 ? 16.291 -6.718 -13.291 1.00 90.69 567 ILE A O 1
ATOM 4439 N N . GLN A 1 568 ? 16.153 -5.525 -11.399 1.00 90.38 568 GLN A N 1
ATOM 4440 C CA . GLN A 1 568 ? 14.793 -5.040 -11.597 1.00 90.38 568 GLN A CA 1
ATOM 4441 C C . GLN A 1 568 ? 14.851 -3.569 -11.987 1.00 90.38 568 GLN A C 1
ATOM 4443 O O . GLN A 1 568 ? 15.469 -2.773 -11.283 1.00 90.38 568 GLN A O 1
ATOM 4448 N N . LEU A 1 569 ? 14.224 -3.225 -13.106 1.00 89.19 569 LEU A N 1
ATOM 4449 C CA . LEU A 1 569 ? 14.060 -1.862 -13.597 1.00 89.19 569 LEU A CA 1
ATOM 4450 C C . LEU A 1 569 ? 12.584 -1.502 -13.508 1.00 89.19 569 LEU A C 1
ATOM 4452 O O . LEU A 1 569 ? 11.751 -2.248 -14.011 1.00 89.19 569 LEU A O 1
ATOM 4456 N N . PHE A 1 570 ? 12.263 -0.368 -12.904 1.00 86.62 570 PHE A N 1
ATOM 4457 C CA . PHE A 1 570 ? 10.917 0.185 -12.913 1.00 86.62 570 PHE A CA 1
ATOM 4458 C C . PHE A 1 570 ? 10.929 1.419 -13.793 1.00 86.62 570 PHE A C 1
ATOM 4460 O O . PHE A 1 570 ? 11.544 2.426 -13.438 1.00 86.62 570 PHE A O 1
ATOM 4467 N N . SER A 1 571 ? 10.293 1.316 -14.954 1.00 84.75 571 SER A N 1
ATOM 4468 C CA . SER A 1 571 ? 10.246 2.386 -15.947 1.00 84.75 571 SER A CA 1
ATOM 4469 C C . SER A 1 571 ? 8.843 2.936 -16.105 1.00 84.75 571 SER A C 1
ATOM 4471 O O . SER A 1 571 ? 7.867 2.208 -15.913 1.00 84.75 571 SER A O 1
ATOM 4473 N N . THR A 1 572 ? 8.743 4.213 -16.460 1.00 73.50 572 THR A N 1
ATOM 4474 C CA . THR A 1 572 ? 7.455 4.901 -16.576 1.00 73.50 572 THR A CA 1
ATOM 4475 C C . THR A 1 572 ? 6.985 5.002 -18.015 1.00 73.50 572 THR A C 1
ATOM 4477 O O . THR A 1 572 ? 7.769 4.994 -18.963 1.00 73.50 572 THR A O 1
ATOM 4480 N N . VAL A 1 573 ? 5.665 5.074 -18.158 1.00 63.69 573 VAL A N 1
ATOM 4481 C CA . VAL A 1 573 ? 4.951 5.126 -19.434 1.00 63.69 573 VAL A CA 1
ATOM 4482 C C . VAL A 1 573 ? 4.489 6.558 -19.696 1.00 63.69 573 VAL A C 1
ATOM 4484 O O . VAL A 1 573 ? 3.418 6.939 -19.254 1.00 63.69 573 VAL A O 1
ATOM 4487 N N . LYS A 1 574 ? 5.260 7.401 -20.385 1.00 57.31 574 LYS A N 1
ATOM 4488 C CA . LYS A 1 574 ? 4.754 8.737 -20.757 1.00 57.31 574 LYS A CA 1
ATOM 4489 C C . LYS A 1 574 ? 3.997 8.678 -22.082 1.00 57.31 574 LYS A C 1
ATOM 4491 O O . LYS A 1 574 ? 4.615 8.533 -23.134 1.00 57.31 574 LYS A O 1
ATOM 4496 N N . ASP A 1 575 ? 2.675 8.837 -22.043 1.00 44.56 575 ASP A N 1
ATOM 4497 C CA . ASP A 1 575 ? 1.879 9.166 -23.233 1.00 44.56 575 ASP A CA 1
ATOM 4498 C C . ASP A 1 575 ? 1.997 10.676 -23.491 1.00 44.56 575 ASP A C 1
ATOM 4500 O O . ASP A 1 575 ? 1.229 11.494 -22.983 1.00 44.56 575 ASP A O 1
ATOM 4504 N N . ALA A 1 576 ? 3.036 11.065 -24.230 1.00 42.66 576 ALA A N 1
ATOM 4505 C CA . ALA A 1 576 ? 3.149 12.409 -24.776 1.00 42.66 576 ALA A CA 1
ATOM 4506 C C . ALA A 1 576 ? 2.730 12.357 -26.251 1.00 42.66 576 ALA A C 1
ATOM 4508 O O . ALA A 1 576 ? 3.562 12.318 -27.154 1.00 42.66 576 ALA A O 1
ATOM 4509 N N . ALA A 1 577 ? 1.411 12.386 -26.452 1.00 47.03 577 ALA A N 1
ATOM 4510 C CA . ALA A 1 577 ? 0.698 12.363 -27.726 1.00 47.03 577 ALA A CA 1
ATOM 4511 C C . ALA A 1 577 ? 0.663 10.997 -28.430 1.00 47.03 577 ALA A C 1
ATOM 4513 O O . ALA A 1 577 ? 1.641 10.262 -28.478 1.00 47.03 577 ALA A O 1
ATOM 4514 N N . ALA A 1 578 ? -0.450 10.744 -29.131 1.00 45.47 578 ALA A N 1
ATOM 4515 C CA . ALA A 1 578 ? -0.713 9.584 -29.997 1.00 45.47 578 ALA A CA 1
ATOM 4516 C C . ALA A 1 578 ? 0.315 9.354 -31.138 1.00 45.47 578 ALA A C 1
ATOM 4518 O O . ALA A 1 578 ? 0.093 8.526 -32.020 1.00 45.47 578 ALA A O 1
ATOM 4519 N N . SER A 1 579 ? 1.414 10.107 -31.144 1.00 47.25 579 SER A N 1
ATOM 4520 C CA . SER A 1 579 ? 2.549 10.033 -32.054 1.00 47.25 579 SER A CA 1
ATOM 4521 C C . SER A 1 579 ? 3.882 9.702 -31.365 1.00 47.25 579 SER A C 1
ATOM 4523 O O . SER A 1 579 ? 4.890 9.660 -32.068 1.00 47.25 579 SER A O 1
ATOM 4525 N N . SER A 1 580 ? 3.945 9.494 -30.040 1.00 52.31 580 SER A N 1
ATOM 4526 C CA . SER A 1 580 ? 5.203 9.110 -29.388 1.00 52.31 580 SER A CA 1
ATOM 4527 C C . SER A 1 580 ? 5.594 7.700 -29.826 1.00 52.31 580 SER A C 1
ATOM 4529 O O . SER A 1 580 ? 4.903 6.724 -29.530 1.00 52.31 580 SER A O 1
ATOM 4531 N N . VAL A 1 581 ? 6.689 7.605 -30.580 1.00 58.19 581 VAL A N 1
ATOM 4532 C CA . VAL A 1 581 ? 7.301 6.335 -30.979 1.00 58.19 581 VAL A CA 1
ATOM 4533 C C . VAL A 1 581 ? 7.660 5.559 -29.717 1.00 58.19 581 VAL A C 1
ATOM 4535 O O . VAL A 1 581 ? 8.200 6.145 -28.783 1.00 58.19 581 VAL A O 1
ATOM 4538 N N . ALA A 1 582 ? 7.367 4.256 -29.698 1.00 70.69 582 ALA A N 1
ATOM 4539 C CA . ALA A 1 582 ? 7.694 3.404 -28.567 1.00 70.69 582 ALA A CA 1
ATOM 4540 C C . ALA A 1 582 ? 9.181 3.507 -28.206 1.00 70.69 582 ALA A C 1
ATOM 4542 O O . ALA A 1 582 ? 10.042 3.161 -29.018 1.00 70.69 582 ALA A O 1
ATOM 4543 N N . SER A 1 58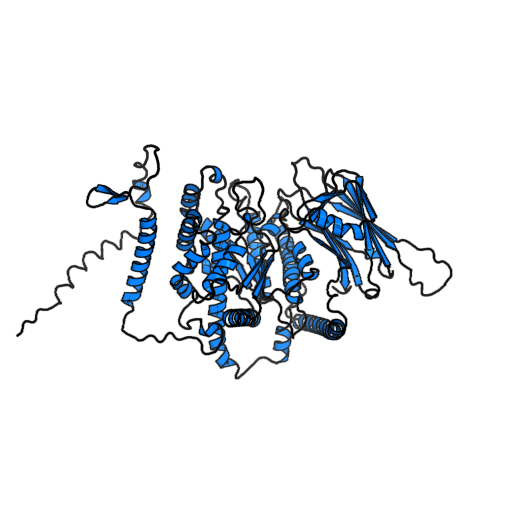3 ? 9.483 3.975 -26.995 1.00 81.38 583 SER A N 1
ATOM 4544 C CA . SER A 1 583 ? 10.864 4.052 -26.534 1.00 81.38 583 SER A CA 1
ATOM 4545 C C . SER A 1 583 ? 11.388 2.650 -26.237 1.00 81.38 583 SER A C 1
ATOM 4547 O O . SER A 1 583 ? 10.762 1.889 -25.503 1.00 81.38 583 SER A O 1
ATOM 4549 N N . LYS A 1 584 ? 12.553 2.281 -26.773 1.00 88.75 584 LYS A N 1
ATOM 4550 C CA . LYS A 1 584 ? 13.185 0.982 -26.498 1.00 88.75 584 LYS A CA 1
ATOM 4551 C C . LYS A 1 584 ? 14.526 1.180 -25.828 1.00 88.75 584 LYS A C 1
ATOM 4553 O O . LYS A 1 584 ? 15.441 1.778 -26.393 1.00 88.75 584 LYS A O 1
ATOM 4558 N N . LEU A 1 585 ? 14.655 0.609 -24.639 1.00 90.56 585 LEU A N 1
ATOM 4559 C CA . LEU A 1 585 ? 15.887 0.607 -23.876 1.00 90.56 585 LEU A CA 1
ATOM 4560 C C . LEU A 1 585 ? 16.606 -0.727 -24.066 1.00 90.56 585 LEU A C 1
ATOM 4562 O O . LEU A 1 585 ? 16.146 -1.774 -23.613 1.00 90.56 585 LEU A O 1
ATOM 4566 N N . LYS A 1 586 ? 17.768 -0.702 -24.711 1.00 94.50 586 LYS A N 1
ATOM 4567 C CA . LYS A 1 586 ? 18.661 -1.854 -24.769 1.00 94.50 586 LYS A CA 1
ATOM 4568 C C . LYS A 1 586 ? 19.434 -1.964 -23.464 1.00 94.50 586 LYS A C 1
ATOM 4570 O O . LYS A 1 586 ? 20.044 -0.996 -23.019 1.00 94.50 586 LYS A O 1
ATOM 4575 N N . TRP A 1 587 ? 19.467 -3.158 -22.890 1.00 95.06 587 TRP A N 1
ATOM 4576 C CA . TRP A 1 587 ? 20.337 -3.478 -21.766 1.00 95.06 587 TRP A CA 1
ATOM 4577 C C . TRP A 1 587 ? 21.402 -4.485 -22.187 1.00 95.06 587 TRP A C 1
ATOM 4579 O O . TRP A 1 587 ? 21.160 -5.373 -23.005 1.00 95.06 587 TRP A O 1
ATOM 4589 N N . GLU A 1 588 ? 22.590 -4.355 -21.614 1.00 94.88 588 GLU A N 1
ATOM 4590 C CA . GLU A 1 588 ? 23.686 -5.305 -21.736 1.00 94.88 588 GLU A CA 1
ATOM 4591 C C . GLU A 1 588 ? 24.302 -5.516 -20.356 1.00 94.88 588 GLU A C 1
ATOM 4593 O O . GLU A 1 588 ? 24.745 -4.570 -19.711 1.00 94.88 588 GLU A O 1
ATOM 4598 N N . VAL A 1 589 ? 24.317 -6.760 -19.891 1.00 92.19 589 VAL A N 1
ATOM 4599 C CA . VAL A 1 589 ? 24.934 -7.146 -18.627 1.00 92.19 589 VAL A CA 1
ATOM 4600 C C . VAL A 1 589 ? 26.170 -7.970 -18.915 1.00 92.19 589 VAL A C 1
ATOM 4602 O O . VAL A 1 589 ? 26.094 -8.977 -19.616 1.00 92.19 589 VAL A O 1
ATOM 4605 N N . SER A 1 590 ? 27.291 -7.581 -18.319 1.00 91.00 590 SER A N 1
ATOM 4606 C CA . SER A 1 590 ? 28.514 -8.372 -18.313 1.00 91.00 590 SER A CA 1
ATOM 4607 C C . SER A 1 590 ? 29.020 -8.574 -16.891 1.00 91.00 590 SER A C 1
ATOM 4609 O O . SER A 1 590 ? 28.746 -7.779 -15.996 1.00 91.00 590 SER A O 1
ATOM 4611 N N . ALA A 1 591 ? 29.740 -9.664 -16.651 1.00 87.12 591 ALA A N 1
ATOM 4612 C CA . ALA A 1 591 ? 30.281 -9.952 -15.330 1.00 87.12 591 ALA A CA 1
ATOM 4613 C C . ALA A 1 591 ? 31.784 -10.204 -15.382 1.00 87.12 591 ALA A C 1
ATOM 4615 O O . ALA A 1 591 ? 32.290 -10.916 -16.254 1.00 87.12 591 ALA A O 1
ATOM 4616 N N . ARG A 1 592 ? 32.503 -9.655 -14.399 1.00 82.25 592 ARG A N 1
ATOM 4617 C CA . ARG A 1 592 ? 33.941 -9.885 -14.226 1.00 82.25 592 ARG A CA 1
ATOM 4618 C C . ARG A 1 592 ? 34.141 -10.819 -13.042 1.00 82.25 592 ARG A C 1
ATOM 4620 O O . ARG A 1 592 ? 33.798 -10.489 -11.908 1.00 82.25 592 ARG A O 1
ATOM 4627 N N . GLY A 1 593 ? 34.694 -12.002 -13.291 1.00 72.06 593 GLY A N 1
ATOM 4628 C CA . GLY A 1 593 ? 34.901 -13.005 -12.251 1.00 72.06 593 GLY A CA 1
ATOM 4629 C C . GLY A 1 593 ? 35.944 -14.045 -12.627 1.00 72.06 593 GLY A C 1
ATOM 4630 O O . GLY A 1 593 ? 36.247 -14.263 -13.799 1.00 72.06 593 GLY A O 1
ATOM 4631 N N . LYS A 1 594 ? 36.498 -14.714 -11.613 1.00 65.12 594 LYS A N 1
ATOM 4632 C CA . LYS A 1 594 ? 37.369 -15.874 -11.823 1.00 65.12 594 LYS A CA 1
ATOM 4633 C C . LYS A 1 594 ? 36.487 -17.105 -12.003 1.00 65.12 594 LYS A C 1
ATOM 4635 O O . LYS A 1 594 ? 35.688 -17.436 -11.127 1.00 65.12 594 LYS A O 1
ATOM 4640 N N . ARG A 1 595 ? 36.630 -17.804 -13.129 1.00 62.38 595 ARG A N 1
ATOM 4641 C CA . ARG A 1 595 ? 35.936 -19.077 -13.348 1.00 62.38 595 ARG A CA 1
ATOM 4642 C C . ARG A 1 595 ? 36.577 -20.134 -12.450 1.00 62.38 595 ARG A C 1
ATOM 4644 O O . ARG A 1 595 ? 37.792 -20.325 -12.489 1.00 62.38 595 ARG A O 1
ATOM 4651 N N . ARG A 1 596 ? 35.779 -20.823 -11.631 1.00 60.38 596 ARG A N 1
ATOM 4652 C CA . ARG A 1 596 ? 36.260 -21.887 -10.738 1.00 60.38 596 ARG A CA 1
ATOM 4653 C C . ARG A 1 596 ? 36.518 -23.158 -11.556 1.00 60.38 596 ARG A C 1
ATOM 4655 O O . ARG A 1 596 ? 35.766 -24.121 -11.458 1.00 60.38 596 ARG A O 1
ATOM 4662 N N . SER A 1 597 ? 37.546 -23.160 -12.407 1.00 55.88 597 SER A N 1
ATOM 4663 C CA . SER A 1 597 ? 37.950 -24.388 -13.096 1.00 55.88 597 SER A CA 1
ATOM 4664 C C . SER A 1 597 ? 38.566 -25.339 -12.075 1.00 55.88 597 SER A C 1
ATOM 4666 O O . SER A 1 597 ? 39.598 -25.044 -11.477 1.00 55.88 597 SER A O 1
ATOM 4668 N N . ARG A 1 598 ? 37.907 -26.476 -11.833 1.00 59.19 598 ARG A N 1
ATOM 4669 C CA . ARG A 1 598 ? 38.341 -27.471 -10.840 1.00 59.19 598 ARG A CA 1
ATOM 4670 C C . ARG A 1 598 ? 39.479 -28.370 -11.344 1.00 59.19 598 ARG A C 1
ATOM 4672 O O . ARG A 1 598 ? 39.963 -29.195 -10.579 1.00 59.19 598 ARG A O 1
ATOM 4679 N N . ARG A 1 599 ? 39.927 -28.212 -12.594 1.00 57.66 599 ARG A N 1
ATOM 4680 C CA . ARG A 1 599 ? 41.113 -28.875 -13.157 1.00 57.66 599 ARG A CA 1
ATOM 4681 C C . ARG A 1 599 ? 41.774 -27.976 -14.209 1.00 57.66 599 ARG A C 1
ATOM 4683 O O . ARG A 1 599 ? 41.084 -27.440 -15.068 1.00 57.66 599 ARG A O 1
ATOM 4690 N N . LEU A 1 600 ? 43.105 -27.912 -14.136 1.00 49.62 600 LEU A N 1
ATOM 4691 C CA . LEU A 1 600 ? 44.070 -27.251 -15.029 1.00 49.62 600 LEU A CA 1
ATOM 4692 C C . LEU A 1 600 ? 44.247 -25.734 -14.852 1.00 49.62 600 LEU A C 1
ATOM 4694 O O . LEU A 1 600 ? 43.437 -24.902 -15.243 1.00 49.62 600 LEU A O 1
ATOM 4698 N N . GLU A 1 601 ? 45.400 -25.421 -14.271 1.00 54.91 601 GLU A N 1
ATOM 4699 C CA . GLU A 1 601 ? 45.877 -24.142 -13.756 1.00 54.91 601 GLU A CA 1
ATOM 4700 C C . GLU A 1 601 ? 46.579 -23.275 -14.821 1.00 54.91 601 GLU A C 1
ATOM 4702 O O . GLU A 1 601 ? 47.442 -22.476 -14.481 1.00 54.91 601 GLU A O 1
ATOM 4707 N N . GLN A 1 602 ? 46.267 -23.412 -16.118 1.00 51.50 602 GLN A N 1
ATOM 4708 C CA . GLN A 1 602 ? 47.158 -22.859 -17.154 1.00 51.50 602 GLN A CA 1
ATOM 4709 C C . GLN A 1 602 ? 46.577 -21.953 -18.241 1.00 51.50 602 GLN A C 1
ATOM 4711 O O . GLN A 1 602 ? 47.288 -21.656 -19.192 1.00 51.50 602 GLN A O 1
ATOM 4716 N N . GLN A 1 603 ? 45.387 -21.370 -18.077 1.00 49.03 603 GLN A N 1
ATOM 4717 C CA . GLN A 1 603 ? 45.047 -20.159 -18.845 1.00 49.03 603 GLN A CA 1
ATOM 4718 C C . GLN A 1 603 ? 44.017 -19.295 -18.107 1.00 49.03 603 GLN A C 1
ATOM 4720 O O . GLN A 1 603 ? 42.814 -19.539 -18.148 1.00 49.03 603 GLN A O 1
ATOM 4725 N N . GLN A 1 604 ? 44.510 -18.260 -17.417 1.00 51.16 604 GLN A N 1
ATOM 4726 C CA . GLN A 1 604 ? 43.721 -17.185 -16.801 1.00 51.16 604 GLN A CA 1
ATOM 4727 C C . GLN A 1 604 ? 43.172 -16.207 -17.858 1.00 51.16 604 GLN A C 1
ATOM 4729 O O . GLN A 1 604 ? 43.302 -14.994 -17.719 1.00 51.16 604 GLN A O 1
ATOM 4734 N N . ASN A 1 605 ? 42.552 -16.704 -18.928 1.00 57.19 605 ASN A N 1
ATOM 4735 C CA . ASN A 1 605 ? 41.802 -15.819 -19.811 1.00 57.19 605 ASN A CA 1
ATOM 4736 C C . ASN A 1 605 ? 40.486 -15.497 -19.102 1.00 57.19 605 ASN A C 1
ATOM 4738 O O . ASN A 1 605 ? 39.644 -16.375 -18.912 1.00 57.19 605 ASN A O 1
ATOM 4742 N N . ALA A 1 606 ? 40.341 -14.251 -18.649 1.00 57.22 606 ALA A N 1
ATOM 4743 C CA . ALA A 1 606 ? 39.089 -13.740 -18.116 1.00 57.22 606 ALA A CA 1
ATOM 4744 C C . ALA A 1 606 ? 38.020 -13.830 -19.215 1.00 57.22 606 ALA A C 1
ATOM 4746 O O . ALA A 1 606 ? 37.921 -12.960 -20.073 1.00 57.22 606 ALA A O 1
ATOM 4747 N N . THR A 1 607 ? 37.247 -14.913 -19.234 1.00 60.84 607 THR A N 1
ATOM 4748 C CA . THR A 1 607 ? 36.057 -15.010 -20.079 1.00 60.84 607 THR A CA 1
ATOM 4749 C C . THR A 1 607 ? 34.999 -14.084 -19.500 1.00 60.84 607 THR A C 1
ATOM 4751 O O . THR A 1 607 ? 34.427 -14.404 -18.458 1.00 60.84 607 THR A O 1
ATOM 4754 N N . SER A 1 608 ? 34.760 -12.948 -20.155 1.00 66.62 608 SER A N 1
ATOM 4755 C CA . SER A 1 608 ? 33.563 -12.144 -19.941 1.00 66.62 608 SER A CA 1
ATOM 4756 C C . SER A 1 608 ? 32.384 -12.841 -20.616 1.00 66.62 608 SER A C 1
ATOM 4758 O O . SER A 1 608 ? 32.414 -13.150 -21.806 1.00 66.62 608 SER A O 1
ATOM 4760 N N . THR A 1 609 ? 31.342 -13.131 -19.847 1.00 76.62 609 THR A N 1
ATOM 4761 C CA . THR A 1 609 ? 30.028 -13.470 -20.391 1.00 76.62 609 THR A CA 1
ATOM 4762 C C . THR A 1 609 ? 29.222 -12.178 -20.453 1.00 76.62 609 THR A C 1
ATOM 4764 O O . THR A 1 609 ? 29.134 -11.466 -19.453 1.00 76.62 609 THR A O 1
ATOM 4767 N N . SER A 1 610 ? 28.699 -11.847 -21.636 1.00 84.12 610 SER A N 1
ATOM 4768 C CA . SER A 1 610 ? 27.789 -10.715 -21.843 1.00 84.12 610 SER A CA 1
ATOM 4769 C C . SER A 1 610 ? 26.443 -11.233 -22.341 1.00 84.12 610 SER A C 1
ATOM 4771 O O . SER A 1 610 ? 26.382 -12.169 -23.142 1.00 84.12 610 SER A O 1
ATOM 4773 N N . THR A 1 611 ? 25.366 -10.648 -21.835 1.00 89.81 611 THR A N 1
ATOM 4774 C CA . THR A 1 611 ? 23.978 -10.945 -22.199 1.00 89.81 611 THR A CA 1
ATOM 4775 C C . THR A 1 611 ? 23.266 -9.635 -22.452 1.00 89.81 611 THR A C 1
ATOM 4777 O O . THR A 1 611 ? 23.458 -8.697 -21.685 1.00 89.81 611 THR A O 1
ATOM 4780 N N . SER A 1 612 ? 22.439 -9.557 -23.489 1.00 92.62 612 SER A N 1
ATOM 4781 C CA . SER A 1 612 ? 21.706 -8.332 -23.807 1.00 92.62 612 SER A CA 1
ATOM 4782 C C . SER A 1 612 ? 20.253 -8.620 -24.151 1.00 92.62 612 SER A C 1
ATOM 4784 O O . SER A 1 612 ? 19.905 -9.744 -24.515 1.00 92.62 612 SER A O 1
ATOM 4786 N N . GLY A 1 613 ? 19.421 -7.593 -24.038 1.00 92.81 613 GLY A N 1
ATOM 4787 C CA . GLY A 1 613 ? 18.012 -7.633 -24.396 1.00 92.81 613 GLY A CA 1
ATOM 4788 C C . GLY A 1 613 ? 17.435 -6.228 -24.513 1.00 92.81 613 GLY A C 1
ATOM 4789 O O . GLY A 1 613 ? 18.170 -5.240 -24.505 1.00 92.81 613 GLY A O 1
ATOM 4790 N N . ILE A 1 614 ? 16.113 -6.155 -24.643 1.00 91.19 614 ILE A N 1
ATOM 4791 C CA . ILE A 1 614 ? 15.363 -4.907 -24.786 1.00 91.19 614 ILE A CA 1
ATOM 4792 C C . ILE A 1 614 ? 14.317 -4.830 -23.673 1.00 91.19 614 ILE A C 1
ATOM 4794 O O . ILE A 1 614 ? 13.687 -5.834 -23.346 1.00 91.19 614 ILE A O 1
ATOM 4798 N N . VAL A 1 615 ? 14.149 -3.642 -23.103 1.00 85.44 615 VAL A N 1
ATOM 4799 C CA . VAL A 1 615 ? 12.975 -3.235 -22.331 1.00 85.44 615 VAL A CA 1
ATOM 4800 C C . VAL A 1 615 ? 12.188 -2.269 -23.207 1.00 85.44 615 VAL A C 1
ATOM 4802 O O . VAL A 1 615 ? 12.715 -1.243 -23.639 1.00 85.44 615 VAL A O 1
ATOM 4805 N N . GLU A 1 616 ? 10.944 -2.619 -23.508 1.00 81.69 616 GLU A N 1
ATOM 4806 C CA . GLU A 1 616 ? 10.048 -1.756 -24.270 1.00 81.69 616 GLU A CA 1
ATOM 4807 C C . GLU A 1 616 ? 9.313 -0.817 -23.312 1.00 81.69 616 GLU A C 1
ATOM 4809 O O . GLU A 1 616 ? 8.640 -1.260 -22.382 1.00 81.69 616 GLU A O 1
ATOM 4814 N N . GLY A 1 617 ? 9.436 0.485 -23.551 1.00 68.50 617 GLY A N 1
ATOM 4815 C CA . GLY A 1 617 ? 8.514 1.479 -23.029 1.00 68.50 617 GLY A CA 1
ATOM 4816 C C . GLY A 1 617 ? 7.201 1.338 -23.787 1.00 68.50 617 GLY A C 1
ATOM 4817 O O . GLY A 1 617 ? 7.129 1.579 -24.991 1.00 68.50 617 GLY A O 1
ATOM 4818 N N . THR A 1 618 ? 6.157 0.877 -23.111 1.00 59.91 618 THR A N 1
ATOM 4819 C CA . THR A 1 618 ? 4.816 0.802 -23.698 1.00 59.91 618 THR A CA 1
ATOM 4820 C C . THR A 1 618 ? 4.140 2.158 -23.559 1.00 59.91 618 THR A C 1
ATOM 4822 O O . THR A 1 618 ? 4.091 2.648 -22.444 1.00 59.91 618 THR A O 1
ATOM 4825 N N . HIS A 1 619 ? 3.580 2.734 -24.627 1.00 56.22 619 HIS A N 1
ATOM 4826 C CA . HIS A 1 619 ? 2.852 4.023 -24.596 1.00 56.22 619 HIS A CA 1
ATOM 4827 C C . HIS A 1 619 ? 1.327 3.843 -24.729 1.00 56.22 619 HIS A C 1
ATOM 4829 O O . HIS A 1 619 ? 0.601 4.768 -25.072 1.00 56.22 619 HIS A O 1
ATOM 4835 N N . ASP A 1 620 ? 0.820 2.632 -24.481 1.00 50.28 620 ASP A N 1
ATOM 4836 C CA . ASP A 1 620 ? -0.570 2.266 -24.794 1.00 50.28 620 ASP A CA 1
ATOM 4837 C C . ASP A 1 620 ? -1.592 2.670 -23.711 1.00 50.28 620 ASP A C 1
ATOM 4839 O O . ASP A 1 620 ? -2.792 2.412 -23.870 1.00 50.28 620 ASP A O 1
ATOM 4843 N N . SER A 1 621 ? -1.143 3.269 -22.601 1.00 49.88 621 SER A N 1
ATOM 4844 C CA . SER A 1 621 ? -2.010 3.699 -21.498 1.00 49.88 621 SER A CA 1
ATOM 4845 C C . SER A 1 621 ? -2.061 5.226 -21.412 1.00 49.88 621 SER A C 1
ATOM 4847 O O . SER A 1 621 ? -1.006 5.853 -21.423 1.00 49.88 621 SER A O 1
ATOM 4849 N N . PRO A 1 622 ? -3.254 5.835 -21.254 1.00 49.34 622 PRO A N 1
ATOM 4850 C CA . PRO A 1 622 ? -3.390 7.279 -21.040 1.00 49.34 622 PRO A CA 1
ATOM 4851 C C . PRO A 1 622 ? -2.820 7.758 -19.689 1.00 49.34 622 PRO A C 1
ATOM 4853 O O . PRO A 1 622 ? -2.886 8.949 -19.391 1.00 49.34 622 PRO A O 1
ATOM 4856 N N . HIS A 1 623 ? -2.298 6.851 -18.856 1.00 53.31 623 HIS A N 1
ATOM 4857 C CA . HIS A 1 623 ? -1.736 7.153 -17.545 1.00 53.31 623 HIS A CA 1
ATOM 4858 C C . HIS A 1 623 ? -0.303 6.627 -17.421 1.00 53.31 623 HIS A C 1
ATOM 4860 O O . HIS A 1 623 ? -0.005 5.487 -17.785 1.00 53.31 623 HIS A O 1
ATOM 4866 N N . THR A 1 624 ? 0.569 7.452 -16.842 1.00 59.72 624 THR A N 1
ATOM 4867 C CA . THR A 1 624 ? 1.960 7.103 -16.550 1.00 59.72 624 THR A CA 1
ATOM 4868 C C . THR A 1 624 ? 2.040 6.175 -15.349 1.00 59.72 624 THR A C 1
ATOM 4870 O O . THR A 1 624 ? 1.927 6.631 -14.222 1.00 59.72 624 THR A O 1
ATOM 4873 N N . VAL A 1 625 ? 2.250 4.877 -15.569 1.00 64.44 625 VAL A N 1
ATOM 4874 C CA . VAL A 1 625 ? 2.424 3.890 -14.488 1.00 64.44 625 VAL A CA 1
ATOM 4875 C C . VAL A 1 625 ? 3.830 3.296 -14.540 1.00 64.44 625 VAL A C 1
ATOM 4877 O O . VAL A 1 625 ? 4.369 3.064 -15.624 1.00 64.44 625 VAL A O 1
ATOM 4880 N N . ALA A 1 626 ? 4.439 3.057 -13.376 1.00 69.25 626 ALA A N 1
ATOM 4881 C CA . ALA A 1 626 ? 5.729 2.380 -13.274 1.00 69.25 626 ALA A CA 1
ATOM 4882 C C . ALA A 1 626 ? 5.579 0.854 -13.418 1.00 69.25 626 ALA A C 1
ATOM 4884 O O . ALA A 1 626 ? 4.966 0.200 -12.568 1.00 69.25 626 ALA A O 1
ATOM 4885 N N . LEU A 1 627 ? 6.176 0.274 -14.464 1.00 74.94 627 LEU A N 1
ATOM 4886 C CA . LEU A 1 627 ? 6.139 -1.168 -14.730 1.00 74.94 627 LEU A CA 1
ATOM 4887 C C . LEU A 1 627 ? 7.490 -1.839 -14.442 1.00 74.94 627 LEU A C 1
ATOM 4889 O O . LEU A 1 627 ? 8.528 -1.317 -14.862 1.00 74.94 627 LEU A O 1
ATOM 4893 N N . PRO A 1 628 ? 7.502 -3.005 -13.770 1.00 83.19 628 PRO A N 1
ATOM 4894 C CA . PRO A 1 628 ? 8.723 -3.765 -13.548 1.00 83.19 628 PRO A CA 1
ATOM 4895 C C . PRO A 1 628 ? 9.191 -4.487 -14.818 1.00 83.19 628 PRO A C 1
ATOM 4897 O O . PRO A 1 628 ? 8.426 -5.168 -15.496 1.00 83.19 628 PRO A O 1
ATOM 4900 N N . SER A 1 629 ? 10.495 -4.449 -15.063 1.00 87.12 629 SER A N 1
ATOM 4901 C CA . SER A 1 629 ? 11.225 -5.321 -15.981 1.00 87.12 629 SER A CA 1
ATOM 4902 C C . SER A 1 629 ? 12.316 -6.049 -15.208 1.00 87.12 629 SER A C 1
ATOM 4904 O O . SER A 1 629 ? 13.175 -5.415 -14.597 1.00 87.12 629 SER A O 1
ATOM 4906 N N . THR A 1 630 ? 12.292 -7.384 -15.216 1.00 88.31 630 THR A N 1
ATOM 4907 C CA . THR A 1 630 ? 13.286 -8.199 -14.500 1.00 88.31 630 THR A CA 1
ATOM 4908 C C . THR A 1 630 ? 14.278 -8.823 -15.474 1.00 88.31 630 THR A C 1
ATOM 4910 O O . THR A 1 630 ? 13.905 -9.599 -16.351 1.00 88.31 630 THR A O 1
ATOM 4913 N N . ILE A 1 631 ? 15.558 -8.521 -15.278 1.00 90.00 631 ILE A N 1
ATOM 4914 C CA . ILE A 1 631 ? 16.686 -9.094 -16.007 1.00 90.00 631 ILE A CA 1
ATOM 4915 C C . ILE A 1 631 ? 17.313 -10.174 -15.124 1.00 90.00 631 ILE A C 1
ATOM 4917 O O . ILE A 1 631 ? 17.988 -9.877 -14.135 1.00 90.00 631 ILE A O 1
ATOM 4921 N N . TRP A 1 632 ? 17.087 -11.439 -15.475 1.00 88.94 632 TRP A N 1
ATOM 4922 C CA . TRP A 1 632 ? 17.671 -12.583 -14.775 1.00 88.94 632 TRP A CA 1
ATOM 4923 C C . TRP A 1 632 ? 19.093 -12.864 -15.258 1.00 88.94 632 TRP A C 1
ATOM 4925 O O . TRP A 1 632 ? 19.349 -12.975 -16.456 1.00 88.94 632 TRP A O 1
ATOM 4935 N N . LEU A 1 633 ? 20.026 -13.034 -14.319 1.00 86.38 633 LEU A N 1
ATOM 4936 C CA . LEU A 1 633 ? 21.439 -13.276 -14.620 1.00 86.38 633 LEU A CA 1
ATOM 4937 C C . LEU A 1 633 ? 21.785 -14.771 -14.599 1.00 86.38 633 LEU A C 1
ATOM 4939 O O . LEU A 1 633 ? 22.788 -15.186 -14.017 1.00 86.38 633 LEU A O 1
ATOM 4943 N N . ASP A 1 634 ? 20.956 -15.596 -15.239 1.00 83.25 634 ASP A N 1
ATOM 4944 C CA . ASP A 1 634 ? 21.100 -17.062 -15.224 1.00 83.25 634 ASP A CA 1
ATOM 4945 C C . ASP A 1 634 ? 22.406 -17.538 -15.848 1.00 83.25 634 ASP A C 1
ATOM 4947 O O . ASP A 1 634 ? 23.021 -18.501 -15.394 1.00 83.25 634 ASP A O 1
ATOM 4951 N N . ASN A 1 635 ? 22.896 -16.791 -16.831 1.00 75.38 635 ASN A N 1
ATOM 4952 C CA . ASN A 1 635 ? 24.152 -17.078 -17.515 1.00 75.38 635 ASN A CA 1
ATOM 4953 C C . ASN A 1 635 ? 25.388 -16.848 -16.622 1.00 75.38 635 ASN A C 1
ATOM 4955 O O . ASN A 1 635 ? 26.506 -17.174 -17.022 1.00 75.38 635 ASN A O 1
ATOM 4959 N N . LEU A 1 636 ? 25.199 -16.307 -15.410 1.00 70.75 636 LEU A N 1
ATOM 4960 C CA . LEU A 1 636 ? 26.236 -16.189 -14.385 1.00 70.75 636 LEU A CA 1
ATOM 4961 C C . LEU A 1 636 ? 26.252 -17.374 -13.407 1.00 70.75 636 LEU A C 1
ATOM 4963 O O . LEU A 1 636 ? 27.140 -17.432 -12.553 1.00 70.75 636 LEU A O 1
ATOM 4967 N N . GLN A 1 637 ? 25.325 -18.335 -13.521 1.00 69.12 637 GLN A N 1
ATOM 4968 C CA . GLN A 1 637 ? 25.327 -19.528 -12.673 1.00 69.12 637 GLN A CA 1
ATOM 4969 C C . GLN A 1 637 ? 26.652 -20.299 -12.831 1.00 69.12 637 GLN A C 1
ATOM 4971 O O . GLN A 1 637 ? 27.055 -20.698 -13.922 1.00 69.12 637 GLN A O 1
ATOM 4976 N N . GLY A 1 638 ? 27.371 -20.481 -11.717 1.00 68.69 638 GLY A N 1
ATOM 4977 C CA . GLY A 1 638 ? 28.685 -21.136 -11.680 1.00 68.69 638 GLY A CA 1
ATOM 4978 C C . GLY A 1 638 ? 29.890 -20.203 -11.866 1.00 68.69 638 GLY A C 1
ATOM 4979 O O . GLY A 1 638 ? 31.033 -20.648 -11.711 1.00 68.69 638 GLY A O 1
ATOM 4980 N N . MET A 1 639 ? 29.670 -18.915 -12.144 1.00 70.19 639 MET A N 1
ATOM 4981 C CA . MET A 1 639 ? 30.694 -17.881 -12.004 1.00 70.19 639 MET A CA 1
ATOM 4982 C C . MET A 1 639 ? 30.577 -17.214 -10.638 1.00 70.19 639 MET A C 1
ATOM 4984 O O . MET A 1 639 ? 29.498 -17.072 -10.075 1.00 70.19 639 MET A O 1
ATOM 4988 N N . VAL A 1 640 ? 31.724 -16.804 -10.106 1.00 70.19 640 VAL A N 1
ATOM 4989 C CA . VAL A 1 640 ? 31.807 -15.995 -8.895 1.00 70.19 640 VAL A CA 1
ATOM 4990 C C . VAL A 1 640 ? 32.194 -14.584 -9.336 1.00 70.19 640 VAL A C 1
ATOM 4992 O O . VAL A 1 640 ? 33.392 -14.273 -9.390 1.00 70.19 640 VAL A O 1
ATOM 4995 N N . PRO A 1 641 ? 31.227 -13.762 -9.786 1.00 78.12 641 PRO A N 1
ATOM 4996 C CA . PRO A 1 641 ? 31.531 -12.401 -10.185 1.00 78.12 641 PRO A CA 1
ATOM 4997 C C . PRO A 1 641 ? 31.969 -11.604 -8.959 1.00 78.12 641 PRO A C 1
ATOM 4999 O O . PRO A 1 641 ? 31.404 -11.756 -7.879 1.00 78.12 641 PRO A O 1
ATOM 5002 N N . SER A 1 642 ? 33.003 -10.780 -9.118 1.00 83.94 642 SER A N 1
ATOM 5003 C CA . SER A 1 642 ? 33.301 -9.725 -8.146 1.00 83.94 642 SER A CA 1
ATOM 5004 C C . SER A 1 642 ? 32.496 -8.467 -8.455 1.00 83.94 642 SER A C 1
ATOM 5006 O O . SER A 1 642 ? 32.144 -7.732 -7.538 1.00 83.94 642 SER A O 1
ATOM 5008 N N . HIS A 1 643 ? 32.193 -8.248 -9.738 1.00 90.38 643 HIS A N 1
ATOM 5009 C CA . HIS A 1 643 ? 31.420 -7.115 -10.226 1.00 90.38 643 HIS A CA 1
ATOM 5010 C C . HIS A 1 643 ? 30.481 -7.545 -11.356 1.00 90.38 643 HIS A C 1
ATOM 5012 O O . HIS A 1 643 ? 30.812 -8.444 -12.142 1.00 90.38 643 HIS A O 1
ATOM 5018 N N . VAL A 1 644 ? 29.339 -6.870 -11.437 1.00 92.44 644 VAL A N 1
ATOM 5019 C CA . VAL A 1 644 ? 28.386 -6.943 -12.547 1.00 92.44 644 VAL A CA 1
ATOM 5020 C C . VAL A 1 644 ? 28.290 -5.557 -13.170 1.00 92.44 644 VAL A C 1
ATOM 5022 O O . VAL A 1 644 ? 27.978 -4.598 -12.473 1.00 92.44 644 VAL A O 1
ATOM 5025 N N . ASP A 1 645 ? 28.562 -5.462 -14.466 1.00 94.31 645 ASP A N 1
ATOM 5026 C CA . ASP A 1 645 ? 28.444 -4.238 -15.249 1.00 94.31 645 ASP A CA 1
ATOM 5027 C C . ASP A 1 645 ? 27.117 -4.274 -16.028 1.00 94.31 645 ASP A C 1
ATOM 5029 O O . ASP A 1 645 ? 26.890 -5.208 -16.798 1.00 94.31 645 ASP A O 1
ATOM 5033 N N . LEU A 1 646 ? 26.248 -3.279 -15.845 1.00 95.88 646 LEU A N 1
ATOM 5034 C CA . LEU A 1 646 ? 25.006 -3.074 -16.596 1.00 95.88 646 LEU A CA 1
ATOM 5035 C C . LEU A 1 646 ? 25.145 -1.826 -17.466 1.00 95.88 646 LEU A C 1
ATOM 5037 O O . LEU A 1 646 ? 25.256 -0.724 -16.943 1.00 95.88 646 LEU A O 1
ATOM 5041 N N . LYS A 1 647 ? 25.056 -1.976 -18.781 1.00 96.94 647 LYS A N 1
ATOM 5042 C CA . LYS A 1 647 ? 24.934 -0.868 -19.726 1.00 96.94 647 LYS A CA 1
ATOM 5043 C C . LYS A 1 647 ? 23.485 -0.749 -20.186 1.00 96.94 647 LYS A C 1
ATOM 5045 O O . LYS A 1 647 ? 22.905 -1.730 -20.642 1.00 96.94 647 LYS A O 1
ATOM 5050 N N . LEU A 1 648 ? 22.922 0.448 -20.093 1.00 96.38 648 LEU A N 1
ATOM 5051 C CA . LEU A 1 648 ? 21.608 0.809 -20.615 1.00 96.38 648 LEU A CA 1
ATOM 5052 C C . LEU A 1 648 ? 21.795 1.814 -21.753 1.00 96.38 648 LEU A C 1
ATOM 5054 O O . LEU A 1 648 ? 22.546 2.775 -21.601 1.00 96.38 648 LEU A O 1
ATOM 5058 N N . GLU A 1 649 ? 21.141 1.596 -22.887 1.00 96.56 649 GLU A N 1
ATOM 5059 C CA . GLU A 1 649 ? 21.237 2.439 -24.080 1.00 96.56 649 GLU A CA 1
ATOM 5060 C C . GLU A 1 649 ? 19.847 2.638 -24.691 1.00 96.56 649 GLU A C 1
ATOM 5062 O O . GLU A 1 649 ? 19.176 1.665 -25.033 1.00 96.56 649 GLU A O 1
ATOM 5067 N N . LEU A 1 650 ? 19.399 3.888 -24.816 1.00 93.62 650 LEU A N 1
ATOM 5068 C CA . LEU A 1 650 ? 18.159 4.216 -25.514 1.00 93.62 650 LEU A CA 1
ATOM 5069 C C . LEU A 1 650 ? 18.403 4.048 -27.016 1.00 93.62 650 LEU A C 1
ATOM 5071 O O . LEU A 1 650 ? 19.206 4.783 -27.583 1.00 93.62 650 LEU A O 1
ATOM 5075 N N . VAL A 1 651 ? 17.761 3.058 -27.639 1.00 94.31 651 VAL A N 1
ATOM 5076 C CA . VAL A 1 651 ? 17.974 2.715 -29.061 1.00 94.31 651 VAL A CA 1
ATOM 5077 C C . VAL A 1 651 ? 16.830 3.171 -29.968 1.00 94.31 651 VAL A C 1
ATOM 5079 O O . VAL A 1 651 ? 16.991 3.237 -31.186 1.00 94.31 651 VAL A O 1
ATOM 5082 N N . GLU A 1 652 ? 15.676 3.485 -29.383 1.00 90.19 652 GLU A N 1
ATOM 5083 C CA . GLU A 1 652 ? 14.487 3.992 -30.068 1.00 90.19 652 GLU A CA 1
ATOM 5084 C C . GLU A 1 652 ? 13.716 4.910 -29.111 1.00 90.19 652 GLU A C 1
ATOM 5086 O O . GLU A 1 652 ? 13.715 4.648 -27.909 1.00 90.19 652 GLU A O 1
ATOM 5091 N N . GLY A 1 653 ? 13.064 5.951 -29.634 1.00 85.38 653 GLY A N 1
ATOM 5092 C CA . GLY A 1 653 ? 12.346 6.963 -28.851 1.00 85.38 653 GLY A CA 1
ATOM 5093 C C . GLY A 1 653 ? 13.209 8.155 -28.420 1.00 85.38 653 GLY A C 1
ATOM 5094 O O . GLY A 1 653 ? 14.432 8.155 -28.584 1.00 85.38 653 GLY A O 1
ATOM 5095 N N . ASP A 1 654 ? 12.543 9.179 -27.885 1.00 83.00 654 ASP A N 1
ATOM 5096 C CA . ASP A 1 654 ? 13.173 10.446 -27.483 1.00 83.00 654 ASP A CA 1
ATOM 5097 C C . ASP A 1 654 ? 13.452 10.510 -25.976 1.00 83.00 654 ASP A C 1
ATOM 5099 O O . ASP A 1 654 ? 14.458 11.078 -25.561 1.00 83.00 654 ASP A O 1
ATOM 5103 N N . GLU A 1 655 ? 12.598 9.892 -25.155 1.00 85.62 655 GLU A N 1
ATOM 5104 C CA . GLU A 1 655 ? 12.741 9.869 -23.697 1.00 85.62 655 GLU A CA 1
ATOM 5105 C C . GLU A 1 655 ? 12.489 8.460 -23.136 1.00 85.62 655 GLU A C 1
ATOM 5107 O O . GLU A 1 655 ? 11.589 7.751 -23.592 1.00 85.62 655 GLU A O 1
ATOM 5112 N N . PHE A 1 656 ? 13.266 8.046 -22.130 1.00 86.88 656 PHE A N 1
ATOM 5113 C CA . PHE A 1 656 ? 12.995 6.839 -21.337 1.00 86.88 656 PHE A CA 1
ATOM 5114 C C . PHE A 1 656 ? 13.302 7.102 -19.865 1.00 86.88 656 PHE A C 1
ATOM 5116 O O . PHE A 1 656 ? 14.406 7.523 -19.525 1.00 86.88 656 PHE A O 1
ATOM 5123 N N . GLU A 1 657 ? 12.345 6.834 -18.984 1.00 88.19 657 GLU A N 1
ATOM 5124 C CA . GLU A 1 657 ? 12.437 7.176 -17.565 1.00 88.19 657 GLU A CA 1
ATOM 5125 C C . GLU A 1 657 ? 12.458 5.921 -16.687 1.00 88.19 657 GLU A C 1
ATOM 5127 O O . GLU A 1 657 ? 11.630 5.023 -16.839 1.00 88.19 657 GLU A O 1
ATOM 5132 N N . ILE A 1 658 ? 13.400 5.883 -15.742 1.00 89.50 658 ILE A N 1
ATOM 5133 C CA . ILE A 1 658 ? 13.548 4.861 -14.704 1.00 89.50 658 ILE A CA 1
ATOM 5134 C C . ILE A 1 658 ? 13.278 5.515 -13.344 1.00 89.50 658 ILE A C 1
ATOM 5136 O O . ILE A 1 658 ? 14.008 6.413 -12.927 1.00 89.50 658 ILE A O 1
ATOM 5140 N N . VAL A 1 659 ? 12.258 5.038 -12.632 1.00 87.31 659 VAL A N 1
ATOM 5141 C CA . VAL A 1 659 ? 11.887 5.510 -11.281 1.00 87.31 659 VAL A CA 1
ATOM 5142 C C . VAL A 1 659 ? 12.476 4.665 -10.163 1.00 87.31 659 VAL A C 1
ATOM 5144 O O . VAL A 1 659 ? 12.579 5.124 -9.028 1.00 87.31 659 VAL A O 1
ATOM 5147 N N . ALA A 1 660 ? 12.866 3.427 -10.456 1.00 89.19 660 ALA A N 1
ATOM 5148 C CA . ALA A 1 660 ? 13.631 2.609 -9.530 1.00 89.19 660 ALA A CA 1
ATOM 5149 C C . ALA A 1 660 ? 14.477 1.578 -10.265 1.00 89.19 660 ALA A C 1
ATOM 5151 O O . ALA A 1 660 ? 14.121 1.090 -11.339 1.00 89.19 660 ALA A O 1
ATOM 5152 N N . MET A 1 661 ? 15.586 1.203 -9.638 1.00 92.25 661 MET A N 1
ATOM 5153 C CA . MET A 1 661 ? 16.397 0.072 -10.060 1.00 92.25 661 MET A CA 1
ATOM 5154 C C . MET A 1 661 ? 16.930 -0.660 -8.843 1.00 92.25 661 MET A C 1
ATOM 5156 O O . MET A 1 661 ? 17.437 -0.044 -7.906 1.00 92.25 661 MET A O 1
ATOM 5160 N N . MET A 1 662 ? 16.866 -1.985 -8.883 1.00 91.62 662 MET A N 1
ATOM 5161 C CA . MET A 1 662 ? 17.370 -2.844 -7.819 1.00 91.62 662 MET A CA 1
ATOM 5162 C C . MET A 1 662 ? 18.232 -3.954 -8.412 1.00 91.62 662 MET A C 1
ATOM 5164 O O . MET A 1 662 ? 17.879 -4.539 -9.428 1.00 91.62 662 MET A O 1
ATOM 5168 N N . PHE A 1 663 ? 19.359 -4.258 -7.776 1.00 91.38 663 PHE A N 1
ATOM 5169 C CA . PHE A 1 663 ? 20.212 -5.396 -8.106 1.00 91.38 663 PHE A CA 1
ATOM 5170 C C . PHE A 1 663 ? 20.265 -6.338 -6.907 1.00 91.38 663 PHE A C 1
ATOM 5172 O O . PHE A 1 663 ? 20.910 -6.046 -5.893 1.00 91.38 663 PHE A O 1
ATOM 5179 N N . CYS A 1 664 ? 19.552 -7.456 -7.030 1.00 87.00 664 CYS A N 1
ATOM 5180 C CA . CYS A 1 664 ? 19.190 -8.322 -5.918 1.00 87.00 664 CYS A CA 1
ATOM 5181 C C . CYS A 1 664 ? 19.561 -9.777 -6.146 1.00 87.00 664 CYS A C 1
ATOM 5183 O O . CYS A 1 664 ? 19.565 -10.280 -7.269 1.00 87.00 664 CYS A O 1
ATOM 5185 N N . SER A 1 665 ? 19.858 -10.457 -5.045 1.00 85.38 665 SER A N 1
ATOM 5186 C CA . SER A 1 665 ? 20.062 -11.896 -4.986 1.00 85.38 665 SER A CA 1
ATOM 5187 C C . SER A 1 665 ? 18.815 -12.564 -4.415 1.00 85.38 665 SER A C 1
ATOM 5189 O O . SER A 1 665 ? 18.255 -12.108 -3.429 1.00 85.38 665 SER A O 1
ATOM 5191 N N . SER A 1 666 ? 18.383 -13.658 -5.019 1.00 76.94 666 SER A N 1
ATOM 5192 C CA . SER A 1 666 ? 17.276 -14.493 -4.553 1.00 76.94 666 SER A CA 1
ATOM 5193 C C . SER A 1 666 ? 17.783 -15.914 -4.352 1.00 76.94 666 SER A C 1
ATOM 5195 O O . SER A 1 666 ? 18.731 -16.340 -5.020 1.00 76.94 666 SER A O 1
ATOM 5197 N N . ASP A 1 667 ? 17.194 -16.650 -3.419 1.00 70.94 667 ASP A N 1
ATOM 5198 C CA . ASP A 1 667 ? 17.517 -18.063 -3.271 1.00 70.94 667 ASP A CA 1
ATOM 5199 C C . ASP A 1 667 ? 16.894 -18.833 -4.442 1.00 70.94 667 ASP A C 1
ATOM 5201 O O . ASP A 1 667 ? 15.745 -18.614 -4.812 1.00 70.94 667 ASP A O 1
ATOM 5205 N N . SER A 1 668 ? 17.672 -19.718 -5.067 1.00 57.19 668 SER A N 1
ATOM 5206 C CA . SER A 1 668 ? 17.322 -20.400 -6.329 1.00 57.19 668 SER A CA 1
ATOM 5207 C C . SER A 1 668 ? 16.126 -21.366 -6.258 1.00 57.19 668 SER A C 1
ATOM 5209 O O . SER A 1 668 ? 15.850 -22.048 -7.241 1.00 57.19 668 SER A O 1
ATOM 5211 N N . LYS A 1 669 ? 15.441 -21.455 -5.111 1.00 49.75 669 LYS A N 1
ATOM 5212 C CA . LYS A 1 669 ? 14.392 -22.445 -4.826 1.00 49.75 669 LYS A CA 1
ATOM 5213 C C . LYS A 1 669 ? 12.950 -21.923 -4.905 1.00 49.75 669 LYS A C 1
ATOM 5215 O O . LYS A 1 669 ? 12.056 -22.745 -4.733 1.00 49.75 669 LYS A O 1
ATOM 5220 N N . ASN A 1 670 ? 12.732 -20.632 -5.167 1.00 42.91 670 ASN A N 1
ATOM 5221 C CA . ASN A 1 670 ? 11.388 -20.050 -5.287 1.00 42.91 670 ASN A CA 1
ATOM 5222 C C . ASN A 1 670 ? 10.956 -19.843 -6.734 1.00 42.91 670 ASN A C 1
ATOM 5224 O O . ASN A 1 670 ? 11.800 -19.380 -7.540 1.00 42.91 670 ASN A O 1
#

Nearest PDB structures (foldseek):
  4yci-assembly1_B  TM=3.309E-01  e=8.435E-04  Mus musculus
  8trv-assembly1_A  TM=4.875E-01  e=1.377E-02  Homo sapiens
  4ycg-assembly1_A  TM=3.290E-01  e=3.048E-03  Mus musculus
  8xcj-assembly1_F  TM=3.707E-01  e=4.977E-02  Escherichia phage Lambda
  8xck-assembly1_F  TM=3.672E-01  e=6.581E-02  Escherichia phage Lambda

Solvent-accessible surface area (backbone atoms only — not comparable to full-atom values): 38630 Å² total; per-residue (Å²): 136,90,80,90,81,77,89,73,79,72,75,76,81,67,73,79,66,64,73,69,59,69,69,66,78,76,60,78,81,63,62,63,72,72,55,63,87,75,77,82,83,83,92,76,82,92,68,76,70,46,63,42,90,88,76,70,49,77,40,86,64,56,68,69,57,54,55,51,47,54,52,48,52,52,51,50,54,51,45,62,61,50,64,77,62,71,67,97,63,91,72,74,78,52,47,40,91,66,98,52,57,42,40,78,41,55,66,86,54,52,45,60,51,53,49,64,74,43,41,66,61,50,50,51,35,68,29,58,86,53,99,77,48,64,63,48,40,54,51,49,54,54,47,53,72,61,60,30,49,96,77,27,40,56,67,15,52,73,35,65,50,34,67,66,48,50,49,55,50,42,51,48,50,39,44,24,69,76,33,90,85,42,64,62,44,33,32,37,35,36,36,76,65,80,87,52,67,52,99,61,90,72,73,81,58,86,78,77,58,51,61,63,36,32,63,46,39,37,34,47,28,53,38,54,73,67,53,83,62,80,94,52,77,84,64,67,41,52,44,61,44,78,55,52,50,74,87,41,50,51,30,60,67,58,52,30,50,43,58,58,49,49,86,66,91,64,81,54,50,28,39,35,40,30,29,46,45,46,53,64,62,67,70,60,88,79,80,47,80,70,52,49,58,54,48,45,54,50,51,41,51,48,53,48,53,30,54,49,33,51,43,51,74,34,64,34,93,93,41,83,43,38,36,48,34,40,35,35,46,62,76,74,83,64,68,77,84,42,99,84,60,57,69,55,65,59,48,51,52,50,46,49,46,50,41,51,50,53,50,17,63,70,67,38,22,20,28,38,24,47,26,55,31,47,49,52,65,62,63,67,36,95,48,103,64,33,65,65,60,50,53,48,48,65,71,43,59,85,81,62,51,83,66,82,53,70,71,41,63,58,53,43,28,51,53,45,28,51,40,51,52,51,40,52,45,38,53,51,48,51,51,42,52,50,52,64,56,48,72,71,51,74,86,63,78,88,67,58,71,68,61,55,60,56,68,76,41,79,70,55,78,91,52,94,80,64,39,92,92,45,43,64,58,45,41,50,50,44,48,48,53,39,50,55,51,38,63,53,40,62,63,43,62,76,71,50,95,79,75,76,49,51,42,76,43,75,53,63,34,29,69,83,30,39,33,66,55,44,47,64,62,42,62,81,32,49,81,45,77,39,54,59,45,60,36,70,32,27,31,41,31,31,68,33,61,70,14,34,38,29,36,49,43,68,45,67,81,91,60,68,83,65,55,44,42,36,37,40,39,24,32,46,18,74,57,68,58,105,77,57,60,60,21,30,36,35,38,37,41,35,39,50,39,63,71,77,67,92,70,79,96,79,72,92,70,77,69,68,56,72,52,72,52,75,47,75,40,60,55,80,36,100,58,48,41,44,45,85,45,78,48,72,46,68,91,46,70,82,49,49,47,51,32,41,38,40,37,41,32,29,76,35,36,54,59,50,40,34,41,30,41,36,37,32,48,41,67,71,84,118

Mean predicted aligned error: 13.87 Å

Secondary structure (DSSP, 8-state):
------TTSSSSSSSSSSSSSSSSTT--TTHHHHHGGG----------EEEPTTT--EEE--HHHHHHHHHHHHHHHHHHHHTTS---------BPSSSSHHHHSBTT--HHHHHHHTHHHHHHHHH-SSTT-HHHHHHHHHHHHHS-IIIIIHHHEEEPPPHHHHHHHHHHHHHHHH-SSSPPEEEEEEE---S---S--S---TTTSSTTSHHHHHHHHHHHHH--SGGGTT--SEEEEEE--SSS---HHHHHHHHHH---SS--SEEEEE-HHHHTT-SPS---HHHHHHHHHHHHHHHHHHHHHHHTTS-STTS-PPEEEEEE----SSSSS-TT--HHHHHHHHHHHHHHHHHHHHHT-EEEEHHHHHHHHHHT-SSS--HHHHHHHHHS-TTGGGT--S--TTHHHHHHHHHHHHHHHHHHHHHHHHHHHHTTTTT---S-HHHHHHHTSPPPP--TT--TTTHHHHHHHHHHHHHHHHHHHHHHHTT-TT----EEEEEE--TT--HHHHHHHHTTTEEEEESEEEETTTEEEE-STT-EEEEEEEPPGGGTTTEEEEEEEEEE----STT-PPPEEEEEEEEEEEE--SS---------EEEEEEEE----SSS--EEEEEEE-GGGTTEEEEEEEEEEEEEESS-EEEEEEEEEEEETT-